Protein AF-A0AAW5AKS4-F1 (afdb_monomer)

Foldseek 3Di:
DDPDPDPPQPQQDQFLDFQLEDVDQNLDQQAPDQAWDQPLLQQATKHKAFDDWFAFDVNPDDIAGAIKIFTLHYICQQSLFGRIDQLFFKDAQVNCWTQHSRSDIDRHHAPDWDDDPQWTWDDDPQWIWIAGPQQKTFIWHDAPPQRMTGTQWIDRPVPWIKGWDWHWDWDADPNDIHIRIYTAFIHTPPATAKGKDKAFFDSPDPKTWIKMWIWGRPVDPVPIFIWIFTAISRHTAWTASDPLQIKGWDFDADNGRGTRTAWIQGRQRKIKGFDWDQQQPAQVVDNSSHGRTHTQKIWIADPPGDDIKIWGWHKADPDNFKIKIWIFIDVVTQKIWIWIATNSSDTQKIWIDGDPDIKIKGWDFDQDPNDTDIDIDMD

Solvent-accessible surface area (backbone atoms only — not comparable to full-atom values): 20427 Å² total; per-residue (Å²): 133,89,79,72,80,76,79,78,72,75,83,81,48,81,47,35,82,33,83,57,18,84,90,44,77,71,91,63,69,65,77,74,53,94,48,68,42,66,41,70,88,68,27,40,60,30,42,43,47,88,48,74,64,46,58,21,63,92,68,75,15,37,76,46,69,55,32,40,36,36,34,52,59,38,40,7,34,45,62,58,14,42,18,24,42,67,64,54,45,36,36,35,62,89,74,27,30,36,34,38,49,76,42,51,73,43,80,49,60,87,87,48,66,47,85,48,91,63,41,36,36,42,50,56,98,82,28,42,38,40,39,36,74,88,41,44,35,34,36,24,37,59,48,79,89,70,54,39,25,39,54,40,33,38,23,49,78,83,78,42,42,34,40,39,43,70,48,74,50,81,45,78,56,98,90,43,81,47,63,26,53,33,68,37,37,36,24,36,96,87,49,53,41,33,39,39,49,76,42,82,44,53,87,88,45,98,69,25,55,30,34,34,36,42,28,33,30,70,80,38,87,88,71,48,44,53,36,41,32,42,21,49,68,43,35,45,39,33,45,25,64,48,103,84,41,38,27,40,45,43,67,46,85,39,92,42,41,34,62,38,68,32,31,40,33,39,66,80,52,37,32,41,38,48,41,72,40,88,56,76,55,61,31,88,94,40,77,74,55,36,66,57,62,20,44,38,35,40,38,39,34,48,53,92,76,50,82,62,48,38,33,40,44,49,56,44,72,76,52,99,50,31,35,36,26,38,40,35,31,43,87,74,72,55,36,38,39,37,41,34,27,42,73,84,68,47,65,41,33,39,39,41,40,44,84,94,46,71,40,42,37,40,43,43,83,42,78,56,97,90,38,84,45,77,49,77,52,76,87

Organism: NCBI:txid219574

pLDDT: mean 87.58, std 14.75, range [30.19, 98.81]

Mean predicted aligned error: 6.81 Å

Nearest PDB structures (foldseek):
  7q97-assembly1_B  TM=4.450E-01  e=2.463E-08  Pseudomonas protegens Pf-5
  5xdn-assembly1_A  TM=3.752E-01  e=4.340E+00  Homo sapiens
  7nie-assembly1_C  TM=2.590E-01  e=2.537E+00  Sus scrofa

Radius of gyration: 21.74 Å; Cα contacts (8 Å, |Δi|>4): 920; chains: 1; bounding box: 55×58×67 Å

Sequence (379 aa):
MDTSPKEMMMARNPMGTDPTDDENDPIFNATTQKRNVVDPRTGLFEVYVPLPSVIGNDGNGPVIEMGLHNTPVVNNEAALGDGWFYCMTTYSEHHKKLTLHSGEVVAMEKDDSLFQPAVIVLWGAGTFRVFRKDGRKEILAQVGNTGIYMPVSLTTDGYNSLTLSWTSTPHVIDGKTYYQIQLTEIRDATRSLLKVQYTPGDPDAATVISAANLTFWPDDPTETLNYALSIENYALKSVSLDATIQSSFEYQDDPACGWLLTKITSFDGLQEQVQYEDNGLTFPDNPKLSALPCVSTHTLTPNGGGTPVITRYVYERQNKDNYRTIAREGDPVIRTTTYNYNKNHDVTSQVLVQGGATTETKYTTLLTDGLLSRDISKT

Structure (mmCIF, N/CA/C/O backbone):
data_AF-A0AAW5AKS4-F1
#
_entry.id   AF-A0AAW5AKS4-F1
#
loop_
_atom_site.group_PDB
_atom_site.id
_atom_site.type_symbol
_atom_site.label_atom_id
_atom_site.label_alt_id
_atom_site.label_comp_id
_atom_site.label_asym_id
_atom_site.label_entity_id
_atom_site.label_seq_id
_atom_site.pdbx_PDB_ins_code
_atom_site.Cartn_x
_atom_site.Cartn_y
_atom_site.Cartn_z
_atom_site.occupancy
_atom_site.B_iso_or_equiv
_atom_site.auth_seq_id
_atom_site.auth_comp_id
_atom_site.auth_asym_id
_atom_site.auth_atom_id
_atom_site.pdbx_PDB_model_num
ATOM 1 N N . MET A 1 1 ? -8.917 26.051 -39.622 1.00 34.72 1 MET A N 1
ATOM 2 C CA . MET A 1 1 ? -9.181 26.197 -38.180 1.00 34.72 1 MET A CA 1
ATOM 3 C C . MET A 1 1 ? -8.655 24.942 -37.545 1.00 34.72 1 MET A C 1
ATOM 5 O O . MET A 1 1 ? -9.091 23.861 -37.910 1.00 34.72 1 MET A O 1
ATOM 9 N N . ASP A 1 2 ? -7.612 25.128 -36.760 1.00 33.06 2 ASP A N 1
ATOM 10 C CA . ASP A 1 2 ? -6.848 24.095 -36.086 1.00 33.06 2 ASP A CA 1
ATOM 11 C C . ASP A 1 2 ? -7.717 23.487 -34.977 1.00 33.06 2 ASP A C 1
ATOM 13 O O . ASP A 1 2 ? -8.116 24.190 -34.048 1.00 33.06 2 ASP A O 1
ATOM 17 N N . THR A 1 3 ? -8.110 22.224 -35.120 1.00 34.31 3 THR A N 1
ATOM 18 C CA . THR A 1 3 ? -8.770 21.464 -34.053 1.00 34.31 3 THR A CA 1
ATOM 19 C C . THR A 1 3 ? -7.720 20.577 -33.410 1.00 34.31 3 THR A C 1
ATOM 21 O O . THR A 1 3 ? -7.647 19.382 -33.691 1.00 34.31 3 THR A O 1
ATOM 24 N N . SER A 1 4 ? -6.893 21.192 -32.567 1.00 30.19 4 SER A N 1
ATOM 25 C CA . SER A 1 4 ? -6.140 20.466 -31.549 1.00 30.19 4 SER A CA 1
ATOM 26 C C . SER A 1 4 ? -7.135 19.670 -30.687 1.00 30.19 4 SER A C 1
ATOM 28 O O . SER A 1 4 ? -8.150 20.245 -30.265 1.00 30.19 4 SER A O 1
ATOM 30 N N . PRO A 1 5 ? -6.912 18.369 -30.434 1.00 35.25 5 PRO A N 1
ATOM 31 C CA . PRO A 1 5 ? -7.667 17.650 -29.423 1.00 35.25 5 PRO A CA 1
ATOM 32 C C . PRO A 1 5 ? -7.372 18.326 -28.085 1.00 35.25 5 PRO A C 1
ATOM 34 O O . PRO A 1 5 ? -6.231 18.337 -27.631 1.00 35.25 5 PRO A O 1
ATOM 37 N N . LYS A 1 6 ? -8.390 18.914 -27.451 1.00 35.62 6 LYS A N 1
ATOM 38 C CA . LYS A 1 6 ? -8.305 19.194 -26.018 1.00 35.62 6 LYS A CA 1
ATOM 39 C C . LYS A 1 6 ? -7.989 17.862 -25.348 1.00 35.62 6 LYS A C 1
ATOM 41 O O . LYS A 1 6 ? -8.806 16.949 -25.447 1.00 35.62 6 LYS A O 1
ATOM 46 N N . GLU A 1 7 ? -6.824 17.761 -24.717 1.00 34.38 7 GLU A N 1
ATOM 47 C CA . GLU A 1 7 ? -6.545 16.735 -23.717 1.00 34.38 7 GLU A CA 1
ATOM 48 C C . GLU A 1 7 ? -7.750 16.703 -22.771 1.00 34.38 7 GLU A C 1
ATOM 50 O O . GLU A 1 7 ? -8.010 17.656 -22.033 1.00 34.38 7 GLU A O 1
ATOM 55 N N . MET A 1 8 ? -8.568 15.656 -22.870 1.00 36.91 8 MET A N 1
ATOM 56 C CA . MET A 1 8 ? -9.556 15.363 -21.845 1.00 36.91 8 MET A CA 1
ATOM 57 C C . MET A 1 8 ? -8.754 14.913 -20.627 1.00 36.91 8 MET A C 1
ATOM 59 O O . MET A 1 8 ? -8.455 13.732 -20.496 1.00 36.91 8 MET A O 1
ATOM 63 N N . MET A 1 9 ? -8.369 15.855 -19.762 1.00 44.66 9 MET A N 1
ATOM 64 C CA . MET A 1 9 ? -8.004 15.518 -18.387 1.00 44.66 9 MET A CA 1
ATOM 65 C C . MET A 1 9 ? -9.161 14.702 -17.811 1.00 44.66 9 MET A C 1
ATOM 67 O O . MET A 1 9 ? -10.303 15.176 -17.814 1.00 44.66 9 MET A O 1
ATOM 71 N N . MET A 1 10 ? -8.887 13.479 -17.352 1.00 56.38 10 MET A N 1
ATOM 72 C CA . MET A 1 10 ? -9.878 12.729 -16.589 1.00 56.38 10 MET A CA 1
ATOM 73 C C . MET A 1 10 ? -10.252 13.551 -15.356 1.00 56.38 10 MET A C 1
ATOM 75 O O . MET A 1 10 ? -9.387 14.113 -14.678 1.00 56.38 10 MET A O 1
ATOM 79 N N . ALA A 1 11 ? -11.552 13.665 -15.087 1.00 64.06 11 ALA A N 1
ATOM 80 C CA . ALA A 1 11 ? -12.020 14.330 -13.884 1.00 64.06 11 ALA A CA 1
ATOM 81 C C . ALA A 1 11 ? -11.535 13.521 -12.675 1.00 64.06 11 ALA A C 1
ATOM 83 O O . ALA A 1 11 ? -11.965 12.389 -12.456 1.00 64.06 11 ALA A O 1
ATOM 84 N N . ARG A 1 12 ? -10.597 14.094 -11.917 1.00 80.75 12 ARG A N 1
ATOM 85 C CA . ARG A 1 12 ? -10.077 13.479 -10.696 1.00 80.75 12 ARG A CA 1
ATOM 86 C C . ARG A 1 12 ? -11.208 13.336 -9.690 1.00 80.75 12 ARG A C 1
ATOM 88 O O . ARG A 1 12 ? -11.997 14.262 -9.509 1.00 80.75 12 ARG A O 1
ATOM 95 N N . ASN A 1 13 ? -11.270 12.188 -9.032 1.00 85.69 13 ASN A N 1
ATOM 96 C CA . ASN A 1 13 ? -12.310 11.885 -8.062 1.00 85.69 13 ASN A CA 1
ATOM 97 C C . ASN A 1 13 ? -11.697 11.461 -6.717 1.00 85.69 13 ASN A C 1
ATOM 99 O O . ASN A 1 13 ? -10.569 10.965 -6.692 1.00 85.69 13 ASN A O 1
ATOM 103 N N . PRO A 1 14 ? -12.433 11.614 -5.600 1.00 89.56 14 PRO A N 1
ATOM 104 C CA . PRO A 1 14 ? -11.929 11.292 -4.266 1.00 89.56 14 PRO A CA 1
ATOM 105 C C . PRO A 1 14 ? -11.432 9.861 -4.083 1.00 89.56 14 PRO A C 1
ATOM 107 O O . PRO A 1 14 ? -10.569 9.628 -3.238 1.00 89.56 14 PRO A O 1
ATOM 110 N N . MET A 1 15 ? -11.972 8.918 -4.856 1.00 89.38 15 MET A N 1
ATOM 111 C CA . MET A 1 15 ? -11.609 7.507 -4.781 1.00 89.38 15 MET A CA 1
ATOM 112 C C . MET A 1 15 ? -10.406 7.146 -5.644 1.00 89.38 15 MET A C 1
ATOM 114 O O . MET A 1 15 ? -9.932 6.029 -5.518 1.00 89.38 15 MET A O 1
ATOM 118 N N . GLY A 1 16 ? -9.923 8.040 -6.507 1.00 81.75 16 GLY A N 1
ATOM 119 C CA . GLY A 1 16 ? -8.878 7.695 -7.471 1.00 81.75 16 GLY A CA 1
ATOM 120 C C . GLY A 1 16 ? -9.342 6.780 -8.606 1.00 81.75 16 GLY A C 1
ATOM 121 O O . GLY A 1 16 ? 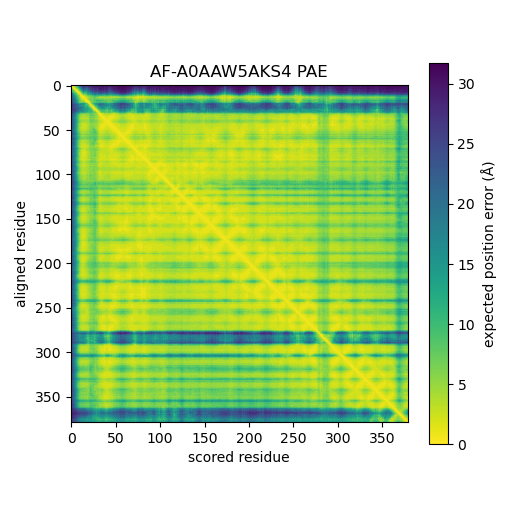-8.499 6.386 -9.382 1.00 81.75 16 GLY A O 1
ATOM 122 N N . THR A 1 17 ? -10.655 6.510 -8.743 1.00 79.69 17 THR A N 1
ATOM 123 C CA . THR A 1 17 ? -11.181 5.531 -9.721 1.00 79.69 17 THR A CA 1
ATOM 124 C C . THR A 1 17 ? -10.620 5.752 -11.128 1.00 79.69 17 THR A C 1
ATOM 126 O O . THR A 1 17 ? -10.812 6.824 -11.715 1.00 79.69 17 THR A O 1
ATOM 129 N N . ASP A 1 18 ? -9.957 4.726 -11.648 1.00 73.69 18 ASP A N 1
ATOM 130 C CA . ASP A 1 18 ? -9.302 4.656 -12.946 1.00 73.69 18 ASP A CA 1
ATOM 131 C C . ASP A 1 18 ? -9.590 3.308 -13.649 1.00 73.69 18 ASP A C 1
ATOM 133 O O . ASP A 1 18 ? -10.060 2.346 -13.040 1.00 73.69 18 ASP A O 1
ATOM 137 N N . PRO A 1 19 ? -9.384 3.197 -14.975 1.00 66.62 19 PRO A N 1
ATOM 138 C CA . PRO A 1 19 ? -9.681 1.960 -15.705 1.00 66.62 19 PRO A CA 1
ATOM 139 C C . PRO A 1 19 ? -8.969 0.695 -15.196 1.00 66.62 19 PRO A C 1
ATOM 141 O O . PRO A 1 19 ? -9.419 -0.423 -15.489 1.00 66.62 19 PRO A O 1
ATOM 144 N N . THR A 1 20 ? -7.840 0.854 -14.508 1.00 62.75 20 THR A N 1
ATOM 145 C CA . THR A 1 20 ? -6.978 -0.232 -14.034 1.00 62.75 20 THR A CA 1
ATOM 146 C C . THR A 1 20 ? -7.248 -0.644 -12.588 1.00 62.75 20 THR A C 1
ATOM 148 O O . THR A 1 20 ? -6.711 -1.670 -12.164 1.00 62.75 20 THR A O 1
ATOM 151 N N . ASP A 1 21 ? -8.126 0.070 -11.883 1.00 64.94 21 ASP A N 1
ATOM 152 C CA . ASP A 1 21 ? -8.367 -0.070 -10.448 1.00 64.94 21 ASP A CA 1
ATOM 153 C C . ASP A 1 21 ? -9.726 -0.741 -10.086 1.00 64.94 21 ASP A C 1
ATOM 155 O O . ASP A 1 21 ? -10.349 -1.366 -10.955 1.00 64.94 21 ASP A O 1
ATOM 159 N N . ASP A 1 22 ? -10.105 -0.722 -8.792 1.00 50.25 22 ASP A N 1
ATOM 160 C CA . ASP A 1 22 ? -11.112 -1.480 -7.991 1.00 50.25 22 ASP A CA 1
ATOM 161 C C . ASP A 1 22 ? -12.414 -1.975 -8.664 1.00 50.25 22 ASP A C 1
ATOM 163 O O . ASP A 1 22 ? -13.096 -2.852 -8.140 1.00 50.25 22 ASP A O 1
ATOM 167 N N . GLU A 1 23 ? -12.775 -1.537 -9.865 1.00 51.59 23 GLU A N 1
ATOM 168 C CA . GLU A 1 23 ? -13.822 -2.216 -10.642 1.00 51.59 23 GLU A CA 1
ATOM 169 C C . GLU A 1 23 ? -13.392 -3.605 -11.138 1.00 51.59 23 GLU A C 1
ATOM 171 O O . GLU A 1 23 ? -14.226 -4.424 -11.543 1.00 51.59 23 GLU A O 1
ATOM 176 N N . ASN A 1 24 ? -12.085 -3.870 -11.120 1.00 48.31 24 ASN A N 1
ATOM 177 C CA . ASN A 1 24 ? -11.468 -5.020 -11.748 1.00 48.31 24 ASN A CA 1
ATOM 178 C C . ASN A 1 24 ? -10.578 -5.733 -10.750 1.00 48.31 24 ASN A C 1
ATOM 180 O O . ASN A 1 24 ? -9.452 -5.321 -10.508 1.00 48.31 24 ASN A O 1
ATOM 184 N N . ASP A 1 25 ? -11.122 -6.818 -10.207 1.00 49.22 25 ASP A N 1
ATOM 185 C CA . ASP A 1 25 ? -10.446 -7.864 -9.450 1.00 49.22 25 ASP A CA 1
ATOM 186 C C . ASP A 1 25 ? -8.908 -7.789 -9.607 1.00 49.22 25 ASP A C 1
ATOM 188 O O . ASP A 1 25 ? -8.424 -8.089 -10.706 1.00 49.22 25 ASP A O 1
ATOM 192 N N . PRO A 1 26 ? -8.135 -7.339 -8.592 1.00 50.09 26 PRO A N 1
ATOM 193 C CA . PRO A 1 26 ? -6.742 -6.957 -8.799 1.00 50.09 26 PRO A CA 1
ATOM 194 C C . PRO A 1 26 ? -5.982 -8.143 -9.385 1.00 50.09 26 PRO A C 1
ATOM 196 O O . PRO A 1 26 ? -5.868 -9.203 -8.764 1.00 50.09 26 PRO A O 1
ATOM 199 N N . ILE A 1 27 ? -5.525 -7.982 -10.630 1.00 45.16 27 ILE A N 1
ATOM 200 C CA . ILE A 1 27 ? -4.849 -9.048 -11.386 1.00 45.16 27 ILE A CA 1
ATOM 201 C C . ILE A 1 27 ? -3.480 -9.337 -10.754 1.00 45.16 27 ILE A C 1
ATOM 203 O O . ILE A 1 27 ? -2.971 -10.455 -10.824 1.00 45.16 27 ILE A O 1
ATOM 207 N N . PHE A 1 28 ? -2.914 -8.330 -10.083 1.00 52.28 28 PHE A N 1
ATOM 208 C CA . PHE A 1 28 ? -1.703 -8.422 -9.291 1.00 52.28 28 PHE A CA 1
ATOM 209 C C . PHE A 1 28 ? -1.979 -7.942 -7.877 1.00 52.28 28 PHE A C 1
ATOM 211 O O . PHE A 1 28 ? -2.499 -6.849 -7.673 1.00 52.28 28 PHE A O 1
ATOM 218 N N . ASN A 1 29 ? -1.573 -8.737 -6.892 1.00 57.44 29 ASN A N 1
ATOM 219 C CA . ASN A 1 29 ? -1.530 -8.245 -5.524 1.00 57.44 29 ASN A CA 1
ATOM 220 C C . ASN A 1 29 ? -0.488 -7.128 -5.459 1.00 57.44 29 ASN A C 1
ATOM 222 O O . ASN A 1 29 ? 0.672 -7.364 -5.838 1.00 57.44 29 ASN A O 1
ATOM 226 N N . ALA A 1 30 ? -0.907 -5.969 -4.944 1.00 59.88 30 ALA A N 1
ATOM 227 C CA . ALA A 1 30 ? -0.010 -4.913 -4.503 1.00 59.88 30 ALA A CA 1
ATOM 228 C C . ALA A 1 30 ? 1.088 -5.540 -3.645 1.00 59.88 30 ALA A C 1
ATOM 230 O O . ALA A 1 30 ? 0.793 -6.319 -2.724 1.00 59.88 30 ALA A O 1
ATOM 231 N N . THR A 1 31 ? 2.356 -5.280 -3.962 1.00 65.19 31 THR A N 1
ATOM 232 C CA . THR A 1 31 ? 3.400 -5.894 -3.151 1.00 65.19 31 THR A CA 1
ATOM 233 C C . THR A 1 31 ? 3.513 -5.169 -1.818 1.00 65.19 31 THR A C 1
ATOM 235 O O . THR A 1 31 ? 3.632 -3.951 -1.735 1.00 65.19 31 THR A O 1
ATOM 238 N N . THR A 1 32 ? 3.529 -5.929 -0.728 1.00 76.56 32 THR A N 1
ATOM 239 C CA . THR A 1 32 ? 3.792 -5.393 0.615 1.00 76.56 32 THR A CA 1
ATOM 240 C C . THR A 1 32 ? 5.299 -5.350 0.889 1.00 76.56 32 THR A C 1
ATOM 242 O O . THR A 1 32 ? 5.768 -5.588 2.007 1.00 76.56 32 THR A O 1
ATOM 245 N N . GLN A 1 33 ? 6.100 -5.126 -0.159 1.00 84.81 33 GLN A N 1
ATOM 246 C CA . GLN A 1 33 ? 7.551 -5.077 -0.053 1.00 84.81 33 GLN A CA 1
ATOM 247 C C . GLN A 1 33 ? 7.962 -3.800 0.672 1.00 84.81 33 GLN A C 1
ATOM 249 O O . GLN A 1 33 ? 7.544 -2.704 0.328 1.00 84.81 33 GLN A O 1
ATOM 254 N N . LYS A 1 34 ? 8.836 -3.939 1.670 1.00 91.62 34 LYS A N 1
ATOM 255 C CA . LYS A 1 34 ? 9.352 -2.815 2.466 1.00 91.62 34 LYS A CA 1
ATOM 256 C C . LYS A 1 34 ? 10.537 -2.131 1.786 1.00 91.62 34 LYS A C 1
ATOM 258 O O . LYS A 1 34 ? 11.593 -1.950 2.391 1.00 91.62 34 LYS A O 1
ATOM 263 N N . ARG A 1 35 ? 10.400 -1.871 0.488 1.00 92.81 35 ARG A N 1
ATOM 264 C CA . ARG A 1 35 ? 11.364 -1.145 -0.341 1.00 92.81 35 ARG A CA 1
ATOM 265 C C . ARG A 1 35 ? 10.675 -0.637 -1.596 1.00 92.81 35 ARG A C 1
ATOM 267 O O . ARG A 1 35 ? 9.752 -1.286 -2.080 1.00 92.81 35 ARG A O 1
ATOM 274 N N . ASN A 1 36 ? 11.217 0.432 -2.155 1.00 94.69 36 ASN A N 1
ATOM 275 C CA . ASN A 1 36 ? 10.830 0.899 -3.474 1.00 94.69 36 ASN A CA 1
ATOM 276 C C . ASN A 1 36 ? 11.314 -0.098 -4.530 1.00 94.69 36 ASN A C 1
ATOM 278 O O . ASN A 1 36 ? 12.412 -0.665 -4.430 1.00 94.69 36 ASN A O 1
ATOM 282 N N . VAL A 1 37 ? 10.465 -0.387 -5.509 1.00 92.69 37 VAL A N 1
ATOM 283 C CA . VAL A 1 37 ? 10.759 -1.384 -6.535 1.00 92.69 37 VAL A CA 1
ATOM 284 C C . VAL A 1 37 ? 9.924 -1.121 -7.779 1.00 92.69 37 VAL A C 1
ATOM 286 O O . VAL A 1 37 ? 8.761 -0.756 -7.697 1.00 92.69 37 VAL A O 1
ATOM 289 N N . VAL A 1 38 ? 10.509 -1.352 -8.950 1.00 92.75 38 VAL A N 1
ATOM 290 C CA . VAL A 1 38 ? 9.712 -1.568 -10.159 1.00 92.75 38 VAL A CA 1
ATOM 291 C C . VAL A 1 38 ? 9.301 -3.031 -10.143 1.00 92.75 38 VAL A C 1
ATOM 293 O O . VAL A 1 38 ? 10.176 -3.898 -10.241 1.00 92.75 38 VAL A O 1
ATOM 296 N N . ASP A 1 39 ? 8.012 -3.325 -9.971 1.00 87.69 39 ASP A N 1
ATOM 297 C CA . ASP A 1 39 ? 7.541 -4.707 -9.986 1.00 87.69 39 ASP A CA 1
ATOM 298 C C . ASP A 1 39 ? 7.795 -5.291 -11.384 1.00 87.69 39 ASP A C 1
ATOM 300 O O . ASP A 1 39 ? 7.173 -4.864 -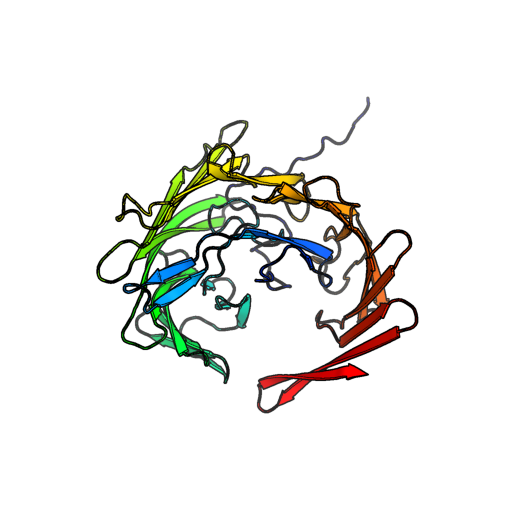12.355 1.00 87.69 39 ASP A O 1
ATOM 304 N N . PRO A 1 40 ? 8.691 -6.281 -11.537 1.00 84.25 40 PRO A N 1
ATOM 305 C CA . PRO A 1 40 ? 9.024 -6.803 -12.855 1.00 84.25 40 PRO A CA 1
ATOM 306 C C . PRO A 1 40 ? 7.850 -7.533 -13.529 1.00 84.25 40 PRO A C 1
ATOM 308 O O . PRO A 1 40 ? 7.928 -7.800 -14.728 1.00 84.25 40 PRO A O 1
ATOM 311 N N . ARG A 1 41 ? 6.777 -7.868 -12.793 1.00 79.19 41 ARG A N 1
ATOM 312 C CA . ARG A 1 41 ? 5.557 -8.489 -13.334 1.00 79.19 41 ARG A CA 1
ATOM 313 C C . ARG A 1 41 ? 4.707 -7.499 -14.122 1.00 79.19 41 ARG A C 1
ATOM 315 O O . ARG A 1 41 ? 4.178 -7.883 -15.163 1.00 79.19 41 ARG A O 1
ATOM 322 N N . THR A 1 42 ? 4.572 -6.279 -13.603 1.00 80.31 42 THR A N 1
ATOM 323 C CA . THR A 1 42 ? 3.661 -5.234 -14.105 1.00 80.31 42 THR A CA 1
ATOM 324 C C . THR A 1 42 ? 4.401 -4.081 -14.775 1.00 80.31 42 THR A C 1
ATOM 326 O O . THR A 1 42 ? 3.840 -3.387 -15.613 1.00 80.31 42 THR A O 1
ATOM 329 N N . GLY A 1 43 ? 5.668 -3.877 -14.419 1.00 87.06 43 GLY A N 1
ATOM 330 C CA . GLY A 1 43 ? 6.454 -2.712 -14.797 1.00 87.06 43 GLY A CA 1
ATOM 331 C C . GLY A 1 43 ? 6.065 -1.438 -14.050 1.00 87.06 43 GLY A C 1
ATOM 332 O O . GLY A 1 43 ? 6.565 -0.378 -14.414 1.00 87.06 43 GLY A O 1
ATOM 333 N N . LEU A 1 44 ? 5.204 -1.512 -13.033 1.00 89.12 44 LEU A N 1
ATOM 334 C CA . LEU A 1 44 ? 4.783 -0.354 -12.243 1.00 89.12 44 LEU A CA 1
ATOM 335 C C . LEU A 1 44 ? 5.782 -0.060 -11.124 1.00 89.12 44 LEU A C 1
ATOM 337 O O . LEU A 1 44 ? 6.403 -0.974 -10.572 1.00 89.12 44 LEU A O 1
ATOM 341 N N . PHE A 1 45 ? 5.939 1.221 -10.794 1.00 93.75 45 PHE A N 1
ATOM 342 C CA . PHE A 1 45 ? 6.747 1.635 -9.655 1.00 93.75 45 PHE A CA 1
ATOM 343 C C . PHE A 1 45 ? 5.917 1.568 -8.378 1.00 93.75 45 PHE A C 1
ATOM 345 O O . PHE A 1 45 ? 4.900 2.245 -8.250 1.00 93.75 45 PHE A O 1
ATOM 352 N N . GLU A 1 46 ? 6.371 0.751 -7.438 1.00 93.69 46 GLU A N 1
ATOM 353 C CA . GLU A 1 46 ? 5.780 0.608 -6.118 1.00 93.69 46 GLU A CA 1
ATOM 354 C C . GLU A 1 46 ? 6.711 1.222 -5.078 1.00 93.69 46 GLU A C 1
ATOM 356 O O . GLU A 1 46 ? 7.935 1.046 -5.124 1.00 93.69 46 GLU A O 1
ATOM 361 N N . VAL A 1 47 ? 6.122 1.941 -4.127 1.00 95.69 47 VAL A N 1
ATOM 362 C CA . VAL A 1 47 ? 6.862 2.715 -3.129 1.00 95.69 47 VAL A CA 1
ATOM 363 C C . VAL A 1 47 ? 6.471 2.295 -1.721 1.00 95.69 47 VAL A C 1
ATOM 365 O O . VAL A 1 47 ? 5.312 2.007 -1.434 1.00 95.69 47 VAL A O 1
ATOM 368 N N . TYR A 1 48 ? 7.457 2.293 -0.829 1.00 95.94 48 TYR A N 1
ATOM 369 C CA . TYR A 1 48 ? 7.295 2.068 0.596 1.00 95.94 48 TYR A CA 1
ATOM 370 C C . TYR A 1 48 ? 7.884 3.234 1.388 1.00 95.94 48 TYR A C 1
ATOM 372 O O . TYR A 1 48 ? 9.063 3.565 1.255 1.00 95.94 48 TYR A O 1
ATOM 380 N N . VAL A 1 49 ? 7.075 3.817 2.269 1.00 97.12 49 VAL A N 1
ATOM 381 C CA . VAL A 1 49 ? 7.496 4.873 3.192 1.00 97.12 49 VAL A CA 1
ATOM 382 C C . VAL A 1 49 ? 7.482 4.311 4.611 1.00 97.12 49 VAL A C 1
ATOM 384 O O . VAL A 1 49 ? 6.406 4.011 5.139 1.00 97.12 49 VAL A O 1
ATOM 387 N N . PRO A 1 50 ? 8.650 4.163 5.261 1.00 95.81 50 PRO A N 1
ATOM 388 C CA . PRO A 1 50 ? 8.700 3.660 6.622 1.00 95.81 50 PRO A CA 1
ATOM 389 C C . PRO A 1 50 ? 8.102 4.679 7.596 1.00 95.81 50 PRO A C 1
ATOM 391 O O . PRO A 1 50 ? 8.519 5.835 7.636 1.00 95.81 50 PRO A O 1
ATOM 394 N N . LEU A 1 51 ? 7.164 4.213 8.419 1.00 97.00 51 LEU A N 1
ATOM 395 C CA . LEU A 1 51 ? 6.615 4.922 9.575 1.00 97.00 51 LEU A CA 1
ATOM 396 C C . LEU A 1 51 ? 6.791 4.062 10.837 1.00 97.00 51 LEU A C 1
ATOM 398 O O . LEU A 1 51 ? 7.026 2.854 10.711 1.00 97.00 51 LEU A O 1
ATOM 402 N N . PRO A 1 52 ? 6.691 4.643 12.049 1.00 96.50 52 PRO A N 1
ATOM 403 C CA . PRO A 1 52 ? 6.810 3.880 13.285 1.00 96.50 52 PRO A CA 1
ATOM 404 C C . PRO A 1 52 ? 5.815 2.718 13.357 1.00 96.50 52 PRO A C 1
ATOM 406 O O . PRO A 1 52 ? 4.663 2.833 12.944 1.00 96.50 52 PRO A O 1
ATOM 409 N N . SER A 1 53 ? 6.244 1.594 13.925 1.00 96.56 53 SER A N 1
ATOM 410 C CA . SER A 1 53 ? 5.329 0.504 14.266 1.00 96.56 53 SER A CA 1
ATOM 411 C C . SER A 1 53 ? 4.636 0.785 15.596 1.00 96.56 53 SER A C 1
ATOM 413 O O . SER A 1 53 ? 5.244 1.288 16.540 1.00 96.56 53 SER A O 1
ATOM 415 N N . VAL A 1 54 ? 3.373 0.388 15.696 1.00 96.00 54 VAL A N 1
ATOM 416 C CA . VAL A 1 54 ? 2.610 0.385 16.941 1.00 96.00 54 VAL A CA 1
ATOM 417 C C . VAL A 1 54 ? 2.845 -0.938 17.662 1.00 96.00 54 VAL A C 1
ATOM 419 O O . VAL A 1 54 ? 2.593 -2.007 17.107 1.00 96.00 54 VAL A O 1
ATOM 422 N N . ILE A 1 55 ? 3.307 -0.871 18.910 1.00 95.81 55 ILE A N 1
ATOM 423 C CA . ILE A 1 55 ? 3.503 -2.040 19.774 1.00 95.81 55 ILE A CA 1
ATOM 424 C C . ILE A 1 55 ? 2.592 -1.891 20.989 1.00 95.81 55 ILE A C 1
ATOM 426 O O . ILE A 1 55 ? 2.736 -0.944 21.761 1.00 95.81 55 ILE A O 1
ATOM 430 N N . GLY A 1 56 ? 1.640 -2.812 21.138 1.00 94.12 56 GLY A N 1
ATOM 431 C CA . GLY A 1 56 ? 0.692 -2.792 22.250 1.00 94.12 56 GLY A CA 1
ATOM 432 C C . GLY A 1 56 ? 1.252 -3.300 23.572 1.00 94.12 56 GLY A C 1
ATOM 433 O O . GLY A 1 56 ? 2.319 -3.919 23.620 1.00 94.12 56 GLY A O 1
ATOM 434 N N . ASN A 1 57 ? 0.465 -3.088 24.628 1.00 96.44 57 ASN A N 1
ATOM 435 C CA . ASN A 1 57 ? 0.582 -3.767 25.918 1.00 96.44 57 ASN A CA 1
ATOM 436 C C . ASN A 1 57 ? 1.986 -3.626 26.525 1.00 96.44 57 ASN A C 1
ATOM 438 O O . ASN A 1 57 ? 2.636 -4.611 26.877 1.00 96.44 57 ASN A O 1
ATOM 442 N N . ASP A 1 58 ? 2.473 -2.384 26.585 1.00 93.50 58 ASP A N 1
ATOM 443 C CA . ASP A 1 58 ? 3.783 -2.014 27.141 1.00 93.50 58 ASP A CA 1
ATOM 444 C C . ASP A 1 58 ? 4.965 -2.756 26.508 1.00 93.50 58 ASP A C 1
ATOM 446 O O . ASP A 1 58 ? 5.918 -3.156 27.175 1.00 93.50 58 ASP A O 1
ATOM 450 N N . GLY A 1 59 ? 4.899 -2.942 25.189 1.00 93.44 59 GLY A N 1
ATOM 451 C CA . GLY A 1 59 ? 5.957 -3.593 24.423 1.00 93.44 59 GLY A CA 1
ATOM 452 C C . GLY A 1 59 ? 5.786 -5.107 24.281 1.00 93.44 59 GLY A C 1
ATOM 453 O O . GLY A 1 59 ? 6.544 -5.724 23.537 1.00 93.44 59 GLY A O 1
ATOM 454 N N . ASN A 1 60 ? 4.785 -5.713 24.931 1.00 95.31 60 ASN A N 1
ATOM 455 C CA . ASN A 1 60 ? 4.517 -7.154 24.825 1.00 95.31 60 ASN A CA 1
ATOM 456 C C . ASN A 1 60 ? 3.795 -7.545 23.524 1.00 95.31 60 ASN A C 1
ATOM 458 O O . ASN A 1 60 ? 3.603 -8.727 23.243 1.00 95.31 60 ASN A O 1
ATOM 462 N N . GLY A 1 61 ? 3.421 -6.558 22.709 1.00 94.88 61 GLY A N 1
ATOM 463 C CA . GLY A 1 61 ? 2.743 -6.758 21.439 1.00 94.88 61 GLY A CA 1
ATOM 464 C C . GLY A 1 61 ? 1.222 -6.842 21.593 1.00 94.88 61 GLY A C 1
ATOM 465 O O . GLY A 1 61 ? 0.687 -6.540 22.657 1.00 94.88 61 GLY A O 1
ATOM 466 N N . PRO A 1 62 ? 0.489 -7.212 20.533 1.00 96.19 62 PRO A N 1
ATOM 467 C CA . PRO A 1 62 ? 0.988 -7.471 19.183 1.00 96.19 62 PRO A CA 1
ATOM 468 C C . PRO A 1 62 ? 1.566 -6.209 18.520 1.00 96.19 62 PRO A C 1
ATOM 470 O O . PRO A 1 62 ? 1.360 -5.090 18.992 1.00 96.19 62 PRO A O 1
ATOM 473 N N . VAL A 1 63 ? 2.314 -6.409 17.433 1.00 95.69 63 VAL A N 1
ATOM 474 C CA . VAL A 1 63 ? 2.912 -5.334 16.627 1.00 95.69 63 VAL A CA 1
ATOM 475 C C . VAL A 1 63 ? 2.063 -5.096 15.377 1.00 95.69 63 VAL A C 1
ATOM 477 O O . VAL A 1 63 ? 1.657 -6.052 14.710 1.00 95.69 63 VAL A O 1
ATOM 480 N N . ILE A 1 64 ? 1.821 -3.828 15.047 1.00 96.12 64 ILE A N 1
ATOM 481 C CA . ILE A 1 64 ? 1.247 -3.385 13.773 1.00 96.12 64 ILE A CA 1
ATOM 482 C C . ILE A 1 64 ? 2.232 -2.419 13.124 1.00 96.12 64 ILE A C 1
ATOM 484 O O . ILE A 1 64 ? 2.613 -1.412 13.715 1.00 96.12 64 ILE A O 1
ATOM 488 N N . GLU A 1 65 ? 2.654 -2.727 11.906 1.00 94.31 65 GLU A N 1
ATOM 489 C CA . GLU A 1 65 ? 3.511 -1.841 11.125 1.00 94.31 65 GLU A CA 1
ATOM 490 C C . GLU A 1 65 ? 2.647 -0.810 10.404 1.00 94.31 65 GLU A C 1
ATOM 492 O O . GLU A 1 65 ? 1.672 -1.172 9.750 1.00 94.31 65 GLU A O 1
ATOM 497 N N . MET A 1 66 ? 3.005 0.469 10.525 1.00 96.19 66 MET A N 1
ATOM 498 C CA . MET A 1 66 ? 2.228 1.570 9.942 1.00 96.19 66 MET A CA 1
ATOM 499 C C . MET A 1 66 ? 2.887 2.185 8.709 1.00 96.19 66 MET A C 1
ATOM 501 O O . MET A 1 66 ? 2.485 3.265 8.285 1.00 96.19 66 MET A O 1
ATOM 505 N N . GLY A 1 67 ? 3.908 1.529 8.149 1.00 96.00 67 GLY A N 1
ATOM 506 C CA . GLY A 1 67 ? 4.525 1.973 6.903 1.00 96.00 67 GLY A CA 1
ATOM 507 C C . GLY A 1 67 ? 3.487 2.097 5.787 1.00 96.00 67 GLY A C 1
ATOM 508 O O . GLY A 1 67 ? 2.548 1.301 5.709 1.00 96.00 67 GLY A O 1
ATOM 509 N N . LEU A 1 68 ? 3.647 3.120 4.953 1.00 96.62 68 LEU A N 1
ATOM 510 C CA . LEU A 1 68 ? 2.742 3.381 3.841 1.00 96.62 68 LEU A CA 1
ATOM 511 C C . LEU A 1 68 ? 3.260 2.691 2.590 1.00 96.62 68 LEU A C 1
ATOM 513 O O . LEU A 1 68 ? 4.456 2.740 2.301 1.00 96.62 68 LEU A O 1
ATOM 517 N N . HIS A 1 69 ? 2.348 2.091 1.843 1.00 95.31 69 HIS A N 1
ATOM 518 C CA . HIS A 1 69 ? 2.637 1.486 0.554 1.00 95.31 69 HIS A CA 1
ATOM 519 C C . HIS A 1 69 ? 1.900 2.254 -0.534 1.00 95.31 69 HIS A C 1
ATOM 521 O O . HIS A 1 69 ? 0.791 2.729 -0.299 1.00 95.31 69 HIS A O 1
ATOM 527 N N . ASN A 1 70 ? 2.518 2.365 -1.705 1.00 94.00 70 ASN A N 1
ATOM 528 C CA . ASN A 1 70 ? 1.901 2.920 -2.896 1.00 94.00 70 ASN A CA 1
ATOM 529 C C . ASN A 1 70 ? 2.026 1.949 -4.067 1.00 94.00 70 ASN A C 1
ATOM 531 O O . ASN A 1 70 ? 3.107 1.406 -4.311 1.00 94.00 70 ASN A O 1
ATOM 535 N N . THR A 1 71 ? 0.929 1.769 -4.797 1.00 88.31 71 THR A N 1
ATOM 536 C CA . THR A 1 71 ? 0.929 1.155 -6.125 1.00 88.31 71 THR A CA 1
ATOM 537 C C . THR A 1 71 ? -0.133 1.835 -6.995 1.00 88.31 71 THR A C 1
ATOM 539 O O . THR A 1 71 ? -1.196 2.159 -6.466 1.00 88.31 71 THR A O 1
ATOM 542 N N . PRO A 1 72 ? 0.091 2.035 -8.306 1.00 83.94 72 PRO A N 1
ATOM 543 C CA . PRO A 1 72 ? -0.884 2.696 -9.180 1.00 83.94 72 PRO A CA 1
ATOM 544 C C . PRO A 1 72 ? -2.176 1.919 -9.465 1.00 83.94 72 PRO A C 1
ATOM 546 O O . PRO A 1 72 ? -2.979 2.372 -10.260 1.00 83.94 72 PRO A O 1
ATOM 549 N N . VAL A 1 73 ? -2.347 0.721 -8.901 1.00 80.56 73 VAL A N 1
ATOM 550 C CA . VAL A 1 73 ? -3.511 -0.161 -9.142 1.00 80.56 73 VAL A CA 1
ATOM 551 C C . VAL A 1 73 ? -4.390 -0.315 -7.900 1.00 80.56 73 VAL A C 1
ATOM 553 O O . VAL A 1 73 ? -5.090 -1.314 -7.739 1.00 80.56 73 VAL A O 1
ATOM 556 N N . VAL A 1 74 ? -4.282 0.627 -6.965 1.00 84.19 74 VAL A N 1
ATOM 557 C CA . VAL A 1 74 ? -5.059 0.657 -5.725 1.00 84.19 74 VAL A CA 1
ATOM 558 C C . VAL A 1 74 ? -5.731 2.015 -5.613 1.00 84.19 74 VAL A C 1
ATOM 560 O O . VAL A 1 74 ? -5.070 3.046 -5.625 1.00 84.19 74 VAL A O 1
ATOM 563 N N . ASN A 1 75 ? -7.044 2.011 -5.440 1.00 87.31 75 ASN A N 1
ATOM 564 C CA . ASN A 1 75 ? -7.827 3.224 -5.251 1.00 87.31 75 ASN A CA 1
ATOM 565 C C . ASN A 1 75 ? -7.439 3.926 -3.946 1.00 87.31 75 ASN A C 1
ATOM 567 O O . ASN A 1 75 ? -6.900 3.333 -3.008 1.00 87.31 75 ASN A O 1
ATOM 571 N N . ASN A 1 76 ? -7.837 5.188 -3.823 1.00 92.06 76 ASN A N 1
ATOM 572 C CA . ASN A 1 76 ? -7.734 5.967 -2.592 1.00 92.06 76 ASN A CA 1
ATOM 573 C C . ASN A 1 76 ? -8.736 5.507 -1.504 1.00 92.06 76 ASN A C 1
ATOM 575 O O . ASN A 1 76 ? -9.424 6.328 -0.890 1.00 92.06 76 ASN A O 1
ATOM 579 N N . GLU A 1 77 ? -8.841 4.199 -1.253 1.00 90.44 77 GLU A N 1
ATOM 580 C CA . GLU A 1 77 ? -9.729 3.606 -0.247 1.00 90.44 77 GLU A CA 1
ATOM 581 C C . GLU A 1 77 ? -9.353 4.051 1.164 1.00 90.44 77 GLU A C 1
ATOM 583 O O . GLU A 1 77 ? -10.225 4.347 1.973 1.00 90.44 77 GLU A O 1
ATOM 588 N N . ALA A 1 78 ? -8.061 4.159 1.474 1.00 93.75 78 ALA A N 1
ATOM 589 C CA . ALA A 1 78 ? -7.605 4.551 2.806 1.00 93.75 78 ALA A CA 1
ATOM 590 C C . ALA A 1 78 ? -7.692 6.070 3.065 1.00 93.75 78 ALA A C 1
ATOM 592 O O . ALA A 1 78 ? -7.367 6.519 4.165 1.00 93.75 78 ALA A O 1
ATOM 593 N N . ALA A 1 79 ? -8.116 6.870 2.075 1.00 95.56 79 ALA A N 1
ATOM 594 C CA . ALA A 1 79 ? -8.111 8.337 2.113 1.00 95.56 79 ALA A CA 1
ATOM 595 C C . ALA A 1 79 ? -6.729 8.957 2.415 1.00 95.56 79 ALA A C 1
ATOM 597 O O . ALA A 1 79 ? -6.640 10.017 3.039 1.00 95.56 79 ALA A O 1
ATOM 598 N N . LEU A 1 80 ? -5.649 8.297 1.988 1.00 96.44 80 LEU A N 1
ATOM 599 C CA . LEU A 1 80 ? -4.265 8.758 2.169 1.00 96.44 80 LEU A CA 1
ATOM 600 C C . LEU A 1 80 ? -3.698 9.441 0.924 1.00 96.44 80 LEU A C 1
ATOM 602 O O . LEU A 1 80 ? -2.615 10.017 0.980 1.00 96.44 80 LEU A O 1
ATOM 606 N N . GLY A 1 81 ? -4.429 9.373 -0.182 1.00 95.25 81 GLY A N 1
ATOM 607 C CA . GLY A 1 81 ? -3.972 9.695 -1.518 1.00 95.25 81 GLY A CA 1
ATOM 608 C C . GLY A 1 81 ? -4.099 8.474 -2.428 1.00 95.25 81 GLY A C 1
ATOM 609 O O . GLY A 1 81 ? -4.034 7.333 -1.981 1.00 95.25 81 GLY A O 1
ATOM 610 N N . ASP A 1 82 ? -4.282 8.732 -3.711 1.00 91.81 82 ASP A N 1
ATOM 611 C CA . ASP A 1 82 ? -4.426 7.734 -4.761 1.00 91.81 82 ASP A CA 1
ATOM 612 C C . ASP A 1 82 ? -3.238 6.761 -4.794 1.00 91.81 82 ASP A C 1
ATOM 614 O O . ASP A 1 82 ? -2.078 7.181 -4.703 1.00 91.81 82 ASP A O 1
ATOM 618 N N . GLY A 1 83 ? -3.520 5.459 -4.831 1.00 90.56 83 GLY A N 1
ATOM 619 C CA . GLY A 1 83 ? -2.514 4.405 -4.714 1.00 90.56 83 GLY A CA 1
ATOM 620 C C . GLY A 1 83 ? -2.018 4.096 -3.302 1.00 90.56 83 GLY A C 1
ATOM 621 O O . GLY A 1 83 ? -1.325 3.094 -3.138 1.00 90.56 83 GLY A O 1
ATOM 622 N N . TRP A 1 84 ? -2.304 4.920 -2.282 1.00 95.31 84 TRP A N 1
ATOM 623 C CA . TRP A 1 84 ? -1.706 4.786 -0.945 1.00 95.31 84 TRP A CA 1
ATOM 624 C C . TRP A 1 84 ? -2.560 3.988 0.041 1.00 95.31 84 TRP A C 1
ATOM 626 O O . TRP A 1 84 ? -3.735 4.280 0.261 1.00 95.31 84 TRP A O 1
ATOM 636 N N . PHE A 1 85 ? -1.934 3.029 0.725 1.00 93.50 85 PHE A N 1
ATOM 637 C CA . PHE A 1 85 ? -2.614 2.140 1.667 1.00 93.50 85 PHE A CA 1
ATOM 638 C C . PHE A 1 85 ? -1.719 1.684 2.832 1.00 93.50 85 PHE A C 1
ATOM 640 O O . PHE A 1 85 ? -0.490 1.800 2.806 1.00 93.50 85 PHE A O 1
ATOM 647 N N . TYR A 1 86 ? -2.368 1.128 3.861 1.00 91.38 86 TYR A N 1
ATOM 648 C CA . TYR A 1 86 ? -1.730 0.364 4.936 1.00 91.38 86 TYR A CA 1
ATOM 649 C C . TYR A 1 86 ? -1.864 -1.135 4.667 1.00 91.38 86 TYR A C 1
ATOM 651 O O . TYR A 1 86 ? -2.899 -1.595 4.184 1.00 91.38 86 TYR A O 1
ATOM 659 N N . CYS A 1 87 ? -0.877 -1.922 5.085 1.00 89.94 87 CYS A N 1
ATOM 660 C CA . CYS A 1 87 ? -0.947 -3.381 5.011 1.00 89.94 87 CYS A CA 1
ATOM 661 C C . CYS A 1 87 ? -1.821 -3.962 6.136 1.00 89.94 87 CYS A C 1
ATOM 663 O O . CYS A 1 87 ? -1.321 -4.426 7.162 1.00 89.94 87 CYS A O 1
ATOM 665 N N . MET A 1 88 ? -3.140 -3.933 5.946 1.00 92.81 88 MET A N 1
ATOM 666 C CA . MET A 1 88 ? -4.126 -4.499 6.872 1.00 92.81 88 MET A CA 1
ATOM 667 C C . MET A 1 88 ? -4.806 -5.724 6.266 1.00 92.81 88 MET A C 1
ATOM 669 O O . MET A 1 88 ? -4.919 -5.846 5.049 1.00 92.81 88 MET A O 1
ATOM 673 N N . THR A 1 89 ? -5.261 -6.642 7.121 1.00 94.31 89 THR A N 1
ATOM 674 C CA . THR A 1 89 ? -6.123 -7.732 6.663 1.00 94.31 89 THR A CA 1
ATOM 675 C C . THR A 1 89 ? -7.515 -7.172 6.360 1.00 94.31 89 THR A C 1
ATOM 677 O O . THR A 1 89 ? -8.185 -6.696 7.273 1.00 94.31 89 THR A O 1
ATOM 680 N N . THR A 1 90 ? -7.968 -7.279 5.115 1.00 94.69 90 THR A N 1
ATOM 681 C CA . THR A 1 90 ? -9.236 -6.718 4.634 1.00 94.69 90 THR A CA 1
ATOM 682 C C . THR A 1 90 ? -10.028 -7.778 3.887 1.00 94.69 90 THR A C 1
ATOM 684 O O . THR A 1 90 ? -9.473 -8.502 3.062 1.00 94.69 90 THR A O 1
ATOM 687 N N . TYR A 1 91 ? -11.333 -7.859 4.136 1.00 94.94 91 TYR A N 1
ATOM 688 C CA . TYR A 1 91 ? -12.241 -8.636 3.293 1.00 94.94 91 TYR A CA 1
ATOM 689 C C . TYR A 1 91 ? -13.217 -7.716 2.558 1.00 94.94 91 TYR A C 1
ATOM 691 O O . TYR A 1 91 ? -13.839 -6.854 3.181 1.00 94.94 91 TYR A O 1
ATOM 699 N N . SER A 1 92 ? -13.364 -7.932 1.250 1.00 92.44 92 SER A N 1
ATOM 700 C CA . SER A 1 92 ? -14.324 -7.233 0.393 1.00 92.44 92 SER A CA 1
ATOM 701 C C . SER A 1 92 ? -15.437 -8.184 -0.043 1.00 92.44 92 SER A C 1
ATOM 703 O O . SER A 1 92 ? -15.180 -9.188 -0.712 1.00 92.44 92 SER A O 1
ATOM 705 N N . GLU A 1 93 ? -16.687 -7.857 0.308 1.00 92.94 93 GLU A N 1
ATOM 706 C CA . GLU A 1 93 ? -17.873 -8.590 -0.162 1.00 92.94 93 GLU A CA 1
ATOM 707 C C . GLU A 1 93 ? -18.035 -8.509 -1.681 1.00 92.94 93 GLU A C 1
ATOM 709 O O . GLU A 1 93 ? -18.431 -9.493 -2.305 1.00 92.94 93 GLU A O 1
ATOM 714 N N . HIS A 1 94 ? -17.723 -7.351 -2.267 1.00 87.38 94 HIS A N 1
ATOM 715 C CA . HIS A 1 94 ? -17.845 -7.117 -3.704 1.00 87.38 94 HIS A CA 1
ATOM 716 C C . HIS A 1 94 ? -16.904 -8.032 -4.496 1.00 87.38 94 HIS A C 1
ATOM 718 O O . HIS A 1 94 ? -17.336 -8.712 -5.426 1.00 87.38 94 HIS A O 1
ATOM 724 N N . HIS A 1 95 ? -15.644 -8.114 -4.058 1.00 84.88 95 HIS A N 1
ATOM 725 C CA . HIS A 1 95 ? -14.607 -8.909 -4.721 1.00 84.88 95 HIS A CA 1
ATOM 726 C C . HIS A 1 95 ? -14.569 -10.369 -4.296 1.00 84.88 95 HIS A C 1
ATOM 728 O O . HIS A 1 95 ? -13.881 -11.167 -4.927 1.00 84.88 95 HIS A O 1
ATOM 734 N N . LYS A 1 96 ? -15.286 -10.736 -3.226 1.00 90.81 96 LYS A N 1
ATOM 735 C CA . LYS A 1 96 ? -15.249 -12.087 -2.641 1.00 90.81 96 LYS A CA 1
ATOM 736 C C . LYS A 1 96 ? -13.812 -12.525 -2.337 1.00 90.81 96 LYS A C 1
ATOM 738 O O . LYS A 1 96 ? -13.373 -13.633 -2.665 1.00 90.81 96 LYS A O 1
ATOM 743 N N . LYS A 1 97 ? -13.047 -11.603 -1.751 1.00 89.50 97 LYS A N 1
ATOM 744 C CA . LYS A 1 97 ? -11.614 -11.758 -1.494 1.00 89.50 97 LYS A CA 1
ATOM 745 C C . LYS A 1 97 ? -11.253 -11.272 -0.103 1.00 89.50 97 LYS A C 1
ATOM 747 O O . LYS A 1 97 ? -11.670 -10.199 0.328 1.00 89.50 97 LYS A O 1
ATOM 752 N N . LEU A 1 98 ? -10.430 -12.073 0.565 1.00 91.50 98 LEU A N 1
ATOM 753 C CA . LEU A 1 98 ? -9.698 -11.719 1.771 1.00 91.50 98 LEU A CA 1
ATOM 754 C C . LEU A 1 98 ? -8.246 -11.426 1.386 1.00 91.50 98 LEU A C 1
ATOM 756 O O . LEU A 1 98 ? -7.519 -12.334 0.984 1.00 91.50 98 LEU A O 1
ATOM 760 N N . THR A 1 99 ? -7.816 -10.184 1.557 1.00 90.44 99 THR A N 1
ATOM 761 C CA . THR A 1 99 ? -6.411 -9.780 1.473 1.00 90.44 99 THR A CA 1
ATOM 762 C C . THR A 1 99 ? -5.840 -9.782 2.881 1.00 90.44 99 THR A C 1
ATOM 764 O O . THR A 1 99 ? -6.338 -9.087 3.757 1.00 90.44 99 THR A O 1
ATOM 767 N N . LEU A 1 100 ? -4.822 -10.592 3.141 1.00 91.50 100 LEU A N 1
ATOM 768 C CA . LEU A 1 100 ? -4.151 -10.663 4.437 1.00 91.50 100 LEU A CA 1
ATOM 769 C C . LEU A 1 100 ? -3.165 -9.496 4.577 1.00 91.50 100 LEU A C 1
ATOM 771 O O . LEU A 1 100 ? -2.654 -8.996 3.581 1.00 91.50 100 LEU A O 1
ATOM 775 N N . HIS A 1 101 ? -2.812 -9.124 5.810 1.00 89.00 101 HIS A N 1
ATOM 776 C CA . HIS A 1 101 ? -1.795 -8.091 6.085 1.00 89.00 101 HIS A CA 1
ATOM 777 C C . HIS A 1 101 ? -0.427 -8.335 5.401 1.00 89.00 101 HIS A C 1
ATOM 779 O O . HIS A 1 101 ? 0.392 -7.430 5.302 1.00 89.00 101 HIS A O 1
ATOM 785 N N . SER A 1 102 ? -0.158 -9.564 4.951 1.00 85.94 102 SER A N 1
ATOM 786 C CA . SER A 1 102 ? 1.030 -9.954 4.184 1.00 85.94 102 SER A CA 1
ATOM 787 C C . SER A 1 102 ? 0.916 -9.703 2.672 1.00 85.94 102 SER A C 1
ATOM 789 O O . SER A 1 102 ? 1.849 -10.030 1.942 1.00 85.94 102 SER A O 1
ATOM 791 N N . GLY A 1 103 ? -0.229 -9.223 2.180 1.00 83.44 103 GLY A N 1
ATOM 792 C CA . GLY A 1 103 ? -0.550 -9.111 0.752 1.00 83.44 103 GLY A CA 1
ATOM 793 C C . GLY A 1 103 ? -1.008 -10.421 0.100 1.00 83.44 103 GLY A C 1
ATOM 794 O O . GLY A 1 103 ? -1.321 -10.446 -1.090 1.00 83.44 103 GLY A O 1
ATOM 795 N N . GLU A 1 104 ? -1.050 -11.530 0.843 1.00 82.81 104 GLU A N 1
ATOM 796 C CA . GLU A 1 104 ? -1.621 -12.789 0.355 1.00 82.81 104 GLU A CA 1
ATOM 797 C C . GLU A 1 104 ? -3.134 -12.636 0.174 1.00 82.81 104 GLU A C 1
ATOM 799 O O . GLU A 1 104 ? -3.823 -12.189 1.087 1.00 82.81 104 GLU A O 1
ATOM 804 N N . VAL A 1 105 ? -3.654 -13.037 -0.985 1.00 85.31 105 VAL A N 1
ATOM 805 C CA . VAL A 1 105 ? -5.082 -12.936 -1.307 1.00 85.31 105 VAL A CA 1
ATOM 806 C C . VAL A 1 105 ? -5.692 -14.324 -1.355 1.00 85.31 105 VAL A C 1
ATOM 808 O O . VAL A 1 105 ? -5.136 -15.238 -1.967 1.00 85.31 105 VAL A O 1
ATOM 811 N N . VAL A 1 106 ? -6.861 -14.468 -0.738 1.00 85.69 106 VAL A N 1
ATOM 812 C CA . VAL A 1 106 ? -7.652 -15.690 -0.774 1.00 85.69 106 VAL A CA 1
ATOM 813 C C . VAL A 1 106 ? -9.068 -15.385 -1.237 1.00 85.69 106 VAL A C 1
ATOM 815 O O . VAL A 1 106 ? -9.751 -14.546 -0.654 1.00 85.69 106 VAL A O 1
ATOM 818 N N . ALA A 1 107 ? -9.519 -16.085 -2.276 1.00 88.56 107 ALA A N 1
ATOM 819 C CA . ALA A 1 107 ? -10.909 -16.033 -2.711 1.00 88.56 107 ALA A CA 1
ATOM 820 C C . ALA A 1 107 ? -11.794 -16.797 -1.717 1.00 88.56 107 ALA A C 1
ATOM 822 O O . ALA A 1 107 ? -11.521 -17.959 -1.404 1.00 88.56 107 ALA A O 1
ATOM 823 N N . MET A 1 108 ? -12.839 -16.144 -1.218 1.00 89.00 108 MET A N 1
ATOM 824 C CA . MET A 1 108 ? -13.835 -16.740 -0.330 1.00 89.00 108 MET A CA 1
ATOM 825 C C . MET A 1 108 ? -15.118 -15.909 -0.337 1.00 89.00 108 MET A C 1
ATOM 827 O O . MET A 1 108 ? -15.070 -14.703 -0.562 1.00 89.00 108 MET A O 1
ATOM 831 N N . GLU A 1 109 ? -16.260 -16.537 -0.070 1.00 90.81 109 GLU A N 1
ATOM 832 C CA . GLU A 1 109 ? -17.525 -15.817 0.059 1.00 90.81 109 GLU A CA 1
ATOM 833 C C . GLU A 1 109 ? -17.826 -15.449 1.515 1.00 90.81 109 GLU A C 1
ATOM 835 O O . GLU A 1 109 ? -17.247 -15.974 2.472 1.00 90.81 109 GLU A O 1
ATOM 840 N N . LYS A 1 110 ? -18.762 -14.515 1.681 1.00 88.75 110 LYS A N 1
ATOM 841 C CA . LYS A 1 110 ? -19.334 -14.201 2.985 1.00 88.75 110 LYS A CA 1
ATOM 842 C C . LYS A 1 110 ? -20.133 -15.405 3.464 1.00 88.75 110 LYS A C 1
ATOM 844 O O . LYS A 1 110 ? -20.662 -16.161 2.661 1.00 88.75 110 LYS A O 1
ATOM 849 N N . ASP A 1 111 ? -20.202 -15.569 4.776 1.00 89.88 111 ASP A N 1
ATOM 850 C CA . ASP A 1 111 ? -20.835 -16.711 5.434 1.00 89.88 111 ASP A CA 1
ATOM 851 C C . ASP A 1 111 ? -20.073 -18.049 5.341 1.00 89.88 111 ASP A C 1
ATOM 853 O O . ASP A 1 111 ? -20.397 -18.980 6.084 1.00 89.88 111 ASP A O 1
ATOM 857 N N . ASP A 1 112 ? -18.993 -18.121 4.553 1.00 89.12 112 ASP A N 1
ATOM 858 C CA . ASP A 1 112 ? -18.138 -19.303 4.449 1.00 89.12 112 ASP A CA 1
ATOM 859 C C . ASP A 1 112 ? -16.995 -19.329 5.473 1.00 89.12 112 ASP A C 1
ATOM 861 O O . ASP A 1 112 ? -16.524 -18.316 5.997 1.00 89.12 112 ASP A O 1
ATOM 865 N N . SER A 1 113 ? -16.511 -20.542 5.746 1.00 92.06 113 SER A N 1
ATOM 866 C CA . SER A 1 113 ? -15.269 -20.776 6.484 1.00 92.06 113 SER A CA 1
ATOM 867 C C . SER A 1 113 ? -14.230 -21.426 5.579 1.00 92.06 113 SER A C 1
ATOM 869 O O . SER A 1 113 ? -14.539 -22.320 4.794 1.00 92.06 113 SER A O 1
ATOM 871 N N . LEU A 1 114 ? -12.979 -21.005 5.730 1.00 92.31 114 LEU A N 1
ATOM 872 C CA . LEU A 1 114 ? -11.843 -21.471 4.952 1.00 92.31 114 LEU A CA 1
ATOM 873 C C . LEU A 1 114 ? -10.834 -22.175 5.860 1.00 92.31 114 LEU A C 1
ATOM 875 O O . LEU A 1 114 ? -10.457 -21.658 6.911 1.00 92.31 114 LEU A O 1
ATOM 879 N N . PHE A 1 115 ? -10.325 -23.318 5.407 1.00 91.56 115 PHE A N 1
ATOM 880 C CA . PHE A 1 115 ? -9.277 -24.064 6.097 1.00 91.56 115 PHE A CA 1
ATOM 881 C C . PHE A 1 115 ? -8.113 -24.326 5.146 1.00 91.56 115 PHE A C 1
ATOM 883 O O . PHE A 1 115 ? -8.166 -25.235 4.320 1.00 91.56 115 PHE A O 1
ATOM 890 N N . GLN A 1 116 ? -7.049 -23.536 5.273 1.00 88.00 116 GLN A N 1
ATOM 891 C CA . GLN A 1 116 ? -5.783 -23.746 4.581 1.00 88.00 116 GLN A CA 1
ATOM 892 C C . GLN A 1 116 ? -4.641 -23.873 5.609 1.00 88.00 116 GLN A C 1
ATOM 894 O O . GLN A 1 116 ? -4.724 -23.325 6.708 1.00 88.00 116 GLN A O 1
ATOM 899 N N . PRO A 1 117 ? -3.532 -24.564 5.295 1.00 83.38 117 PRO A N 1
ATOM 900 C CA . PRO A 1 117 ? -2.425 -24.761 6.233 1.00 83.38 117 PRO A CA 1
ATOM 901 C C . PRO A 1 117 ? -1.778 -23.469 6.736 1.00 83.38 117 PRO A C 1
ATOM 903 O O . PRO A 1 117 ? -1.230 -23.456 7.837 1.00 83.38 117 PRO A O 1
ATOM 906 N N . ALA A 1 118 ? -1.790 -22.408 5.924 1.00 85.50 118 ALA A N 1
ATOM 907 C CA . ALA A 1 118 ? -1.233 -21.108 6.289 1.00 85.50 118 ALA A CA 1
ATOM 908 C C . ALA A 1 118 ? -2.248 -20.209 7.016 1.00 85.50 118 ALA A C 1
ATOM 910 O O . ALA A 1 118 ? -1.846 -19.393 7.852 1.00 85.50 118 ALA A O 1
ATOM 911 N N . VAL A 1 119 ? -3.544 -20.374 6.722 1.00 92.31 119 VAL A N 1
ATOM 912 C CA . VAL A 1 119 ? -4.621 -19.511 7.213 1.00 92.31 119 VAL A CA 1
ATOM 913 C C . VAL A 1 119 ? -5.930 -20.280 7.404 1.00 92.31 119 VAL A C 1
ATOM 915 O O . VAL A 1 119 ? -6.383 -21.016 6.529 1.00 92.31 119 VAL A O 1
ATOM 918 N N . ILE A 1 120 ? -6.564 -20.078 8.554 1.00 95.94 120 ILE A N 1
ATOM 919 C CA . ILE A 1 120 ? -7.930 -20.521 8.835 1.00 95.94 120 ILE A CA 1
ATOM 920 C C . ILE A 1 120 ? -8.793 -19.273 8.975 1.00 95.94 120 ILE A C 1
ATOM 922 O O . ILE A 1 120 ? -8.435 -18.356 9.712 1.00 95.94 120 ILE A O 1
ATOM 926 N N . VAL A 1 121 ? -9.937 -19.247 8.303 1.00 96.88 121 VAL A N 1
ATOM 927 C CA . VAL A 1 121 ? -10.916 -18.166 8.401 1.00 96.88 121 VAL A CA 1
ATOM 928 C C . VAL A 1 121 ? -12.236 -18.769 8.839 1.00 96.88 121 VAL A C 1
ATOM 930 O O . VAL A 1 121 ? -12.739 -19.688 8.202 1.00 96.88 121 VAL A O 1
ATOM 933 N N . LEU A 1 122 ? -12.792 -18.268 9.935 1.00 96.94 122 LEU A N 1
ATOM 934 C CA . LEU A 1 122 ? -14.099 -18.685 10.427 1.00 96.94 122 LEU A CA 1
ATOM 935 C C . LEU A 1 122 ? -15.063 -17.514 10.328 1.00 96.94 122 LEU A C 1
ATOM 937 O O . LEU A 1 122 ? -14.775 -16.441 10.861 1.00 96.94 122 LEU A O 1
ATOM 941 N N . TRP A 1 123 ? -16.218 -17.735 9.718 1.00 95.62 123 TRP A N 1
ATOM 942 C CA . TRP A 1 123 ? -17.321 -16.791 9.800 1.00 95.62 123 TRP A CA 1
ATOM 943 C C . TRP A 1 123 ? -18.229 -17.113 10.987 1.00 95.62 123 TRP A C 1
ATOM 945 O O . TRP A 1 123 ? -18.564 -18.270 11.250 1.00 95.62 123 TRP A O 1
ATOM 955 N N . GLY A 1 124 ? -18.645 -16.082 11.720 1.00 94.00 124 GLY A N 1
ATOM 956 C CA . GLY A 1 124 ? -19.628 -16.232 12.784 1.00 94.00 124 GLY A CA 1
ATOM 957 C C . GLY A 1 124 ? -19.991 -14.908 13.438 1.00 94.00 124 GLY A C 1
ATOM 958 O O . GLY A 1 124 ? -19.155 -14.015 13.573 1.00 94.00 124 GLY A O 1
ATOM 959 N N . ALA A 1 125 ? -21.254 -14.787 13.854 1.00 92.12 125 ALA A N 1
ATOM 960 C CA . ALA A 1 125 ? -21.786 -13.591 14.513 1.00 92.12 125 ALA A CA 1
ATOM 961 C C . ALA A 1 125 ? -21.527 -12.281 13.732 1.00 92.12 125 ALA A C 1
ATOM 963 O O . ALA A 1 125 ? -21.282 -11.240 14.333 1.00 92.12 125 ALA A O 1
ATOM 964 N N . GLY A 1 126 ? -21.559 -12.337 12.393 1.00 93.38 126 GLY A N 1
ATOM 965 C CA . GLY A 1 126 ? -21.333 -11.171 11.530 1.00 93.38 126 GLY A CA 1
ATOM 966 C C . GLY A 1 126 ? -19.872 -10.720 11.423 1.00 93.38 126 GLY A C 1
ATOM 967 O O . GLY A 1 126 ? -19.620 -9.602 10.981 1.00 93.38 126 GLY A O 1
ATOM 968 N N . THR A 1 127 ? -18.916 -11.555 11.839 1.00 97.00 127 THR A N 1
ATOM 969 C CA . THR A 1 127 ? -17.478 -11.251 11.816 1.00 97.00 127 THR A CA 1
ATOM 970 C C . THR A 1 127 ? -16.679 -12.371 11.162 1.00 97.00 127 THR A C 1
ATOM 972 O O . THR A 1 127 ? -17.068 -13.542 11.226 1.00 97.00 127 THR A O 1
ATOM 975 N N . PHE A 1 128 ? -15.525 -12.019 10.593 1.00 97.69 128 PHE A N 1
ATOM 976 C CA . PHE A 1 128 ? -14.499 -12.989 10.211 1.00 97.69 128 PHE A CA 1
ATOM 977 C C . PHE A 1 128 ? -13.480 -13.127 11.335 1.00 97.69 128 PHE A C 1
ATOM 979 O O . PHE A 1 128 ? -12.978 -12.136 11.858 1.00 97.69 128 PHE A O 1
ATOM 986 N N . ARG A 1 129 ? -13.126 -14.359 11.687 1.00 97.81 129 ARG A N 1
ATOM 987 C CA . ARG A 1 129 ? -12.021 -14.670 12.597 1.00 97.81 129 ARG A CA 1
ATOM 988 C C . ARG A 1 129 ? -10.909 -15.304 11.781 1.00 97.81 129 ARG A C 1
ATOM 990 O O . ARG A 1 129 ? -11.067 -16.427 11.307 1.00 97.81 129 ARG A O 1
ATOM 997 N N . VAL A 1 130 ? -9.810 -14.582 11.610 1.00 97.56 130 VAL A N 1
ATOM 998 C CA . VAL A 1 130 ? -8.671 -14.996 10.787 1.00 97.56 130 VAL A CA 1
ATOM 999 C C . VAL A 1 130 ? -7.557 -15.479 11.707 1.00 97.56 130 VAL A C 1
ATOM 1001 O O . VAL A 1 130 ? -7.121 -14.752 12.596 1.00 97.56 130 VAL A O 1
ATOM 1004 N N . PHE A 1 131 ? -7.095 -16.707 11.505 1.00 97.00 131 PHE A N 1
ATOM 1005 C CA . PHE A 1 131 ? -6.019 -17.333 12.265 1.00 97.00 131 PHE A CA 1
ATOM 1006 C C . PHE A 1 131 ? -4.889 -17.685 11.313 1.00 97.00 131 PHE A C 1
ATOM 1008 O O . PHE A 1 131 ? -5.078 -18.463 10.378 1.00 97.00 131 PHE A O 1
ATOM 1015 N N . ARG A 1 132 ? -3.702 -17.151 11.571 1.00 93.62 132 ARG A N 1
ATOM 1016 C CA . ARG A 1 132 ? -2.504 -17.475 10.805 1.00 93.62 132 ARG A CA 1
ATOM 1017 C C . ARG A 1 132 ? -1.609 -18.438 11.562 1.00 93.62 132 ARG A C 1
ATOM 1019 O O . ARG A 1 132 ? -1.582 -18.482 12.793 1.00 93.62 132 ARG A O 1
ATOM 1026 N N . LYS A 1 133 ? -0.833 -19.202 10.796 1.00 89.00 133 LYS A N 1
ATOM 1027 C CA . LYS A 1 133 ? 0.133 -20.169 11.330 1.00 89.00 133 LYS A CA 1
ATOM 1028 C C . LYS A 1 133 ? 1.241 -19.523 12.177 1.00 89.00 133 LYS A C 1
ATOM 1030 O O . LYS A 1 133 ? 1.805 -20.190 13.036 1.00 89.00 133 LYS A O 1
ATOM 1035 N N . ASP A 1 134 ? 1.531 -18.243 11.950 1.00 85.88 134 ASP A N 1
ATOM 1036 C CA . ASP A 1 134 ? 2.493 -17.437 12.720 1.00 85.88 134 ASP A CA 1
ATOM 1037 C C . ASP A 1 134 ? 1.985 -17.021 14.118 1.00 85.88 134 ASP A C 1
ATOM 1039 O O . ASP A 1 134 ? 2.724 -16.406 14.882 1.00 85.88 134 ASP A O 1
ATOM 1043 N N . GLY A 1 135 ? 0.746 -17.378 14.477 1.00 92.19 135 GLY A N 1
ATOM 1044 C CA . GLY A 1 135 ? 0.131 -17.048 15.762 1.00 92.19 135 GLY A CA 1
ATOM 1045 C C . GLY A 1 135 ? -0.750 -15.801 15.728 1.00 92.19 135 GLY A C 1
ATOM 1046 O O . GLY A 1 135 ? -1.502 -15.585 16.680 1.00 92.19 135 GLY A O 1
ATOM 1047 N N . ARG A 1 136 ? -0.735 -15.019 14.638 1.00 96.12 136 ARG A N 1
ATOM 1048 C CA . ARG A 1 136 ? -1.611 -13.856 14.458 1.00 96.12 136 ARG A CA 1
ATOM 1049 C C . ARG A 1 136 ? -3.076 -14.287 14.393 1.00 96.12 136 ARG A C 1
ATOM 1051 O O . ARG A 1 136 ? -3.450 -15.173 13.622 1.00 96.12 136 ARG A O 1
ATOM 1058 N N . LYS A 1 137 ? -3.912 -13.634 15.197 1.00 98.06 137 LYS A N 1
ATOM 1059 C CA . LYS A 1 137 ? -5.361 -13.831 15.246 1.00 98.06 137 LYS A CA 1
ATOM 1060 C C . LYS A 1 137 ? -6.050 -12.484 15.144 1.00 98.06 137 LYS A C 1
ATOM 1062 O O . LYS A 1 137 ? -5.780 -11.593 15.948 1.00 98.06 137 LYS A O 1
ATOM 1067 N N . GLU A 1 138 ? -6.950 -12.364 14.184 1.00 98.25 138 GLU A N 1
ATOM 1068 C CA . GLU A 1 138 ? -7.693 -11.139 13.909 1.00 98.25 138 GLU A CA 1
ATOM 1069 C C . GLU A 1 138 ? -9.192 -11.406 13.949 1.00 98.25 138 GLU A C 1
ATOM 1071 O O . GLU A 1 138 ? -9.658 -12.477 13.552 1.00 98.25 138 GLU A O 1
ATOM 1076 N N . ILE A 1 139 ? -9.948 -10.415 14.413 1.00 98.56 139 ILE A N 1
ATOM 1077 C CA . ILE A 1 139 ? -11.398 -10.351 14.232 1.00 98.56 139 ILE A CA 1
ATOM 1078 C C . ILE A 1 139 ? -11.667 -9.184 13.294 1.00 98.56 139 ILE A C 1
ATOM 1080 O O . ILE A 1 139 ? -11.279 -8.060 13.614 1.00 98.56 139 ILE A O 1
ATOM 1084 N N . LEU A 1 140 ? -12.320 -9.446 12.164 1.00 98.56 140 LEU A N 1
ATOM 1085 C CA . LEU A 1 140 ? -12.738 -8.430 11.207 1.00 98.56 140 LEU A CA 1
ATOM 1086 C C . LEU A 1 140 ? -14.239 -8.185 11.332 1.00 98.56 140 LEU A C 1
ATOM 1088 O O . LEU A 1 140 ? -15.026 -9.137 11.356 1.00 98.56 140 LEU A O 1
ATOM 1092 N N . ALA A 1 141 ? -14.634 -6.918 11.356 1.00 98.25 141 ALA A N 1
ATOM 1093 C CA . ALA A 1 141 ? -16.031 -6.503 11.354 1.00 98.25 141 ALA A CA 1
ATOM 1094 C C . ALA A 1 141 ? -16.292 -5.532 10.204 1.00 98.25 141 ALA A C 1
ATOM 1096 O O . ALA A 1 141 ? -15.384 -4.824 9.762 1.00 98.25 141 ALA A O 1
ATOM 1097 N N . GLN A 1 142 ? -17.535 -5.513 9.726 1.00 97.69 142 GLN A N 1
ATOM 1098 C CA . GLN A 1 142 ? -17.944 -4.619 8.652 1.00 97.69 142 GLN A CA 1
ATOM 1099 C C . GLN A 1 142 ? -17.831 -3.165 9.118 1.00 97.69 142 GLN A C 1
ATOM 1101 O O . GLN A 1 142 ? -18.326 -2.809 10.191 1.00 97.69 142 GLN A O 1
ATOM 1106 N N . VAL A 1 143 ? -17.196 -2.317 8.313 1.00 98.00 143 VAL A N 1
ATOM 1107 C CA . VAL A 1 143 ? -17.139 -0.879 8.584 1.00 98.00 143 VAL A CA 1
ATOM 1108 C C . VAL A 1 143 ? -18.419 -0.254 8.045 1.00 98.00 143 VAL A C 1
ATOM 1110 O O . VAL A 1 143 ? -18.610 -0.159 6.834 1.00 98.00 143 VAL A O 1
ATOM 1113 N N . GLY A 1 144 ? -19.333 0.123 8.939 1.00 95.06 144 GLY A N 1
ATOM 1114 C CA . GLY A 1 144 ? -20.664 0.589 8.545 1.00 95.06 144 GLY A CA 1
ATOM 1115 C C . GLY A 1 144 ? -21.386 -0.448 7.673 1.00 95.06 144 GLY A C 1
ATOM 1116 O O . GLY A 1 144 ? -21.341 -1.639 7.959 1.00 95.06 144 GLY A O 1
ATOM 1117 N N . ASN A 1 145 ? -22.012 0.005 6.585 1.00 93.19 145 ASN A N 1
ATOM 1118 C CA . ASN A 1 145 ? -22.687 -0.856 5.601 1.00 93.19 145 ASN A CA 1
ATOM 1119 C C . ASN A 1 145 ? -21.937 -0.880 4.255 1.00 93.19 145 ASN A C 1
ATOM 1121 O O . ASN A 1 145 ? -22.558 -0.898 3.197 1.00 93.19 145 ASN A O 1
ATOM 1125 N N . THR A 1 146 ? -20.606 -0.813 4.294 1.00 95.31 146 THR A N 1
ATOM 1126 C CA . THR A 1 146 ? -19.758 -0.651 3.096 1.00 95.31 146 THR A CA 1
ATOM 1127 C C . THR A 1 146 ? -19.533 -1.956 2.328 1.00 95.31 146 THR A C 1
ATOM 1129 O O . THR A 1 146 ? -19.136 -1.928 1.171 1.00 95.31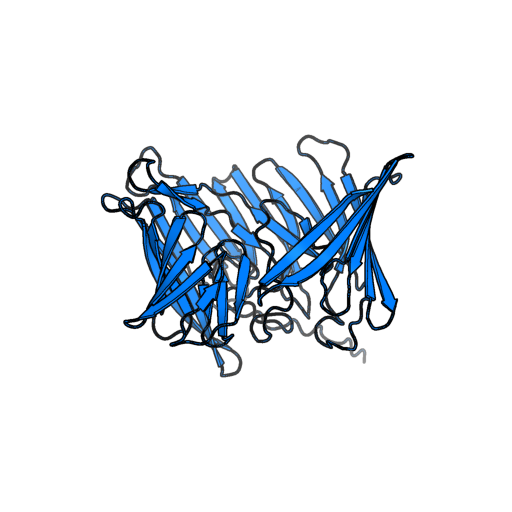 146 THR A O 1
ATOM 1132 N N . GLY A 1 147 ? -19.750 -3.109 2.972 1.00 94.69 147 GLY A N 1
ATOM 1133 C CA . GLY A 1 147 ? -19.312 -4.410 2.442 1.00 94.69 147 GLY A CA 1
ATOM 1134 C C . GLY A 1 147 ? -17.820 -4.697 2.655 1.00 94.69 147 GLY A C 1
ATOM 1135 O O . GLY A 1 147 ? -17.353 -5.764 2.262 1.00 94.69 147 GLY A O 1
ATOM 1136 N N . ILE A 1 148 ? -17.085 -3.786 3.302 1.00 95.62 148 ILE A N 1
ATOM 1137 C CA . ILE A 1 148 ? -15.667 -3.942 3.634 1.00 95.62 148 ILE A CA 1
ATOM 1138 C C . ILE A 1 148 ? -15.514 -4.282 5.115 1.00 95.62 148 ILE A C 1
ATOM 1140 O O . ILE A 1 148 ? -16.103 -3.631 5.984 1.00 95.62 148 ILE A O 1
ATOM 1144 N N . TYR A 1 149 ? -14.715 -5.306 5.405 1.00 97.75 149 TYR A N 1
ATOM 1145 C CA . TYR A 1 149 ? -14.426 -5.777 6.755 1.00 97.75 149 TYR A CA 1
ATOM 1146 C C . TYR A 1 149 ? -12.970 -5.509 7.099 1.00 97.75 149 TYR A C 1
ATOM 1148 O O . TYR A 1 149 ? -12.073 -6.011 6.422 1.00 97.75 149 TYR A O 1
ATOM 1156 N N . MET A 1 150 ? -12.761 -4.779 8.192 1.00 98.25 150 MET A N 1
ATOM 1157 C CA . MET A 1 150 ? -11.441 -4.387 8.686 1.00 98.25 150 MET A CA 1
ATOM 1158 C C . MET A 1 150 ? -11.177 -4.993 10.067 1.00 98.25 150 MET A C 1
ATOM 1160 O O . MET A 1 150 ? -12.137 -5.305 10.784 1.00 98.25 150 MET A O 1
ATOM 1164 N N . PRO A 1 151 ? -9.908 -5.147 10.490 1.00 98.38 151 PRO A N 1
ATOM 1165 C CA . PRO A 1 151 ? -9.586 -5.700 11.796 1.00 98.38 151 PRO A CA 1
ATOM 1166 C C . PRO A 1 151 ? -10.100 -4.773 12.890 1.00 98.38 151 PRO A C 1
ATOM 1168 O O . PRO A 1 151 ? -9.766 -3.598 12.892 1.00 98.38 151 PRO A O 1
ATOM 1171 N N . VAL A 1 152 ? -10.880 -5.295 13.833 1.00 98.62 152 VAL A N 1
ATOM 1172 C CA . VAL A 1 152 ? -11.308 -4.582 15.052 1.00 98.62 152 VAL A CA 1
ATOM 1173 C C . VAL A 1 152 ? -10.583 -5.088 16.294 1.00 98.62 152 VAL A C 1
ATOM 1175 O O . VAL A 1 152 ? -10.514 -4.395 17.305 1.00 98.62 152 VAL A O 1
ATOM 1178 N N . SER A 1 153 ? -10.005 -6.289 16.218 1.00 98.31 153 SER A N 1
ATOM 1179 C CA . SER A 1 153 ? -9.165 -6.863 17.263 1.00 98.31 153 SER A CA 1
ATOM 1180 C C . SER A 1 153 ? -8.023 -7.665 16.655 1.00 98.31 153 SER A C 1
ATOM 1182 O O . SER A 1 153 ? -8.219 -8.385 15.674 1.00 98.31 153 SER A O 1
ATOM 1184 N N . LEU A 1 154 ? -6.847 -7.564 17.269 1.00 98.44 154 LEU A N 1
ATOM 1185 C CA . LEU A 1 154 ? -5.644 -8.304 16.908 1.00 98.44 154 LEU A CA 1
ATOM 1186 C C . LEU A 1 154 ? -4.970 -8.843 18.172 1.00 98.44 154 LEU A C 1
ATOM 1188 O O . LEU A 1 154 ? -4.786 -8.104 19.134 1.00 98.44 154 LEU A O 1
ATOM 1192 N N . THR A 1 155 ? -4.531 -10.100 18.150 1.00 98.00 155 THR A N 1
ATOM 1193 C CA . THR A 1 155 ? -3.638 -10.696 19.159 1.00 98.00 155 THR A CA 1
ATOM 1194 C C . THR A 1 155 ? -2.682 -11.693 18.504 1.00 98.00 155 THR A C 1
ATOM 1196 O O . THR A 1 155 ? -3.000 -12.276 17.468 1.00 98.00 155 THR A O 1
ATOM 1199 N N . THR A 1 156 ? -1.509 -11.902 19.097 1.00 96.62 156 THR A N 1
ATOM 1200 C CA . THR A 1 156 ? -0.530 -12.921 18.665 1.00 96.62 156 THR A CA 1
ATOM 1201 C C . THR A 1 156 ? -0.318 -14.026 19.699 1.00 96.62 156 THR A C 1
ATOM 1203 O O . THR A 1 156 ? 0.241 -15.070 19.378 1.00 96.62 156 THR A O 1
ATOM 1206 N N . ASP A 1 157 ? -0.781 -13.831 20.935 1.00 94.62 157 ASP A N 1
ATOM 1207 C CA . ASP A 1 157 ? -0.599 -14.763 22.056 1.00 94.62 157 ASP A CA 1
ATOM 1208 C C . ASP A 1 157 ? -1.926 -15.184 22.720 1.00 94.62 157 ASP A C 1
ATOM 1210 O O . ASP A 1 157 ? -1.970 -16.178 23.442 1.00 94.62 157 ASP A O 1
ATOM 1214 N N . GLY A 1 158 ? -3.029 -14.487 22.426 1.00 93.75 158 GLY A N 1
ATOM 1215 C CA . GLY A 1 158 ? -4.340 -14.693 23.039 1.00 93.75 158 GLY A CA 1
ATOM 1216 C C . GLY A 1 158 ? -4.567 -13.943 24.356 1.00 93.75 158 GLY A C 1
ATOM 1217 O O . GLY A 1 158 ? -5.656 -14.074 24.910 1.00 93.75 158 GLY A O 1
ATOM 1218 N N . TYR A 1 159 ? -3.591 -13.170 24.841 1.00 93.44 159 TYR A N 1
ATOM 1219 C CA . TYR A 1 159 ? -3.657 -12.427 26.106 1.00 93.44 159 TYR A CA 1
ATOM 1220 C C . TYR A 1 159 ? -3.486 -10.924 25.895 1.00 93.44 159 TYR A C 1
ATOM 1222 O O . TYR A 1 159 ? -4.273 -10.135 26.411 1.00 93.44 159 TYR A O 1
ATOM 1230 N N . ASN A 1 160 ? -2.481 -10.540 25.111 1.00 96.81 160 ASN A N 1
ATOM 1231 C CA . ASN A 1 160 ? -2.219 -9.166 24.729 1.00 96.81 160 ASN A CA 1
ATOM 1232 C C . ASN A 1 160 ? -2.944 -8.879 23.418 1.00 96.81 160 ASN A C 1
ATOM 1234 O O . ASN A 1 160 ? -2.785 -9.598 22.425 1.00 96.81 160 ASN A O 1
ATOM 1238 N N . SER A 1 161 ? -3.766 -7.835 23.408 1.00 97.69 161 SER A N 1
ATOM 1239 C CA . SER A 1 161 ? -4.562 -7.482 22.236 1.00 97.69 161 SER A CA 1
ATOM 1240 C C . SER A 1 161 ? -4.499 -6.000 21.920 1.00 97.69 161 SER A C 1
ATOM 1242 O O . SER A 1 161 ? -4.366 -5.171 22.819 1.00 97.69 161 SER A O 1
ATOM 1244 N N . LEU A 1 162 ? -4.656 -5.689 20.641 1.00 98.62 162 LEU A N 1
ATOM 1245 C CA . LEU A 1 162 ? -4.948 -4.353 20.146 1.00 98.62 162 LEU A CA 1
ATOM 1246 C C . LEU A 1 162 ? -6.400 -4.288 19.684 1.00 98.62 162 LEU A C 1
ATOM 1248 O O . LEU A 1 162 ? -6.930 -5.257 19.136 1.00 98.62 162 LEU A O 1
ATOM 1252 N N . THR A 1 163 ? -7.018 -3.133 19.899 1.00 98.75 163 THR A N 1
ATOM 1253 C CA . THR A 1 163 ? -8.319 -2.752 19.346 1.00 98.75 163 THR A CA 1
ATOM 1254 C C . THR A 1 163 ? -8.093 -1.675 18.296 1.00 98.75 163 THR A C 1
ATOM 1256 O O . THR A 1 163 ? -7.313 -0.748 18.524 1.00 98.75 163 THR A O 1
ATOM 1259 N N . LEU A 1 164 ? -8.765 -1.805 17.155 1.00 98.75 164 LEU A N 1
ATOM 1260 C CA . LEU A 1 164 ? -8.692 -0.843 16.063 1.00 98.75 164 LEU A CA 1
ATOM 1261 C C . LEU A 1 164 ? -10.085 -0.280 15.782 1.00 98.75 164 LEU A C 1
ATOM 1263 O O . LEU A 1 164 ? -11.069 -1.024 15.758 1.00 98.75 164 LEU A O 1
ATOM 1267 N N . SER A 1 165 ? -10.147 1.024 15.539 1.00 98.75 165 SER A N 1
ATOM 1268 C CA . SER A 1 165 ? -11.375 1.755 15.231 1.00 98.75 165 SER A CA 1
ATOM 1269 C C . SER A 1 165 ? -11.325 2.287 13.805 1.00 98.75 165 SER A C 1
ATOM 1271 O O . SER A 1 165 ? -10.293 2.788 13.361 1.00 98.75 165 SER A O 1
ATOM 1273 N N . TRP A 1 166 ? -12.455 2.206 13.106 1.00 98.62 166 TRP A N 1
ATOM 1274 C CA . TRP A 1 166 ? -12.582 2.601 11.705 1.00 98.62 166 TRP A CA 1
ATOM 1275 C C . TRP A 1 166 ? -13.829 3.455 11.498 1.00 98.62 166 TRP A C 1
ATOM 1277 O O . TRP A 1 166 ? -14.829 3.294 12.200 1.00 98.62 166 TRP A O 1
ATOM 1287 N N . THR A 1 167 ? -13.783 4.335 10.505 1.00 98.12 167 THR A N 1
ATOM 1288 C CA . THR A 1 167 ? -14.950 5.042 9.971 1.00 98.12 167 THR A CA 1
ATOM 1289 C C . THR A 1 167 ? -14.983 4.908 8.453 1.00 98.12 167 THR A C 1
ATOM 1291 O O . THR A 1 167 ? -14.014 4.456 7.843 1.00 98.12 167 THR A O 1
ATOM 1294 N N . SER A 1 168 ? -16.097 5.286 7.834 1.00 97.12 168 SER A N 1
ATOM 1295 C CA . SER A 1 168 ? -16.228 5.293 6.379 1.00 97.12 168 SER A CA 1
ATOM 1296 C C . SER A 1 168 ? -16.793 6.609 5.869 1.00 97.12 168 SER A C 1
ATOM 1298 O O . SER A 1 168 ? -17.752 7.121 6.451 1.00 97.12 168 SER A O 1
ATOM 1300 N N . THR A 1 169 ? -16.277 7.089 4.739 1.00 95.94 169 THR A N 1
ATOM 1301 C CA . THR A 1 169 ? -16.812 8.255 4.020 1.00 95.94 169 THR A CA 1
ATOM 1302 C C . THR A 1 169 ? -17.334 7.818 2.644 1.00 95.94 169 THR A C 1
ATOM 1304 O O . THR A 1 169 ? -16.546 7.292 1.858 1.00 95.94 169 THR A O 1
ATOM 1307 N N . PRO A 1 170 ? -18.638 7.987 2.342 1.00 94.88 170 PRO A N 1
ATOM 1308 C CA . PRO A 1 170 ? -19.204 7.620 1.047 1.00 94.88 170 PRO A CA 1
ATOM 1309 C C . PRO A 1 170 ? -18.921 8.676 -0.027 1.00 94.88 170 PRO A C 1
ATOM 1311 O O . PRO A 1 170 ? -19.025 9.873 0.236 1.00 94.88 170 PRO A O 1
ATOM 1314 N N . HIS A 1 171 ? -18.685 8.223 -1.256 1.00 91.44 171 HIS A N 1
ATOM 1315 C CA . HIS A 1 171 ? -18.524 9.055 -2.448 1.00 91.44 171 HIS A CA 1
ATOM 1316 C C . HIS A 1 171 ? -19.375 8.498 -3.583 1.00 91.4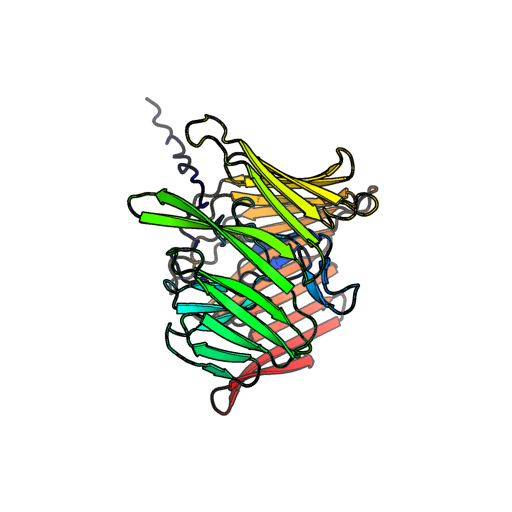4 171 HIS A C 1
ATOM 1318 O O . HIS A 1 171 ? -19.350 7.298 -3.839 1.00 91.44 171 HIS A O 1
ATOM 1324 N N . VAL A 1 172 ? -20.136 9.355 -4.263 1.00 90.06 172 VAL A N 1
ATOM 1325 C CA . VAL A 1 172 ? -20.958 8.942 -5.410 1.00 90.06 172 VAL A CA 1
ATOM 1326 C C . VAL A 1 172 ? -20.262 9.369 -6.694 1.00 90.06 172 VAL A C 1
ATOM 1328 O O . VAL A 1 172 ? -20.122 10.564 -6.944 1.00 90.06 172 VAL A O 1
ATOM 1331 N N . ILE A 1 173 ? -19.840 8.396 -7.499 1.00 86.31 173 ILE A N 1
ATOM 1332 C CA . ILE A 1 173 ? -19.130 8.597 -8.768 1.00 86.31 173 ILE A CA 1
ATOM 1333 C C . ILE A 1 173 ? -19.886 7.804 -9.831 1.00 86.31 173 ILE A C 1
ATOM 1335 O O . ILE A 1 173 ? -20.181 6.627 -9.635 1.00 86.31 173 ILE A O 1
ATOM 1339 N N . ASP A 1 174 ? -20.295 8.470 -10.912 1.00 86.06 174 ASP A N 1
ATOM 1340 C CA . ASP A 1 174 ? -21.063 7.872 -12.016 1.00 86.06 174 ASP A CA 1
ATOM 1341 C C . ASP A 1 174 ? -22.274 7.024 -11.571 1.00 86.06 174 ASP A C 1
ATOM 1343 O O . ASP A 1 174 ? -22.626 6.003 -12.163 1.00 86.06 174 ASP A O 1
ATOM 1347 N N . GLY A 1 175 ? -22.946 7.464 -10.500 1.00 86.81 175 GLY A N 1
ATOM 1348 C CA . GLY A 1 175 ? -24.133 6.809 -9.942 1.00 86.81 175 GLY A CA 1
ATOM 1349 C C . GLY A 1 175 ? -23.853 5.570 -9.083 1.00 86.81 175 GLY A C 1
ATOM 1350 O O . GLY A 1 175 ? -24.803 4.969 -8.578 1.00 86.81 175 GLY A O 1
ATOM 1351 N N . LYS A 1 176 ? -22.583 5.203 -8.881 1.00 87.31 176 LYS A N 1
ATOM 1352 C CA . LYS A 1 176 ? -22.147 4.162 -7.944 1.00 87.31 176 LYS A CA 1
ATOM 1353 C C . LYS A 1 176 ? -21.635 4.798 -6.652 1.00 87.31 176 LYS A C 1
ATOM 1355 O O . LYS A 1 176 ? -21.031 5.868 -6.675 1.00 87.31 176 LYS A O 1
ATOM 1360 N N . THR A 1 177 ? -21.882 4.135 -5.526 1.00 90.38 177 THR A N 1
ATOM 1361 C CA . THR A 1 177 ? -21.359 4.560 -4.222 1.00 90.38 177 THR A CA 1
ATOM 1362 C C . THR A 1 177 ? -20.094 3.782 -3.906 1.00 90.38 177 THR A C 1
ATOM 1364 O O . THR A 1 177 ? -20.130 2.559 -3.803 1.00 90.38 177 THR A O 1
ATOM 1367 N N . TYR A 1 178 ? -19.016 4.515 -3.686 1.00 90.81 178 TYR A N 1
ATOM 1368 C CA . TYR A 1 178 ? -17.738 4.025 -3.202 1.00 90.81 178 TYR A CA 1
ATOM 1369 C C . TYR A 1 178 ? -17.522 4.502 -1.770 1.00 90.81 178 TYR A C 1
ATOM 1371 O O . TYR A 1 178 ? -18.165 5.454 -1.316 1.00 90.81 178 TYR A O 1
ATOM 1379 N N . TYR A 1 179 ? -16.610 3.857 -1.054 1.00 93.25 179 TYR A N 1
ATOM 1380 C CA . TYR A 1 179 ? -16.336 4.188 0.335 1.00 93.25 179 TYR A CA 1
ATOM 1381 C C . TYR A 1 179 ? -14.843 4.289 0.580 1.00 93.25 179 TYR A C 1
ATOM 1383 O O . TYR A 1 179 ? -14.101 3.350 0.318 1.00 93.25 179 TYR A O 1
ATOM 1391 N N . GLN A 1 180 ? -14.429 5.400 1.179 1.00 95.19 180 GLN A N 1
ATOM 1392 C CA . GLN A 1 180 ? -13.138 5.454 1.845 1.00 95.19 180 GLN A CA 1
ATOM 1393 C C . GLN A 1 180 ? -13.271 4.832 3.230 1.00 95.19 180 GLN A C 1
ATOM 1395 O O . GLN A 1 180 ? -14.181 5.201 3.975 1.00 95.19 180 GLN A O 1
ATOM 1400 N N . ILE A 1 181 ? -12.376 3.913 3.578 1.00 96.69 181 ILE A N 1
ATOM 1401 C CA . ILE A 1 181 ? -12.323 3.182 4.840 1.00 96.69 181 ILE A CA 1
ATOM 1402 C C . ILE A 1 181 ? -11.131 3.691 5.650 1.00 96.69 181 ILE A C 1
ATOM 1404 O O . ILE A 1 181 ? -9.969 3.413 5.369 1.00 96.69 181 ILE A O 1
ATOM 1408 N N . GLN A 1 182 ? -11.437 4.472 6.677 1.00 97.69 182 GLN A N 1
ATOM 1409 C CA . GLN A 1 182 ? -10.485 5.320 7.381 1.00 97.69 182 GLN A CA 1
ATOM 1410 C C . GLN A 1 182 ? -10.181 4.741 8.763 1.00 97.69 182 GLN A C 1
ATOM 1412 O O . GLN A 1 182 ? -11.069 4.665 9.615 1.00 97.69 182 GLN A O 1
ATOM 1417 N N . LEU A 1 183 ? -8.924 4.357 9.004 1.00 98.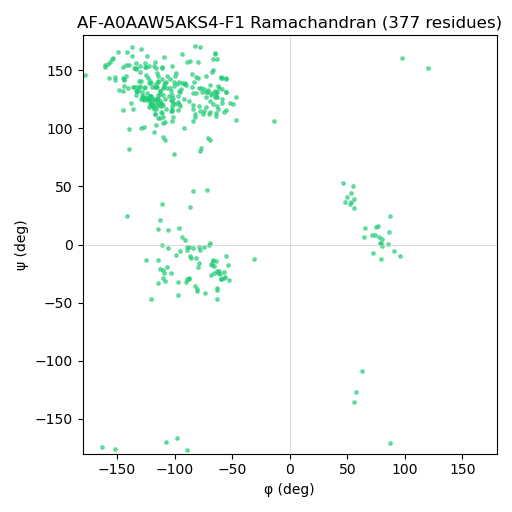62 183 LEU A N 1
ATOM 1418 C CA . LEU A 1 183 ? -8.439 4.016 10.348 1.00 98.62 183 LEU A CA 1
ATOM 1419 C C . LEU A 1 183 ? -8.531 5.261 11.221 1.00 98.62 183 LEU A C 1
ATOM 1421 O O . LEU A 1 183 ? -8.029 6.288 10.791 1.00 98.62 183 LEU A O 1
ATOM 1425 N N . THR A 1 184 ? -9.102 5.192 12.421 1.00 98.69 184 THR A N 1
ATOM 1426 C CA . THR A 1 184 ? -9.200 6.351 13.330 1.00 98.69 184 THR A CA 1
ATOM 1427 C C . THR A 1 184 ? -8.383 6.185 14.606 1.00 98.69 184 THR A C 1
ATOM 1429 O O . THR A 1 184 ? -7.834 7.166 15.107 1.00 98.69 184 THR A O 1
ATOM 1432 N N . GLU A 1 185 ? -8.253 4.961 15.124 1.00 98.81 185 GLU A N 1
ATOM 1433 C CA . GLU A 1 185 ? -7.500 4.691 16.351 1.00 98.81 185 GLU A CA 1
ATOM 1434 C C . GLU A 1 185 ? -6.930 3.267 16.362 1.00 98.81 185 GLU A C 1
ATOM 1436 O O . GLU A 1 185 ? -7.586 2.322 15.922 1.00 98.81 185 GLU A O 1
ATOM 1441 N N . ILE A 1 186 ? -5.735 3.111 16.933 1.00 98.75 186 ILE A N 1
ATOM 1442 C CA . ILE A 1 186 ? -5.225 1.834 17.445 1.00 98.75 186 ILE A CA 1
ATOM 1443 C C . ILE A 1 186 ? -4.928 2.029 18.927 1.00 98.75 186 ILE A C 1
ATOM 1445 O O . ILE A 1 186 ? -4.198 2.952 19.302 1.00 98.75 186 ILE A O 1
ATOM 1449 N N . ARG A 1 187 ? -5.460 1.150 19.774 1.00 98.44 187 ARG A N 1
ATOM 1450 C CA . ARG A 1 187 ? -5.284 1.220 21.228 1.00 98.44 187 ARG A CA 1
ATOM 1451 C C . ARG A 1 187 ? -5.120 -0.155 21.852 1.00 98.44 187 ARG A C 1
ATOM 1453 O O . ARG A 1 187 ? -5.610 -1.149 21.314 1.00 98.44 187 ARG A O 1
ATOM 1460 N N . ASP A 1 188 ? -4.456 -0.210 22.994 1.00 97.75 188 ASP A N 1
ATOM 1461 C CA . ASP A 1 188 ? -4.500 -1.376 23.873 1.00 97.75 188 ASP A CA 1
ATOM 1462 C C . ASP A 1 188 ? -5.521 -1.149 25.006 1.00 97.75 188 ASP A C 1
ATOM 1464 O O . ASP A 1 188 ? -6.380 -0.262 24.938 1.00 97.75 188 ASP A O 1
ATOM 1468 N N . ALA A 1 189 ? -5.478 -1.994 26.038 1.00 95.69 189 ALA A N 1
ATOM 1469 C CA . ALA A 1 189 ? -6.393 -1.895 27.169 1.00 95.69 189 ALA A CA 1
ATOM 1470 C C . ALA A 1 189 ? -6.196 -0.618 28.007 1.00 95.69 189 ALA A C 1
ATOM 1472 O O . ALA A 1 189 ? -7.133 -0.196 28.688 1.00 95.69 189 ALA A O 1
ATOM 1473 N N . THR A 1 190 ? -5.006 -0.012 27.984 1.00 94.38 190 THR A N 1
ATOM 1474 C CA . THR A 1 190 ? -4.631 1.079 28.893 1.00 94.38 190 THR A CA 1
ATOM 1475 C C . THR A 1 190 ? -4.550 2.429 28.191 1.00 94.38 190 THR A C 1
ATOM 1477 O O . THR A 1 190 ? -4.869 3.439 28.820 1.00 94.38 190 THR A O 1
ATOM 1480 N N . ARG A 1 191 ? -4.186 2.474 26.903 1.00 95.81 191 ARG A N 1
ATOM 1481 C CA . ARG A 1 191 ? -3.900 3.729 26.190 1.00 95.81 191 ARG A CA 1
ATOM 1482 C C . ARG A 1 191 ? -4.114 3.661 24.683 1.00 95.81 191 ARG A C 1
ATOM 1484 O O . ARG A 1 191 ? -4.090 2.598 24.064 1.00 95.81 191 ARG A O 1
ATOM 1491 N N . SER A 1 192 ? -4.278 4.838 24.088 1.00 97.88 192 SER A N 1
ATOM 1492 C CA . SER A 1 192 ? -4.212 5.033 22.644 1.00 97.88 192 SER A CA 1
ATOM 1493 C C . SER A 1 192 ? -2.755 5.024 22.179 1.00 97.88 192 SER A C 1
ATOM 1495 O O . SER A 1 192 ? -1.896 5.689 22.756 1.00 97.88 192 SER A O 1
ATOM 1497 N N . LEU A 1 193 ? -2.482 4.297 21.098 1.00 98.19 193 LEU A N 1
ATOM 1498 C CA . LEU A 1 193 ? -1.141 4.140 20.526 1.00 98.19 193 LEU A CA 1
ATOM 1499 C C . LEU A 1 193 ? -1.001 4.854 19.181 1.00 98.19 193 LEU A C 1
ATOM 1501 O O . LEU A 1 193 ? 0.084 5.309 18.838 1.00 98.19 193 LEU A O 1
ATOM 1505 N N . LEU A 1 194 ? -2.099 4.977 18.438 1.00 98.62 194 LEU A N 1
ATOM 1506 C CA . LEU A 1 194 ? -2.188 5.768 17.217 1.00 98.62 194 LEU A CA 1
ATOM 1507 C C . LEU A 1 194 ? -3.568 6.413 17.147 1.00 98.62 194 LEU A C 1
ATOM 1509 O O . LEU A 1 194 ? -4.567 5.734 17.381 1.00 98.62 194 LEU A O 1
ATOM 1513 N N . LYS A 1 195 ? -3.623 7.689 16.772 1.00 98.69 195 LYS A N 1
ATOM 1514 C CA . LYS A 1 195 ? -4.839 8.355 16.291 1.00 98.69 195 LYS A CA 1
ATOM 1515 C C . LYS A 1 195 ? -4.597 8.890 14.895 1.00 98.69 195 LYS A C 1
ATOM 1517 O O . LYS A 1 195 ? -3.515 9.402 14.618 1.00 98.69 195 LYS A O 1
ATOM 1522 N N . VAL A 1 196 ? -5.602 8.785 14.036 1.00 98.69 196 VAL A N 1
ATOM 1523 C CA . VAL A 1 196 ? -5.535 9.320 12.677 1.00 98.69 196 VAL A CA 1
ATOM 1524 C C . VAL A 1 196 ? -6.698 10.271 12.453 1.00 98.69 196 VAL A C 1
ATOM 1526 O O . VAL A 1 196 ? -7.858 9.912 12.658 1.00 98.69 196 VAL A O 1
ATOM 1529 N N . GLN A 1 197 ? -6.380 11.492 12.034 1.00 98.56 197 GLN A N 1
ATOM 1530 C CA . GLN A 1 197 ? -7.361 12.524 11.725 1.00 98.56 197 GLN A CA 1
ATOM 1531 C C . GLN A 1 197 ? -7.285 12.887 10.248 1.00 98.56 197 GLN A C 1
ATOM 1533 O O . GLN A 1 197 ? -6.256 13.371 9.785 1.00 98.56 197 GLN A O 1
ATOM 1538 N N . TYR A 1 198 ? -8.395 12.719 9.534 1.00 98.31 198 TYR A N 1
ATOM 1539 C CA . TYR A 1 198 ? -8.521 13.126 8.136 1.00 98.31 198 TYR A CA 1
ATOM 1540 C C . TYR A 1 198 ? -9.172 14.504 8.055 1.00 98.31 198 TYR A C 1
ATOM 1542 O O . TYR A 1 198 ? -10.123 14.803 8.787 1.00 98.31 198 TYR A O 1
ATOM 1550 N N . THR A 1 199 ? -8.666 15.319 7.142 1.00 97.44 199 THR A N 1
ATOM 1551 C CA . THR A 1 199 ? -9.224 16.608 6.748 1.00 97.44 199 THR A CA 1
ATOM 1552 C C . THR A 1 199 ? -9.635 16.481 5.283 1.00 97.44 199 THR A C 1
ATOM 1554 O O . THR A 1 199 ? -8.756 16.477 4.417 1.00 97.44 199 THR A O 1
ATOM 1557 N N . PRO A 1 200 ? -10.937 16.323 4.984 1.00 93.25 200 PRO A N 1
ATOM 1558 C CA . PRO A 1 200 ? -11.400 16.188 3.609 1.00 93.25 200 PRO A CA 1
ATOM 1559 C C . PRO A 1 200 ? -11.186 17.494 2.841 1.00 93.25 200 PRO A C 1
ATOM 1561 O O . PRO A 1 200 ? -11.264 18.582 3.413 1.00 93.25 200 PRO A O 1
ATOM 1564 N N . GLY A 1 201 ? -10.926 17.371 1.543 1.00 90.56 201 GLY A N 1
ATOM 1565 C CA . GLY A 1 201 ? -10.844 18.517 0.646 1.00 90.56 201 GLY A CA 1
ATOM 1566 C C . GLY A 1 201 ? -12.210 18.906 0.099 1.00 90.56 201 GLY A C 1
ATOM 1567 O O . GLY A 1 201 ? -13.128 18.088 0.067 1.00 90.56 201 GLY A O 1
ATOM 1568 N N . ASP A 1 202 ? -12.327 20.156 -0.340 1.00 91.25 202 ASP A N 1
ATOM 1569 C CA . ASP A 1 202 ? -13.497 20.645 -1.065 1.00 91.25 202 ASP A CA 1
ATOM 1570 C C . ASP A 1 202 ? -13.460 20.114 -2.512 1.00 91.25 202 ASP A C 1
ATOM 1572 O O . ASP A 1 202 ? -12.561 20.508 -3.259 1.00 91.25 202 ASP A O 1
ATOM 1576 N N . PRO A 1 203 ? -14.378 19.214 -2.918 1.00 87.12 203 PRO A N 1
ATOM 1577 C CA . PRO A 1 203 ? -14.387 18.644 -4.264 1.00 87.12 203 PRO A CA 1
ATOM 1578 C C . PRO A 1 203 ? -14.724 19.670 -5.356 1.00 87.12 203 PRO A C 1
ATOM 1580 O O . PRO A 1 203 ? -14.416 19.422 -6.518 1.00 87.12 203 PRO A O 1
ATOM 1583 N N . ASP A 1 204 ? -15.316 20.817 -5.001 1.00 88.31 204 ASP A N 1
ATOM 1584 C CA . ASP A 1 204 ? -15.658 21.885 -5.949 1.00 88.31 204 ASP A CA 1
ATOM 1585 C C . ASP A 1 204 ? -14.507 22.896 -6.138 1.00 88.31 204 ASP A C 1
ATOM 1587 O O . ASP A 1 204 ? -14.589 23.813 -6.966 1.00 88.31 204 ASP A O 1
ATOM 1591 N N . ALA A 1 205 ? -13.411 22.753 -5.384 1.00 91.00 205 ALA A N 1
ATOM 1592 C CA . ALA A 1 205 ? -12.249 23.622 -5.499 1.00 91.00 205 ALA A CA 1
ATOM 1593 C C . ALA A 1 205 ? -11.446 23.341 -6.781 1.00 91.00 205 ALA A C 1
ATOM 1595 O O . ALA A 1 205 ? -11.246 22.200 -7.185 1.00 91.00 205 ALA A O 1
ATOM 1596 N N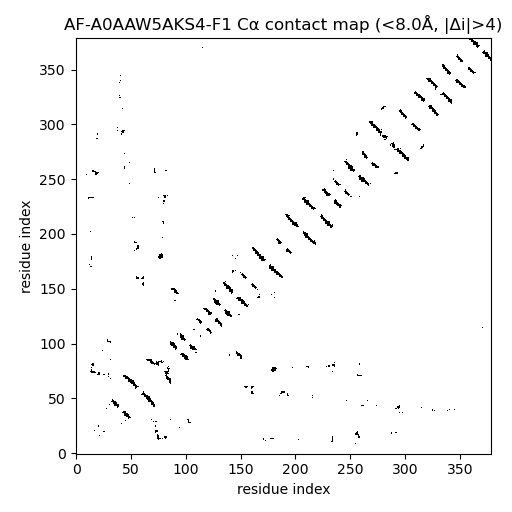 . ALA A 1 206 ? -10.877 24.395 -7.381 1.00 90.00 206 ALA A N 1
ATOM 1597 C CA . ALA A 1 206 ? -9.979 24.264 -8.539 1.00 90.00 206 ALA A CA 1
ATOM 1598 C C . ALA A 1 206 ? -8.720 23.429 -8.234 1.00 90.00 206 ALA A C 1
ATOM 1600 O O . ALA A 1 206 ? -8.103 22.860 -9.131 1.00 90.00 206 ALA A O 1
ATOM 1601 N N . THR A 1 207 ? -8.318 23.389 -6.965 1.00 92.75 207 THR A N 1
ATOM 1602 C CA . THR A 1 207 ? -7.292 22.490 -6.445 1.00 92.75 207 THR A CA 1
ATOM 1603 C C . THR A 1 207 ? -7.803 21.935 -5.128 1.00 92.75 207 THR A C 1
ATOM 1605 O O . THR A 1 207 ? -8.027 22.690 -4.180 1.00 92.75 207 THR A O 1
ATOM 1608 N N . VAL A 1 208 ? -8.008 20.623 -5.075 1.00 95.38 208 VAL A N 1
ATOM 1609 C CA . VAL A 1 208 ? -8.563 19.956 -3.898 1.00 95.38 208 VAL A CA 1
ATOM 1610 C C . VAL A 1 208 ? -7.438 19.709 -2.901 1.00 95.38 208 VAL A C 1
ATOM 1612 O O . VAL A 1 208 ? -6.569 18.874 -3.143 1.00 95.38 208 VAL A O 1
ATOM 1615 N N . ILE A 1 209 ? -7.445 20.426 -1.779 1.00 97.19 209 ILE A N 1
ATOM 1616 C CA . ILE A 1 209 ? -6.457 20.257 -0.706 1.00 97.19 209 ILE A CA 1
ATOM 1617 C C . ILE A 1 209 ? -7.080 19.457 0.429 1.00 97.19 209 ILE A C 1
ATOM 1619 O O . ILE A 1 209 ? -8.101 19.853 0.983 1.00 97.19 209 ILE A O 1
ATOM 1623 N N . SER A 1 210 ? -6.447 18.345 0.785 1.00 97.00 210 SER A N 1
ATOM 1624 C CA . SER A 1 210 ? -6.849 17.479 1.894 1.00 97.00 210 SER A CA 1
ATOM 1625 C C . SER A 1 210 ? -5.622 17.037 2.688 1.00 97.00 210 SER A C 1
ATOM 1627 O O . SER A 1 210 ? -4.483 17.301 2.297 1.00 97.00 210 SER A O 1
ATOM 1629 N N . ALA A 1 211 ? -5.838 16.409 3.839 1.00 97.88 211 ALA A N 1
ATOM 1630 C CA . ALA A 1 211 ? -4.742 15.935 4.671 1.00 97.88 211 ALA A CA 1
ATOM 1631 C C . ALA A 1 211 ? -5.146 14.741 5.534 1.00 97.88 211 ALA A C 1
ATOM 1633 O O . ALA A 1 211 ? -6.324 14.552 5.843 1.00 97.88 211 ALA A O 1
ATOM 1634 N N . ALA A 1 212 ? -4.147 14.000 6.002 1.00 98.38 212 ALA A N 1
ATOM 1635 C CA . ALA A 1 212 ? -4.282 13.075 7.120 1.00 98.38 212 ALA A CA 1
ATOM 1636 C C . ALA A 1 212 ? -3.171 13.345 8.143 1.00 98.38 212 ALA A C 1
ATOM 1638 O O . ALA A 1 212 ? -2.039 13.642 7.778 1.00 98.38 212 ALA A O 1
ATOM 1639 N N . ASN A 1 213 ? -3.481 13.268 9.433 1.00 98.38 213 ASN A N 1
ATOM 1640 C CA . ASN A 1 213 ? -2.505 13.424 10.510 1.00 98.38 213 ASN A CA 1
ATOM 1641 C C . ASN A 1 213 ? -2.468 12.148 11.338 1.00 98.38 213 ASN A C 1
ATOM 1643 O O . ASN A 1 213 ? -3.490 11.763 11.903 1.00 98.38 213 ASN A O 1
ATOM 1647 N N . LEU A 1 214 ? -1.303 11.508 11.401 1.00 98.56 214 LEU A N 1
ATOM 1648 C CA . LEU A 1 214 ? -1.049 10.310 12.192 1.00 98.56 214 LEU A CA 1
ATOM 1649 C C . LEU A 1 214 ? -0.307 10.722 13.466 1.00 98.56 214 LEU A C 1
ATOM 1651 O O . LEU A 1 214 ? 0.865 11.098 13.414 1.00 98.56 214 LEU A O 1
ATOM 1655 N N . THR A 1 215 ? -0.982 10.631 14.607 1.00 98.56 215 THR A N 1
ATOM 1656 C CA . THR A 1 215 ? -0.414 10.910 15.929 1.00 98.56 215 THR A CA 1
ATOM 1657 C C . THR A 1 215 ? -0.094 9.599 16.636 1.00 98.56 215 THR A C 1
ATOM 1659 O O . THR A 1 215 ? -1.000 8.902 17.100 1.00 98.56 215 THR A O 1
ATOM 1662 N N . PHE A 1 216 ? 1.190 9.266 16.730 1.00 98.19 216 PHE A N 1
ATOM 1663 C CA . PHE A 1 216 ? 1.691 8.119 17.485 1.00 98.19 216 PHE A CA 1
ATOM 1664 C C . PHE A 1 216 ? 1.848 8.481 18.963 1.00 98.19 216 PHE A C 1
ATOM 1666 O O . PHE A 1 216 ? 2.281 9.585 19.284 1.00 98.19 216 PHE A O 1
ATOM 1673 N N . TRP A 1 217 ? 1.488 7.543 19.842 1.00 97.19 217 TRP A N 1
ATOM 1674 C CA . TRP A 1 217 ? 1.490 7.672 21.307 1.00 97.19 217 TRP A CA 1
ATOM 1675 C C . TRP A 1 217 ? 0.852 8.977 21.823 1.00 97.19 217 TRP A C 1
ATOM 1677 O O . TRP A 1 217 ? 1.461 9.682 22.622 1.00 97.19 217 TRP A O 1
ATOM 1687 N N . PRO A 1 218 ? -0.392 9.301 21.412 1.00 97.06 218 PRO A N 1
ATOM 1688 C CA . PRO A 1 218 ? -1.049 10.575 21.737 1.00 97.06 218 PRO A CA 1
ATOM 1689 C C . PRO A 1 218 ? -1.251 10.817 23.239 1.00 97.06 218 PRO A C 1
ATOM 1691 O O . PRO A 1 218 ? -1.430 11.959 23.657 1.00 97.06 218 PRO A O 1
ATOM 1694 N N . ASP A 1 219 ? -1.265 9.751 24.041 1.00 94.38 219 ASP A N 1
ATOM 1695 C CA . ASP A 1 219 ? -1.460 9.827 25.490 1.00 94.38 219 ASP A CA 1
ATOM 1696 C C . ASP A 1 219 ? -0.123 9.998 26.251 1.00 94.38 219 ASP A C 1
ATOM 1698 O O . ASP A 1 219 ? -0.127 10.140 27.474 1.00 94.38 219 ASP A O 1
ATOM 1702 N N . ASP A 1 220 ? 1.016 10.003 25.543 1.00 91.00 220 ASP A N 1
ATOM 1703 C CA . ASP A 1 220 ? 2.357 10.232 26.088 1.00 91.00 220 ASP A CA 1
ATOM 1704 C C . ASP A 1 220 ? 2.976 11.498 25.463 1.00 91.00 220 ASP A C 1
ATOM 1706 O O . ASP A 1 220 ? 3.549 11.438 24.372 1.00 91.00 220 ASP A O 1
ATOM 1710 N N . PRO A 1 221 ? 2.896 12.665 26.127 1.00 87.44 221 PRO A N 1
ATOM 1711 C CA . PRO A 1 221 ? 3.358 13.927 25.551 1.00 87.44 221 PRO A CA 1
ATOM 1712 C C . PRO A 1 221 ? 4.878 13.993 25.348 1.00 87.44 221 PRO A C 1
ATOM 1714 O O . PRO A 1 221 ? 5.346 14.906 24.671 1.00 87.44 221 PRO A O 1
ATOM 1717 N N . THR A 1 222 ? 5.651 13.079 25.944 1.00 89.81 222 THR A N 1
ATOM 1718 C CA . THR A 1 222 ? 7.110 13.029 25.768 1.00 89.81 222 THR A CA 1
ATOM 1719 C C . THR A 1 222 ? 7.536 12.197 24.567 1.00 89.81 222 THR A C 1
ATOM 1721 O O . THR A 1 222 ? 8.543 12.521 23.946 1.00 89.81 222 THR A O 1
ATOM 1724 N N . GLU A 1 223 ? 6.742 11.191 24.203 1.00 89.25 223 GLU A N 1
ATOM 1725 C CA . GLU A 1 223 ? 7.022 10.279 23.087 1.00 89.25 223 GLU A CA 1
ATOM 1726 C C . GLU A 1 223 ? 6.133 10.549 21.856 1.00 89.25 223 GLU A C 1
ATOM 1728 O O . GLU A 1 223 ? 6.290 9.902 20.823 1.00 89.25 223 GLU A O 1
ATOM 1733 N N . THR A 1 224 ? 5.191 11.500 21.936 1.00 96.12 224 THR A N 1
ATOM 1734 C CA . THR A 1 224 ? 4.247 11.793 20.845 1.00 96.12 224 THR A CA 1
ATOM 1735 C C . THR A 1 224 ? 4.974 12.189 19.555 1.00 96.12 224 THR A C 1
ATOM 1737 O O . THR A 1 224 ? 5.705 13.181 19.523 1.00 96.12 224 THR A O 1
ATOM 1740 N N . LEU A 1 225 ? 4.675 11.493 18.453 1.00 96.94 225 LEU A N 1
ATOM 1741 C CA . LEU A 1 225 ? 5.113 11.864 17.101 1.00 96.94 225 LEU A CA 1
ATOM 1742 C C . LEU A 1 225 ? 3.906 12.184 16.220 1.00 96.94 225 LEU A C 1
ATOM 1744 O O . LEU A 1 225 ? 2.937 11.428 16.196 1.00 96.94 225 LEU A O 1
ATOM 1748 N N . ASN A 1 226 ? 3.980 13.275 15.457 1.00 97.31 226 ASN A N 1
ATOM 1749 C CA . ASN A 1 226 ? 2.922 13.694 14.540 1.00 97.31 226 ASN A CA 1
ATOM 1750 C C . ASN A 1 226 ? 3.435 13.681 13.103 1.00 97.31 226 ASN A C 1
ATOM 1752 O O . ASN A 1 226 ? 4.267 14.506 12.741 1.00 97.31 226 ASN A O 1
ATOM 1756 N N . TYR A 1 227 ? 2.909 12.775 12.285 1.00 98.50 227 TYR A N 1
ATOM 1757 C CA . TYR A 1 227 ? 3.167 12.759 10.850 1.00 98.50 227 TYR A CA 1
ATOM 1758 C C . TYR A 1 227 ? 1.997 13.402 10.110 1.00 98.50 227 TYR A C 1
ATOM 1760 O O . TYR A 1 227 ? 0.864 12.930 10.203 1.00 98.50 227 TYR A O 1
ATOM 1768 N N . ALA A 1 228 ? 2.280 14.462 9.360 1.00 98.44 228 ALA A N 1
ATOM 1769 C CA . ALA A 1 228 ? 1.322 15.127 8.489 1.00 98.44 228 ALA A CA 1
ATOM 1770 C C . ALA A 1 228 ? 1.469 14.618 7.049 1.00 98.44 228 ALA A C 1
ATOM 1772 O O . ALA A 1 228 ? 2.565 14.617 6.485 1.00 98.44 228 ALA A O 1
ATOM 1773 N N . LEU A 1 229 ? 0.354 14.191 6.465 1.00 98.62 229 LEU A N 1
ATOM 1774 C CA . LEU A 1 229 ? 0.222 13.798 5.067 1.00 98.62 229 LEU A CA 1
ATOM 1775 C C . LEU A 1 229 ? -0.451 14.949 4.325 1.00 98.62 229 LEU A C 1
ATOM 1777 O O . LEU A 1 229 ? -1.600 15.281 4.623 1.00 98.62 229 LEU A O 1
ATOM 1781 N N . SER A 1 230 ? 0.259 15.555 3.375 1.00 98.38 230 SER A N 1
ATOM 1782 C CA . SER A 1 230 ? -0.276 16.629 2.532 1.00 98.38 230 SER A CA 1
ATOM 1783 C C . SER A 1 230 ? -0.777 16.049 1.218 1.00 98.38 230 SER A C 1
ATOM 1785 O O . SER A 1 230 ? 0.002 15.432 0.488 1.00 98.38 230 SER A O 1
ATOM 1787 N N . ILE A 1 231 ? -2.059 16.236 0.912 1.00 98.44 231 ILE A N 1
ATOM 1788 C CA . ILE A 1 231 ? -2.710 15.644 -0.258 1.00 98.44 231 ILE A CA 1
ATOM 1789 C C . ILE A 1 231 ? -3.273 16.764 -1.134 1.00 98.44 231 ILE A C 1
ATOM 1791 O O . ILE A 1 231 ? -4.036 17.617 -0.675 1.00 98.44 231 ILE A O 1
ATOM 1795 N N . GLU A 1 232 ? -2.934 16.733 -2.418 1.00 97.12 232 GLU A N 1
ATOM 1796 C CA . GLU A 1 232 ? -3.386 17.703 -3.416 1.00 97.12 232 GLU A CA 1
ATOM 1797 C C . GLU A 1 232 ? -3.970 16.964 -4.618 1.00 97.12 232 GLU A C 1
ATOM 1799 O O . GLU A 1 232 ? -3.320 16.082 -5.181 1.00 97.12 232 GLU A O 1
ATOM 1804 N N . ASN A 1 233 ? -5.193 17.326 -5.015 1.00 95.38 233 ASN A N 1
ATOM 1805 C CA . ASN A 1 233 ? -5.950 16.672 -6.087 1.00 95.38 233 ASN A CA 1
ATOM 1806 C C . ASN A 1 233 ? -5.988 15.147 -5.915 1.00 95.38 233 ASN A C 1
ATOM 1808 O O . ASN A 1 233 ? -5.824 14.389 -6.870 1.00 95.38 233 ASN A O 1
ATOM 1812 N N . TYR A 1 234 ? -6.171 14.726 -4.660 1.00 94.62 234 TYR A N 1
ATOM 1813 C CA . TYR A 1 234 ? -6.181 13.333 -4.219 1.00 94.62 234 TYR A CA 1
ATOM 1814 C C . TYR A 1 234 ? -4.850 12.583 -4.382 1.00 94.62 234 TYR A C 1
ATOM 1816 O O . TYR A 1 234 ? -4.812 11.405 -4.073 1.00 94.62 23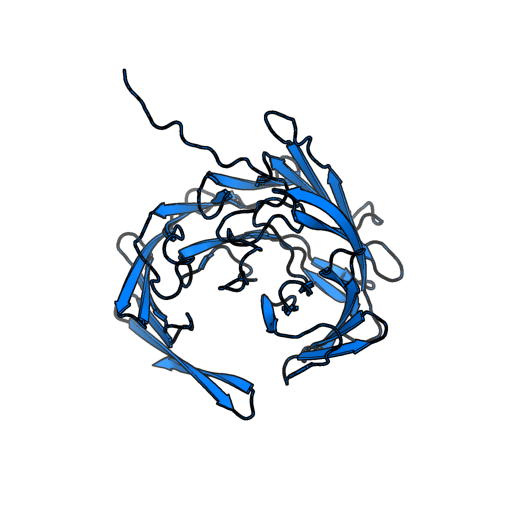4 TYR A O 1
ATOM 1824 N N . ALA A 1 235 ? -3.743 13.226 -4.770 1.00 96.06 235 ALA A N 1
ATOM 1825 C CA . ALA A 1 235 ? -2.404 12.629 -4.745 1.00 96.06 235 ALA A CA 1
ATOM 1826 C C . ALA A 1 235 ? -1.659 13.008 -3.457 1.00 96.06 235 ALA A C 1
ATOM 1828 O O . ALA A 1 235 ? -1.582 14.190 -3.105 1.00 96.06 235 ALA A O 1
ATOM 1829 N N . LEU A 1 236 ? -1.054 12.033 -2.770 1.00 98.19 236 LEU A N 1
ATOM 1830 C CA . LEU A 1 236 ? -0.210 12.308 -1.603 1.00 98.19 236 LEU A CA 1
ATOM 1831 C C . LEU A 1 236 ? 1.075 13.004 -2.051 1.00 98.19 236 LEU A C 1
ATOM 1833 O O . LEU A 1 236 ? 1.896 12.398 -2.729 1.00 98.19 236 LEU A O 1
ATOM 1837 N N . LYS A 1 237 ? 1.282 14.261 -1.666 1.00 98.31 237 LYS A N 1
ATOM 1838 C CA . LYS A 1 237 ? 2.461 15.053 -2.050 1.00 98.31 237 LYS A CA 1
ATOM 1839 C C . LYS A 1 237 ? 3.615 14.918 -1.069 1.00 98.31 237 LYS A C 1
ATOM 1841 O O . LYS A 1 237 ? 4.775 14.983 -1.479 1.00 98.31 237 LYS A O 1
ATOM 1846 N N . SER A 1 238 ? 3.320 14.727 0.213 1.00 98.44 238 SER A N 1
ATOM 1847 C CA . SER A 1 238 ? 4.357 14.548 1.224 1.00 98.44 238 SER A CA 1
ATOM 1848 C C . SER A 1 238 ? 3.875 13.827 2.473 1.00 98.44 238 SER A C 1
ATOM 1850 O O . SER A 1 238 ? 2.701 13.890 2.831 1.00 98.44 238 SER A O 1
ATOM 1852 N N . VAL A 1 239 ? 4.830 13.195 3.155 1.00 98.62 239 VAL A N 1
ATOM 1853 C CA . VAL A 1 239 ? 4.719 12.744 4.545 1.00 98.62 239 VAL A CA 1
ATOM 1854 C C . VAL A 1 239 ? 5.793 13.474 5.342 1.00 98.62 239 VAL A C 1
ATOM 1856 O O . VAL A 1 239 ? 6.977 13.313 5.052 1.00 98.62 239 VAL A O 1
ATOM 1859 N N . SER A 1 240 ? 5.414 14.263 6.342 1.00 98.12 240 SER A N 1
ATOM 1860 C CA . SER A 1 240 ? 6.352 15.072 7.130 1.00 98.12 240 SER A CA 1
ATOM 1861 C C . SER A 1 240 ? 6.178 14.844 8.625 1.00 98.12 240 SER A C 1
ATOM 1863 O O . SER A 1 240 ? 5.059 14.936 9.122 1.00 98.12 240 SER A O 1
ATOM 1865 N N . LEU A 1 241 ? 7.280 14.601 9.335 1.00 96.75 241 LEU A N 1
ATOM 1866 C CA . LEU A 1 241 ? 7.320 14.657 10.801 1.00 96.75 241 LEU A CA 1
ATOM 1867 C C . LEU A 1 241 ? 7.459 16.112 11.283 1.00 96.75 241 LEU A C 1
ATOM 1869 O O . LEU A 1 241 ? 6.835 16.520 12.257 1.00 96.75 241 LEU A O 1
ATOM 1873 N N . ASP A 1 242 ? 8.255 16.904 10.566 1.00 91.31 242 ASP A N 1
ATOM 1874 C CA . ASP A 1 242 ? 8.375 18.352 10.722 1.00 91.31 242 ASP A CA 1
ATOM 1875 C C . ASP A 1 242 ? 8.769 18.997 9.376 1.00 91.31 242 ASP A C 1
ATOM 1877 O O . ASP A 1 242 ? 8.859 18.319 8.353 1.00 91.31 242 ASP A O 1
ATOM 1881 N N . ALA A 1 243 ? 9.005 20.313 9.357 1.00 86.19 243 ALA A N 1
ATOM 1882 C CA . ALA A 1 243 ? 9.347 21.053 8.136 1.00 86.19 243 ALA A CA 1
ATOM 1883 C C . ALA A 1 243 ? 10.690 20.647 7.486 1.00 86.19 243 ALA A C 1
ATOM 1885 O O . ALA A 1 243 ? 10.962 21.038 6.353 1.00 86.19 243 ALA A O 1
ATOM 1886 N N . THR A 1 244 ? 11.544 19.914 8.201 1.00 89.31 244 THR A N 1
ATOM 1887 C CA . THR A 1 244 ? 12.878 19.477 7.759 1.00 89.31 244 THR A CA 1
ATOM 1888 C C . THR A 1 244 ? 12.989 17.965 7.563 1.00 89.31 244 THR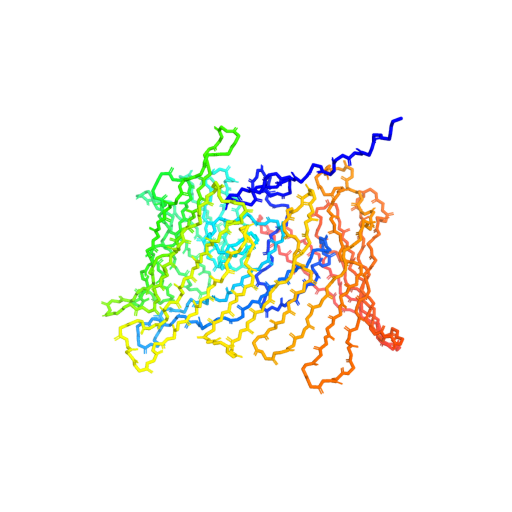 A C 1
ATOM 1890 O O . THR A 1 244 ? 13.863 17.516 6.826 1.00 89.31 244 THR A O 1
ATOM 1893 N N . ILE A 1 245 ? 12.100 17.184 8.182 1.00 95.38 245 ILE A N 1
ATOM 1894 C CA . ILE A 1 245 ? 12.051 15.723 8.111 1.00 95.38 245 ILE A CA 1
ATOM 1895 C C . ILE A 1 245 ? 10.808 15.323 7.315 1.00 95.38 245 ILE A C 1
ATOM 1897 O O . ILE A 1 245 ? 9.710 15.168 7.859 1.00 95.38 245 ILE A O 1
ATOM 1901 N N . GLN A 1 246 ? 10.993 15.146 6.007 1.00 97.00 246 GLN A N 1
ATOM 1902 C CA . GLN A 1 246 ? 9.915 14.891 5.058 1.00 97.00 246 GLN A CA 1
ATOM 1903 C C . GLN A 1 246 ? 10.324 13.883 3.980 1.00 97.00 246 GLN A C 1
ATOM 1905 O O . GLN A 1 246 ? 11.448 13.920 3.487 1.00 97.00 246 GLN A O 1
ATOM 1910 N N . SER A 1 247 ? 9.367 13.054 3.558 1.00 98.19 247 SER A N 1
ATOM 1911 C CA . SER A 1 247 ? 9.375 12.416 2.240 1.00 98.19 247 SER A CA 1
ATOM 1912 C C . SER A 1 247 ? 8.431 13.156 1.284 1.00 98.19 247 SER A C 1
ATOM 1914 O O . SER A 1 247 ? 7.351 13.581 1.700 1.00 98.19 247 SER A O 1
ATOM 1916 N N . SER A 1 248 ? 8.816 13.331 0.020 1.00 98.31 248 SER A N 1
ATOM 1917 C CA . SER A 1 248 ? 8.000 13.983 -1.016 1.00 98.31 248 SER A CA 1
ATOM 1918 C C . SER A 1 248 ? 7.809 13.097 -2.238 1.00 98.31 248 SER A C 1
ATOM 1920 O O . SER A 1 248 ? 8.665 12.266 -2.550 1.00 98.31 248 SER A O 1
ATOM 1922 N N . PHE A 1 249 ? 6.698 13.316 -2.939 1.00 98.56 249 PHE A N 1
ATOM 1923 C CA . PHE A 1 249 ? 6.301 12.511 -4.088 1.00 98.56 249 PHE A CA 1
ATOM 1924 C C . PHE A 1 249 ? 5.884 13.402 -5.255 1.00 98.56 249 PHE A C 1
ATOM 1926 O O . PHE A 1 249 ? 5.134 14.370 -5.093 1.00 98.56 249 PHE A O 1
ATOM 1933 N N . GLU A 1 250 ? 6.364 13.054 -6.442 1.00 98.38 250 GLU A N 1
ATOM 1934 C CA . GLU A 1 250 ? 5.966 13.671 -7.703 1.00 98.38 250 GLU A CA 1
ATOM 1935 C C . GLU A 1 250 ? 5.268 12.623 -8.570 1.00 98.38 250 GLU A C 1
ATOM 1937 O O . GLU A 1 250 ? 5.584 11.431 -8.505 1.00 98.38 250 GLU A O 1
ATOM 1942 N N . TYR A 1 251 ? 4.309 13.084 -9.370 1.00 96.12 251 TYR A N 1
ATOM 1943 C CA . TYR A 1 251 ? 3.442 12.229 -10.169 1.00 96.12 251 TYR A CA 1
ATOM 1944 C C . TYR A 1 251 ? 3.331 12.763 -11.589 1.00 96.12 251 TYR A C 1
ATOM 1946 O O . TYR A 1 251 ? 3.471 13.967 -11.817 1.00 96.12 251 TYR A O 1
ATOM 1954 N N . GLN A 1 252 ? 3.013 11.870 -12.516 1.00 92.94 252 GLN A N 1
ATOM 1955 C CA . GLN A 1 252 ? 2.441 12.225 -13.808 1.00 92.94 252 GLN A CA 1
ATOM 1956 C C . GLN A 1 252 ? 0.984 11.756 -13.876 1.00 92.94 252 GLN A C 1
ATOM 1958 O O . GLN A 1 252 ? 0.597 10.807 -13.194 1.00 92.94 252 GLN A O 1
ATOM 1963 N N . ASP A 1 253 ? 0.188 12.451 -14.680 1.00 88.62 253 ASP A N 1
ATOM 1964 C CA . ASP A 1 253 ? -1.172 12.035 -15.010 1.00 88.62 253 ASP A CA 1
ATOM 1965 C C . ASP A 1 253 ? -1.124 10.944 -16.083 1.00 88.62 253 ASP A C 1
ATOM 1967 O O . ASP A 1 253 ? -0.383 11.085 -17.059 1.00 88.62 253 ASP A O 1
ATOM 1971 N N . ASP A 1 254 ? -1.897 9.878 -15.903 1.00 85.56 254 ASP A N 1
ATOM 1972 C CA . ASP A 1 254 ? -2.029 8.790 -16.858 1.00 85.56 254 ASP A CA 1
ATOM 1973 C C . ASP A 1 254 ? -3.506 8.410 -17.076 1.00 85.56 254 ASP A C 1
ATOM 1975 O O . ASP A 1 254 ? -4.249 8.216 -16.111 1.00 85.56 254 ASP A O 1
ATOM 1979 N N . PRO A 1 255 ? -3.960 8.263 -18.336 1.00 78.56 255 PRO A N 1
ATOM 1980 C CA . PRO A 1 255 ? -5.341 7.891 -18.636 1.00 78.56 255 PRO A CA 1
ATOM 1981 C C . PRO A 1 255 ? -5.775 6.509 -18.128 1.00 78.56 255 PRO A C 1
ATOM 1983 O O . PRO A 1 255 ? -6.976 6.264 -18.034 1.00 78.56 255 PRO A O 1
ATOM 1986 N N . ALA A 1 256 ? -4.838 5.588 -17.883 1.00 78.19 256 ALA A N 1
ATOM 1987 C CA . ALA A 1 256 ? -5.134 4.228 -17.446 1.00 78.19 256 ALA A CA 1
ATOM 1988 C C . ALA A 1 256 ? -5.019 4.071 -15.926 1.00 78.19 256 ALA A C 1
ATOM 1990 O O . ALA A 1 256 ? -5.907 3.457 -15.350 1.00 78.19 256 ALA A O 1
ATOM 1991 N N . CYS A 1 257 ? -3.975 4.636 -15.311 1.00 79.00 257 CYS A N 1
ATOM 1992 C CA . CYS A 1 257 ? -3.654 4.448 -13.883 1.00 79.00 257 CYS A CA 1
ATOM 1993 C C . CYS A 1 257 ? -3.781 5.719 -13.025 1.00 79.00 257 CYS A C 1
ATOM 1995 O O . CYS A 1 257 ? -3.185 5.813 -11.953 1.00 79.00 257 CYS A O 1
ATOM 1997 N N . GLY A 1 258 ? -4.411 6.776 -13.541 1.00 85.81 258 GLY A N 1
ATOM 1998 C CA . GLY A 1 258 ? -4.611 8.005 -12.784 1.00 85.81 258 GLY A CA 1
ATOM 1999 C C . GLY A 1 258 ? -3.298 8.691 -12.385 1.00 85.81 258 GLY A C 1
ATOM 2000 O O . GLY A 1 258 ? -2.675 9.389 -13.187 1.00 85.81 258 GLY A O 1
ATOM 2001 N N . TRP A 1 259 ? -2.944 8.659 -11.096 1.00 90.94 259 TRP A N 1
ATOM 2002 C CA . TRP A 1 259 ? -1.705 9.263 -10.588 1.00 90.94 259 TRP A CA 1
ATOM 2003 C C . TRP A 1 259 ? -0.548 8.258 -10.564 1.00 90.94 259 TRP A C 1
ATOM 2005 O O . TRP A 1 259 ? -0.359 7.513 -9.605 1.00 90.94 259 TRP A O 1
ATOM 2015 N N . LEU A 1 260 ? 0.326 8.323 -11.568 1.00 91.25 260 LEU A N 1
ATOM 2016 C CA . LEU A 1 260 ? 1.558 7.535 -11.582 1.00 91.25 260 LEU A CA 1
ATOM 2017 C C . LEU A 1 260 ? 2.661 8.233 -10.796 1.00 91.25 260 LEU A C 1
ATOM 2019 O O . LEU A 1 260 ? 3.136 9.294 -11.203 1.00 91.25 260 LEU A O 1
ATOM 2023 N N . LEU A 1 261 ? 3.123 7.615 -9.711 1.00 96.12 261 LEU A N 1
ATOM 2024 C CA . LEU A 1 261 ? 4.277 8.105 -8.962 1.00 96.12 261 LEU A CA 1
ATOM 2025 C C . LEU A 1 261 ? 5.538 7.985 -9.829 1.00 96.12 261 LEU A C 1
ATOM 2027 O O . LEU A 1 261 ? 5.909 6.894 -10.267 1.00 96.12 261 LEU A O 1
ATOM 2031 N N . THR A 1 262 ? 6.197 9.116 -10.083 1.00 97.50 262 THR A N 1
ATOM 2032 C CA . THR A 1 262 ? 7.400 9.205 -10.928 1.00 97.50 262 THR A CA 1
ATOM 2033 C C . THR A 1 262 ? 8.659 9.507 -10.141 1.00 97.50 262 THR A C 1
ATOM 2035 O O . THR A 1 262 ? 9.757 9.215 -10.612 1.00 97.50 262 THR A O 1
ATOM 2038 N N . LYS A 1 263 ? 8.538 10.082 -8.943 1.00 98.31 263 LYS A N 1
ATOM 2039 C CA . LYS A 1 263 ? 9.691 10.366 -8.095 1.00 98.31 263 LYS A CA 1
ATOM 2040 C C . LYS A 1 263 ? 9.323 10.354 -6.625 1.00 98.31 263 LYS A C 1
ATOM 2042 O O . LYS A 1 263 ? 8.285 10.882 -6.234 1.00 98.31 263 LYS A O 1
ATOM 2047 N N . ILE A 1 264 ? 10.231 9.822 -5.820 1.00 98.44 264 ILE A N 1
ATOM 2048 C CA . ILE A 1 264 ? 10.236 9.942 -4.367 1.00 98.44 264 ILE A CA 1
ATOM 2049 C C . ILE A 1 264 ? 11.552 10.576 -3.916 1.00 98.44 264 ILE A C 1
ATOM 2051 O O . ILE A 1 264 ? 12.625 10.245 -4.420 1.00 98.44 264 ILE A O 1
ATOM 2055 N N . THR A 1 265 ? 11.463 11.484 -2.948 1.00 97.88 265 THR A N 1
ATOM 2056 C CA . THR A 1 265 ? 12.585 11.838 -2.070 1.00 97.88 265 THR A CA 1
ATOM 2057 C C . THR A 1 265 ? 12.238 11.343 -0.676 1.00 97.88 265 THR A C 1
ATOM 2059 O O . THR A 1 265 ? 11.210 11.754 -0.146 1.00 97.88 265 THR A O 1
ATOM 2062 N N . SER A 1 266 ? 13.026 10.441 -0.098 1.00 97.06 266 SER A N 1
ATOM 2063 C CA . SER A 1 266 ? 12.774 9.886 1.239 1.00 97.06 266 SER A CA 1
ATOM 2064 C C . SER A 1 266 ? 13.271 10.807 2.355 1.00 97.06 266 SER A C 1
ATOM 2066 O O . SER A 1 266 ? 14.004 11.767 2.116 1.00 97.06 266 SER A O 1
ATOM 2068 N N . PHE A 1 267 ? 12.912 10.479 3.601 1.00 96.50 267 PHE A N 1
ATOM 2069 C CA . PHE A 1 267 ? 13.316 11.213 4.808 1.00 96.50 267 PHE A CA 1
ATOM 2070 C C . PHE A 1 267 ? 14.830 11.438 4.947 1.00 96.50 267 PHE A C 1
ATOM 2072 O O . PHE A 1 267 ? 15.250 12.423 5.547 1.00 96.50 267 PHE A O 1
ATOM 2079 N N . ASP A 1 268 ? 15.650 10.530 4.421 1.00 93.75 268 ASP A N 1
ATOM 2080 C CA . ASP A 1 268 ? 17.114 10.609 4.440 1.00 93.75 268 ASP A CA 1
ATOM 2081 C C . ASP A 1 268 ? 17.703 11.311 3.202 1.00 93.75 268 ASP A C 1
ATOM 2083 O O . ASP A 1 268 ? 18.924 11.391 3.065 1.00 93.75 268 ASP A O 1
ATOM 2087 N N . GLY A 1 269 ? 16.858 11.834 2.309 1.00 94.94 269 GLY A N 1
ATOM 2088 C CA . GLY A 1 269 ? 17.246 12.549 1.095 1.00 94.94 269 GLY A CA 1
ATOM 2089 C C . GLY A 1 269 ? 17.641 11.658 -0.085 1.00 94.94 269 GLY A C 1
ATOM 2090 O O . GLY A 1 269 ? 18.082 12.193 -1.103 1.00 94.94 269 GLY A O 1
ATOM 2091 N N . LEU A 1 270 ? 17.515 10.328 0.021 1.00 95.81 270 LEU A N 1
ATOM 2092 C CA . LEU A 1 270 ? 17.646 9.437 -1.135 1.00 95.81 270 LEU A CA 1
ATOM 2093 C C . LEU A 1 270 ? 16.548 9.777 -2.154 1.00 95.81 270 LEU A C 1
ATOM 2095 O O . LEU A 1 270 ? 15.385 9.967 -1.799 1.00 95.81 270 LEU A O 1
ATOM 2099 N N . GLN A 1 271 ? 16.927 9.872 -3.427 1.00 97.69 271 GLN A N 1
ATOM 2100 C CA . GLN A 1 271 ? 15.985 10.132 -4.511 1.00 97.69 271 GLN A CA 1
ATOM 2101 C C . GLN A 1 271 ? 15.882 8.918 -5.419 1.00 97.69 271 GLN A C 1
ATOM 2103 O O . GLN A 1 271 ? 16.892 8.428 -5.919 1.00 97.69 271 GLN A O 1
ATOM 2108 N N . GLU A 1 272 ? 14.661 8.479 -5.683 1.00 98.12 272 GLU A N 1
ATOM 2109 C CA . GLU A 1 272 ? 14.364 7.475 -6.699 1.00 98.12 272 GLU A CA 1
ATOM 2110 C C . GLU A 1 272 ? 13.410 8.091 -7.715 1.00 98.12 272 GLU A C 1
ATOM 2112 O O . GLU A 1 272 ? 12.391 8.675 -7.348 1.00 98.12 272 GLU A O 1
ATOM 2117 N N . GLN A 1 273 ? 13.767 8.004 -8.993 1.00 98.00 273 GLN A N 1
ATOM 2118 C CA . GLN A 1 273 ? 12.995 8.562 -10.097 1.00 98.00 273 GLN A CA 1
ATOM 2119 C C . GLN A 1 273 ? 12.807 7.513 -11.185 1.00 98.00 273 GLN A C 1
ATOM 2121 O O . GLN A 1 273 ? 13.765 6.851 -11.590 1.00 98.00 273 GLN A O 1
ATOM 2126 N N . VAL A 1 274 ? 11.589 7.402 -11.697 1.00 97.62 274 VAL A N 1
ATOM 2127 C CA . VAL A 1 274 ? 11.241 6.521 -12.806 1.00 97.62 274 VAL A CA 1
ATOM 2128 C C . VAL A 1 274 ? 10.769 7.308 -14.021 1.00 97.62 274 VAL A C 1
ATOM 2130 O O . VAL A 1 274 ? 10.238 8.412 -13.914 1.00 97.62 274 VAL A O 1
ATOM 2133 N N . GLN A 1 275 ? 10.977 6.720 -15.191 1.00 95.69 275 GLN A N 1
ATOM 2134 C CA . GLN A 1 275 ? 10.388 7.159 -16.450 1.00 95.69 275 GLN A CA 1
ATOM 2135 C C . GLN A 1 275 ? 9.495 6.038 -16.954 1.00 95.69 275 GLN A C 1
ATOM 2137 O O . GLN A 1 275 ? 9.957 4.903 -17.086 1.00 95.69 275 GLN A O 1
ATOM 2142 N N . TYR A 1 276 ? 8.230 6.353 -17.205 1.00 92.06 276 TYR A N 1
ATOM 2143 C CA . TYR A 1 276 ? 7.297 5.442 -17.852 1.00 92.06 276 TYR A CA 1
ATOM 2144 C C . TYR A 1 276 ? 7.341 5.654 -19.360 1.00 92.06 276 TYR A C 1
ATOM 2146 O O . TYR A 1 276 ? 7.378 6.788 -19.834 1.00 92.06 276 TYR A O 1
ATOM 2154 N N . GLU A 1 277 ? 7.294 4.557 -20.102 1.00 84.88 277 GLU A N 1
ATOM 2155 C CA . GLU A 1 277 ? 7.100 4.556 -21.547 1.00 84.88 277 GLU A CA 1
ATOM 2156 C C . GLU A 1 277 ? 6.068 3.477 -21.896 1.00 84.88 277 GLU A C 1
ATOM 2158 O O . GLU A 1 277 ? 5.927 2.473 -21.185 1.00 84.88 277 GLU A O 1
ATOM 2163 N N . ASP A 1 278 ? 5.336 3.677 -22.992 1.00 66.69 278 ASP A N 1
ATOM 2164 C CA . ASP A 1 278 ? 4.481 2.634 -23.558 1.00 66.69 278 ASP A CA 1
ATOM 2165 C C . ASP A 1 278 ? 5.377 1.551 -24.173 1.00 66.69 278 ASP A C 1
ATOM 2167 O O . ASP A 1 278 ? 5.833 1.637 -25.315 1.00 66.69 278 ASP A O 1
ATOM 2171 N N . ASN A 1 279 ? 5.699 0.549 -23.358 1.00 57.19 279 ASN A N 1
ATOM 2172 C CA . ASN A 1 279 ? 6.709 -0.455 -23.678 1.00 57.19 279 ASN A CA 1
ATOM 2173 C C . ASN A 1 279 ? 6.120 -1.739 -24.283 1.00 57.19 279 ASN A C 1
ATOM 2175 O O . ASN A 1 279 ? 6.818 -2.750 -24.386 1.00 57.19 279 ASN A O 1
ATOM 2179 N N . GLY A 1 280 ? 4.859 -1.720 -24.729 1.00 51.88 280 GLY A N 1
ATOM 2180 C CA . GLY A 1 280 ? 4.374 -2.679 -25.723 1.00 51.88 280 GLY A CA 1
ATOM 2181 C C . GLY A 1 280 ? 4.072 -4.106 -25.246 1.00 51.88 280 GLY A C 1
ATOM 2182 O O . GLY A 1 280 ? 3.899 -4.991 -26.094 1.00 51.88 280 GLY A O 1
ATOM 2183 N N . LEU A 1 281 ? 3.936 -4.375 -23.940 1.00 60.12 281 LEU A N 1
ATOM 2184 C CA . LEU A 1 281 ? 3.283 -5.614 -23.501 1.00 60.12 281 LEU A CA 1
ATOM 2185 C C . LEU A 1 281 ? 1.766 -5.481 -23.636 1.00 60.12 281 LEU A C 1
ATOM 2187 O O . LEU A 1 281 ? 1.033 -5.237 -22.686 1.00 60.12 281 LEU A O 1
ATOM 2191 N N . THR A 1 282 ? 1.280 -5.728 -24.848 1.00 61.88 282 THR A N 1
ATOM 2192 C CA . THR A 1 282 ? -0.136 -6.027 -25.033 1.00 61.88 282 THR A CA 1
ATOM 2193 C C . THR A 1 282 ? -0.413 -7.435 -24.503 1.00 61.88 282 THR A C 1
ATOM 2195 O O . THR A 1 282 ? 0.305 -8.391 -24.817 1.00 61.88 282 THR A O 1
ATOM 2198 N N . PHE A 1 283 ? -1.452 -7.590 -23.682 1.00 62.12 283 PHE A N 1
ATOM 2199 C CA . PHE A 1 283 ? -1.965 -8.886 -23.249 1.00 62.12 283 PHE A CA 1
ATOM 2200 C C . PHE A 1 283 ? -3.308 -9.161 -23.928 1.00 62.12 283 PHE A C 1
ATOM 2202 O O . PHE A 1 283 ? -4.344 -8.807 -23.385 1.00 62.12 283 PHE A O 1
ATOM 2209 N N . PRO A 1 284 ? -3.330 -9.800 -25.116 1.00 60.09 284 PRO A N 1
ATOM 2210 C CA . PRO A 1 284 ? -4.567 -9.983 -25.882 1.00 60.09 284 PRO A CA 1
ATOM 2211 C C . PRO A 1 284 ? -5.641 -10.774 -25.129 1.00 60.09 284 PRO A C 1
ATOM 2213 O O . PRO A 1 284 ? -6.831 -10.569 -25.338 1.00 60.09 284 PRO A O 1
ATOM 2216 N N . ASP A 1 285 ? -5.210 -11.677 -24.247 1.00 59.25 285 ASP A N 1
ATOM 2217 C CA . ASP A 1 285 ? -6.080 -12.517 -23.421 1.00 59.25 285 ASP A CA 1
ATOM 2218 C C . ASP A 1 285 ? -6.596 -11.776 -22.174 1.00 59.25 285 ASP A C 1
ATOM 2220 O O . ASP A 1 285 ? -7.506 -12.252 -21.501 1.00 59.25 285 ASP A O 1
ATOM 2224 N N . ASN A 1 286 ? -6.025 -10.603 -21.882 1.00 57.19 286 ASN A N 1
ATOM 2225 C CA . ASN A 1 286 ? -6.436 -9.709 -20.813 1.00 57.19 286 ASN A CA 1
ATOM 2226 C C . ASN A 1 286 ? -6.378 -8.245 -21.304 1.00 57.19 286 ASN A C 1
ATOM 2228 O O . ASN A 1 286 ? -5.391 -7.550 -21.043 1.00 57.19 286 ASN A O 1
ATOM 2232 N N . PRO A 1 287 ? -7.426 -7.769 -22.012 1.00 55.81 287 PRO A N 1
ATOM 2233 C CA . PRO A 1 287 ? -7.472 -6.445 -22.649 1.00 55.81 287 PRO A CA 1
ATOM 2234 C C . PRO A 1 287 ? -7.219 -5.246 -21.717 1.00 55.81 287 PRO A C 1
ATOM 2236 O O . PRO A 1 287 ? -7.076 -4.126 -22.195 1.00 55.81 287 PRO A O 1
ATOM 2239 N N . LYS A 1 288 ? -7.187 -5.458 -20.395 1.00 52.69 288 LYS A N 1
ATOM 2240 C CA . LYS A 1 288 ? -6.905 -4.429 -19.383 1.00 52.69 288 LYS A CA 1
ATOM 2241 C C . LYS A 1 288 ? -5.417 -4.303 -19.064 1.00 52.69 288 LYS A C 1
ATOM 2243 O O . LYS A 1 288 ? -4.947 -3.211 -18.788 1.00 52.69 288 LYS A O 1
ATOM 2248 N N . LEU A 1 289 ? -4.654 -5.391 -19.191 1.00 52.38 289 LEU A N 1
ATOM 2249 C CA . LEU A 1 289 ? -3.195 -5.349 -19.070 1.00 52.38 289 LEU A CA 1
ATOM 2250 C C . LEU A 1 289 ? -2.516 -4.839 -20.341 1.00 52.38 289 LEU A C 1
ATOM 2252 O O . LEU A 1 289 ? -1.340 -4.497 -20.307 1.00 52.38 289 LEU A O 1
ATOM 2256 N N . SER A 1 290 ? -3.225 -4.798 -21.475 1.00 54.66 290 SER A N 1
ATOM 2257 C CA . SER A 1 290 ? -2.623 -4.422 -22.755 1.00 54.66 290 SER A CA 1
ATOM 2258 C C . SER A 1 290 ? -2.226 -2.951 -22.902 1.00 54.66 290 SER A C 1
ATOM 2260 O O . SER A 1 290 ? -1.715 -2.601 -23.961 1.00 54.66 290 SER A O 1
ATOM 2262 N N . ALA A 1 291 ? -2.459 -2.116 -21.888 1.00 65.00 291 ALA A N 1
ATOM 2263 C CA . ALA A 1 291 ? -2.156 -0.687 -21.914 1.00 65.00 291 ALA A CA 1
ATOM 2264 C C . ALA A 1 291 ? -1.616 -0.158 -20.571 1.00 65.00 291 ALA A C 1
ATOM 2266 O O . ALA A 1 291 ? -1.765 1.029 -20.294 1.00 65.00 291 ALA A O 1
ATOM 2267 N N . LEU A 1 292 ? -1.020 -1.011 -19.722 1.00 75.19 292 LEU A N 1
ATOM 2268 C CA . LEU A 1 292 ? -0.367 -0.497 -18.517 1.00 75.19 292 LEU A CA 1
ATOM 2269 C C . LEU A 1 292 ? 0.916 0.259 -18.894 1.00 75.19 292 LEU A C 1
ATOM 2271 O O . LEU A 1 292 ? 1.730 -0.272 -19.659 1.00 75.19 292 LEU A O 1
ATOM 2275 N N . PRO A 1 293 ? 1.136 1.458 -18.337 1.00 84.50 293 PRO A N 1
ATOM 2276 C CA . PRO A 1 293 ? 2.408 2.145 -18.457 1.00 84.50 293 PRO A CA 1
ATOM 2277 C C . PRO A 1 293 ? 3.473 1.316 -17.736 1.00 84.50 293 PRO A C 1
ATOM 2279 O O . PRO A 1 293 ? 3.289 0.892 -16.596 1.00 84.50 293 PRO A O 1
ATOM 2282 N N . CYS A 1 294 ? 4.613 1.085 -18.381 1.00 88.06 294 CYS A N 1
ATOM 2283 C CA . CYS A 1 294 ? 5.712 0.351 -17.762 1.00 88.06 294 CYS A CA 1
ATOM 2284 C C . CYS A 1 294 ? 6.930 1.261 -17.621 1.00 88.06 294 CYS A C 1
ATOM 2286 O O . CYS A 1 294 ? 7.300 1.982 -18.547 1.00 88.06 294 CYS A O 1
ATOM 2288 N N . VAL A 1 295 ? 7.609 1.189 -16.482 1.00 93.38 295 VAL A N 1
ATOM 2289 C CA . VAL A 1 295 ? 8.850 1.923 -16.241 1.00 93.38 295 VAL A CA 1
ATOM 2290 C C . VAL A 1 295 ? 9.920 1.451 -17.222 1.00 93.38 295 VAL A C 1
ATOM 2292 O O . VAL A 1 295 ? 10.295 0.281 -17.183 1.00 93.38 295 VAL A O 1
ATOM 2295 N N . SER A 1 296 ? 10.443 2.343 -18.067 1.00 94.44 296 SER A N 1
ATOM 2296 C CA . SER A 1 296 ? 11.605 2.086 -18.930 1.00 94.44 296 SER A CA 1
ATOM 2297 C C . SER A 1 296 ? 12.919 2.262 -18.170 1.00 94.44 296 SER A C 1
ATOM 2299 O O . SER A 1 296 ? 13.871 1.505 -18.374 1.00 94.44 296 SER A O 1
ATOM 2301 N N . THR A 1 297 ? 12.973 3.227 -17.248 1.00 96.38 297 THR A N 1
ATOM 2302 C CA . THR A 1 297 ? 14.183 3.564 -16.491 1.00 96.38 297 THR A CA 1
ATOM 2303 C C . THR A 1 297 ? 13.854 3.872 -15.039 1.00 96.38 297 THR A C 1
ATOM 2305 O O . THR A 1 297 ? 12.944 4.644 -14.767 1.00 96.38 297 THR A O 1
ATOM 2308 N N . HIS A 1 298 ? 14.640 3.324 -14.116 1.00 97.56 298 HIS A N 1
ATOM 2309 C CA . HIS A 1 298 ? 14.649 3.664 -12.696 1.00 97.56 298 HIS A CA 1
ATOM 2310 C C . HIS A 1 298 ? 16.037 4.177 -12.305 1.00 97.56 298 HIS A C 1
ATOM 2312 O O . HIS A 1 298 ? 17.035 3.491 -12.525 1.00 97.56 298 HIS A O 1
ATOM 2318 N N . THR A 1 299 ? 16.107 5.374 -11.732 1.00 97.69 299 THR A N 1
ATOM 2319 C CA . THR A 1 299 ? 17.343 6.024 -11.294 1.00 97.69 299 THR A CA 1
ATOM 2320 C C . THR A 1 299 ? 17.297 6.254 -9.792 1.00 97.69 299 THR A C 1
ATOM 2322 O O . THR A 1 299 ? 16.467 7.021 -9.313 1.00 97.69 299 THR A O 1
ATOM 2325 N N . LEU A 1 300 ? 18.229 5.638 -9.071 1.00 96.88 300 LEU A N 1
ATOM 2326 C CA . LEU A 1 300 ? 18.440 5.833 -7.641 1.00 96.88 300 LEU A CA 1
ATOM 2327 C C . LEU A 1 300 ? 19.653 6.742 -7.435 1.00 96.88 300 LEU A C 1
ATOM 2329 O O . LEU A 1 300 ? 20.766 6.401 -7.835 1.00 96.88 300 LEU A O 1
ATOM 2333 N N . THR A 1 301 ? 19.450 7.893 -6.804 1.00 96.88 301 THR A N 1
ATOM 2334 C CA . THR A 1 301 ? 20.485 8.892 -6.517 1.00 96.88 301 THR A CA 1
ATOM 2335 C C . THR A 1 301 ? 20.717 8.973 -5.009 1.00 96.88 301 THR A C 1
ATOM 2337 O O . THR A 1 301 ? 19.853 9.487 -4.294 1.00 96.88 301 THR A O 1
ATOM 2340 N N . PRO A 1 302 ? 21.868 8.485 -4.504 1.00 94.75 302 PRO A N 1
ATOM 2341 C CA . PRO A 1 302 ? 22.210 8.574 -3.089 1.00 94.75 302 PRO A CA 1
ATOM 2342 C C . PRO A 1 302 ? 22.253 10.020 -2.595 1.00 94.75 302 PRO A C 1
ATOM 2344 O O . PRO A 1 302 ? 22.761 10.906 -3.290 1.00 94.75 302 PRO A O 1
ATOM 2347 N N . ASN A 1 303 ? 21.817 10.244 -1.354 1.00 90.75 303 ASN A N 1
ATOM 2348 C CA . ASN A 1 303 ? 22.053 11.525 -0.697 1.00 90.75 303 ASN A CA 1
ATOM 2349 C C . ASN A 1 303 ? 23.572 11.795 -0.590 1.00 90.75 303 ASN A C 1
ATOM 2351 O O . ASN A 1 303 ? 24.373 10.877 -0.403 1.00 90.75 303 ASN A O 1
ATOM 2355 N N . GLY A 1 304 ? 23.984 13.057 -0.725 1.00 84.25 304 GLY A N 1
ATOM 2356 C CA . GLY A 1 304 ? 25.389 13.466 -0.611 1.00 84.25 304 GLY A CA 1
ATOM 2357 C C . GLY A 1 304 ? 26.221 13.373 -1.899 1.00 84.25 304 GLY A C 1
ATOM 2358 O O . GLY A 1 304 ? 27.436 13.546 -1.837 1.00 84.25 304 GLY A O 1
ATOM 2359 N N . GLY A 1 305 ? 25.596 13.146 -3.061 1.00 81.44 305 GLY A N 1
ATOM 2360 C CA . GLY A 1 305 ? 26.255 13.281 -4.371 1.00 81.44 305 GLY A CA 1
ATOM 2361 C C . GLY A 1 305 ? 26.995 12.036 -4.870 1.00 81.44 305 GLY A C 1
ATOM 2362 O O . GLY A 1 305 ? 27.922 12.154 -5.672 1.00 81.44 305 GLY A O 1
ATOM 2363 N N . GLY A 1 306 ? 26.608 10.845 -4.402 1.00 87.44 306 GLY A N 1
ATOM 2364 C CA . GLY A 1 306 ? 27.091 9.580 -4.961 1.00 87.44 306 GLY A CA 1
ATOM 2365 C C . GLY A 1 306 ? 26.671 9.389 -6.424 1.00 87.44 306 GLY A C 1
ATOM 2366 O O . GLY A 1 306 ? 25.723 10.011 -6.900 1.00 87.44 306 GLY A O 1
ATOM 2367 N N . THR A 1 307 ? 27.371 8.515 -7.153 1.00 91.75 307 THR A N 1
ATOM 2368 C CA . THR A 1 307 ? 26.998 8.175 -8.533 1.00 91.75 307 THR A CA 1
ATOM 2369 C C . THR A 1 307 ? 25.620 7.505 -8.556 1.00 91.75 307 THR A C 1
ATOM 2371 O O . THR A 1 307 ? 25.437 6.511 -7.848 1.00 91.75 307 THR A O 1
ATOM 2374 N N . PRO A 1 308 ? 24.663 8.005 -9.360 1.00 94.88 308 PRO A N 1
ATOM 2375 C CA . PRO A 1 308 ? 23.361 7.372 -9.490 1.00 94.88 308 PRO A CA 1
ATOM 2376 C C . PRO A 1 308 ? 23.457 5.937 -10.011 1.00 94.88 308 PRO A C 1
ATOM 2378 O O . PRO A 1 308 ? 24.260 5.627 -10.894 1.00 94.88 308 PRO A O 1
ATOM 2381 N N . VAL A 1 309 ? 22.594 5.068 -9.494 1.00 95.50 309 VAL A N 1
ATOM 2382 C CA . VAL A 1 309 ? 22.402 3.708 -9.994 1.00 95.50 309 VAL A CA 1
ATOM 2383 C C . VAL A 1 309 ? 21.208 3.720 -10.936 1.00 95.50 309 VAL A C 1
ATOM 2385 O O . VAL A 1 309 ? 20.084 3.993 -10.525 1.00 95.50 309 VAL A O 1
ATOM 2388 N N . ILE A 1 310 ? 21.458 3.424 -12.208 1.00 97.31 310 ILE A N 1
ATOM 2389 C CA . ILE A 1 310 ? 20.430 3.409 -13.249 1.00 97.31 310 ILE A CA 1
ATOM 2390 C C . ILE A 1 310 ? 20.098 1.960 -13.587 1.00 97.31 310 ILE A C 1
ATOM 2392 O O . ILE A 1 310 ? 20.989 1.177 -13.915 1.00 97.31 310 ILE A O 1
ATOM 2396 N N . THR A 1 311 ? 18.815 1.617 -13.549 1.00 97.62 311 THR A N 1
ATOM 2397 C CA . THR A 1 311 ? 18.281 0.347 -14.039 1.00 97.62 311 THR A CA 1
ATOM 2398 C C . THR A 1 311 ? 17.360 0.605 -15.217 1.00 97.62 311 THR A C 1
ATOM 2400 O O . THR A 1 311 ? 16.418 1.383 -15.110 1.00 97.62 311 THR A O 1
ATOM 2403 N N . ARG A 1 312 ? 17.624 -0.053 -16.344 1.00 96.44 312 ARG A N 1
ATOM 2404 C CA . ARG A 1 312 ? 16.802 0.016 -17.557 1.00 96.44 312 ARG A CA 1
ATOM 2405 C C . ARG A 1 312 ? 16.025 -1.276 -17.726 1.00 96.44 312 ARG A C 1
ATOM 2407 O O . ARG A 1 312 ? 16.605 -2.357 -17.597 1.00 96.44 312 ARG A O 1
ATOM 2414 N N . TYR A 1 313 ? 14.747 -1.163 -18.038 1.00 94.19 313 TYR A N 1
ATOM 2415 C CA . TYR A 1 313 ? 13.839 -2.290 -18.174 1.00 94.19 313 TYR A CA 1
ATOM 2416 C C . TYR A 1 313 ? 13.423 -2.472 -19.626 1.00 94.19 313 TYR A C 1
ATOM 2418 O O . TYR A 1 313 ? 13.230 -1.511 -20.366 1.00 94.19 313 TYR A O 1
ATOM 2426 N N . VAL A 1 314 ? 13.293 -3.730 -20.030 1.00 92.19 314 VAL A N 1
ATOM 2427 C CA . VAL A 1 314 ? 12.699 -4.120 -21.306 1.00 92.19 314 VAL A CA 1
ATOM 2428 C C . VAL A 1 314 ? 11.684 -5.215 -21.030 1.00 92.19 314 VAL A C 1
ATOM 2430 O O . VAL A 1 314 ? 11.992 -6.186 -20.334 1.00 92.19 314 VAL A O 1
ATOM 2433 N N . TYR A 1 315 ? 10.494 -5.066 -21.593 1.00 88.25 315 TYR A N 1
ATOM 2434 C CA . TYR A 1 315 ? 9.383 -5.991 -21.434 1.00 88.25 315 TYR A CA 1
ATOM 2435 C C . TYR A 1 315 ? 9.089 -6.628 -22.790 1.00 88.25 315 TYR A C 1
ATOM 2437 O O . TYR A 1 315 ? 8.939 -5.931 -23.788 1.00 88.25 315 TYR A O 1
ATOM 2445 N N . GLU A 1 316 ? 9.064 -7.958 -22.862 1.00 87.44 316 GLU A N 1
ATOM 2446 C CA . GLU A 1 316 ? 9.005 -8.662 -24.145 1.00 87.44 316 GLU A CA 1
ATOM 2447 C C . GLU A 1 316 ? 8.030 -9.837 -24.107 1.00 87.44 316 GLU A C 1
ATOM 2449 O O . GLU A 1 316 ? 8.213 -10.804 -23.357 1.00 87.44 316 GLU A O 1
ATOM 2454 N N . ARG A 1 317 ? 7.030 -9.811 -24.993 1.00 84.44 317 ARG A N 1
ATOM 2455 C CA . ARG A 1 317 ? 6.153 -10.960 -25.229 1.00 84.44 317 ARG A CA 1
ATOM 2456 C C . ARG A 1 317 ? 6.929 -12.002 -26.032 1.00 84.44 317 ARG A C 1
ATOM 2458 O O . ARG A 1 317 ? 7.309 -11.755 -27.171 1.00 84.44 317 ARG A O 1
ATOM 2465 N N . GLN A 1 318 ? 7.174 -13.167 -25.438 1.00 85.19 318 GLN A N 1
ATOM 2466 C CA . GLN A 1 318 ? 7.897 -14.251 -26.110 1.00 85.19 318 GLN A CA 1
ATOM 2467 C C . GLN A 1 318 ? 6.963 -15.031 -27.043 1.00 85.19 318 GLN A C 1
ATOM 2469 O O . GLN A 1 318 ? 7.349 -15.423 -28.140 1.00 85.19 318 GLN A O 1
ATOM 2474 N N . ASN A 1 319 ? 5.726 -15.269 -26.599 1.00 86.12 319 ASN A N 1
ATOM 2475 C CA . ASN A 1 319 ? 4.649 -15.887 -27.373 1.00 86.12 319 ASN A CA 1
ATOM 2476 C C . ASN A 1 319 ? 3.295 -15.615 -26.690 1.00 86.12 319 ASN A C 1
ATOM 2478 O O . ASN A 1 319 ? 3.235 -14.894 -25.697 1.00 86.12 319 ASN A O 1
ATOM 2482 N N . LYS A 1 320 ? 2.201 -16.204 -27.189 1.00 80.94 320 LYS A N 1
ATOM 2483 C CA . LYS A 1 320 ? 0.860 -16.014 -26.616 1.00 80.94 320 LYS A CA 1
ATOM 2484 C C . LYS A 1 320 ? 0.764 -16.388 -25.129 1.00 80.94 320 LYS A C 1
ATOM 2486 O O . LYS A 1 320 ? 0.000 -15.762 -24.421 1.00 80.94 320 LYS A O 1
ATOM 2491 N N . ASP A 1 321 ? 1.560 -17.311 -24.616 1.00 83.38 321 ASP A N 1
ATOM 2492 C CA . ASP A 1 321 ? 1.436 -17.771 -23.227 1.00 83.38 321 ASP A CA 1
ATOM 2493 C C . ASP A 1 321 ? 2.602 -17.342 -22.331 1.00 83.38 321 ASP A C 1
ATOM 2495 O O . ASP A 1 321 ? 2.633 -17.713 -21.163 1.00 83.38 321 ASP A O 1
ATOM 2499 N N . ASN A 1 322 ? 3.599 -16.627 -22.858 1.00 86.50 322 ASN A N 1
ATOM 2500 C CA . ASN A 1 322 ? 4.818 -16.329 -22.110 1.00 86.50 322 ASN A CA 1
ATOM 2501 C C . ASN A 1 322 ? 5.351 -14.936 -22.426 1.00 86.50 322 ASN A C 1
ATOM 2503 O O . ASN A 1 322 ? 5.379 -14.499 -23.583 1.00 86.50 322 ASN A O 1
ATOM 2507 N N . TYR A 1 323 ? 5.862 -14.274 -21.398 1.00 87.19 323 TYR A N 1
ATOM 2508 C CA . TYR A 1 323 ? 6.541 -12.990 -21.507 1.00 87.19 323 TYR A CA 1
ATOM 2509 C C . TYR A 1 323 ? 7.732 -12.941 -20.553 1.00 87.19 323 TYR A C 1
ATOM 2511 O O . TYR A 1 323 ? 7.882 -13.794 -19.674 1.00 87.19 323 TYR A O 1
ATOM 2519 N N . ARG A 1 324 ? 8.611 -11.963 -20.756 1.00 91.38 324 ARG A N 1
ATOM 2520 C CA . ARG A 1 324 ? 9.761 -11.742 -19.886 1.00 91.38 324 ARG A CA 1
ATOM 2521 C C . ARG A 1 324 ? 10.006 -10.268 -19.631 1.00 91.38 324 ARG A C 1
ATOM 2523 O O . ARG A 1 324 ? 9.713 -9.432 -20.483 1.00 91.38 324 ARG A O 1
ATOM 2530 N N . THR A 1 325 ? 10.641 -10.004 -18.501 1.00 92.56 325 THR A N 1
ATOM 2531 C CA . THR A 1 325 ? 11.127 -8.682 -18.113 1.00 92.56 325 THR A CA 1
ATOM 2532 C C . THR A 1 325 ? 12.631 -8.757 -17.910 1.00 92.56 325 THR A C 1
ATOM 2534 O O . THR A 1 325 ? 13.122 -9.614 -17.173 1.00 92.56 325 THR A O 1
ATOM 2537 N N . ILE A 1 326 ? 13.372 -7.872 -18.570 1.00 95.19 326 ILE A N 1
ATOM 2538 C CA . ILE A 1 326 ? 14.830 -7.778 -18.497 1.00 95.19 326 ILE A CA 1
ATOM 2539 C C . ILE A 1 326 ? 15.183 -6.470 -17.793 1.00 95.19 326 ILE A C 1
ATOM 2541 O O . ILE A 1 326 ? 14.966 -5.399 -18.347 1.00 95.19 326 ILE A O 1
ATOM 2545 N N . ALA A 1 327 ? 15.771 -6.558 -16.603 1.00 96.50 327 ALA A N 1
ATOM 2546 C CA . ALA A 1 327 ? 16.297 -5.424 -15.852 1.00 96.50 327 ALA A CA 1
ATOM 2547 C C . ALA A 1 327 ? 17.824 -5.362 -16.002 1.00 96.50 327 ALA A C 1
ATOM 2549 O O . ALA A 1 327 ? 18.521 -6.320 -15.657 1.00 96.50 327 ALA A O 1
ATOM 2550 N N . ARG A 1 328 ? 18.349 -4.248 -16.515 1.00 97.38 328 ARG A N 1
ATOM 2551 C CA . ARG A 1 328 ? 19.783 -3.995 -16.725 1.00 97.38 328 ARG A CA 1
ATOM 2552 C C . ARG A 1 328 ? 20.242 -2.857 -15.827 1.00 97.38 328 ARG A C 1
ATOM 2554 O O . ARG A 1 328 ? 19.889 -1.709 -16.071 1.00 97.38 328 ARG A O 1
ATOM 2561 N N . GLU A 1 329 ? 21.029 -3.174 -14.814 1.00 97.12 329 GLU A N 1
ATOM 2562 C CA . GLU A 1 329 ? 21.555 -2.210 -13.851 1.00 97.12 329 GLU A CA 1
ATOM 2563 C C . GLU A 1 329 ? 22.989 -1.795 -14.205 1.00 97.12 329 GLU A C 1
ATOM 2565 O O . GLU A 1 329 ? 23.830 -2.637 -14.543 1.00 97.12 329 GLU A O 1
ATOM 2570 N N . GLY A 1 330 ? 23.263 -0.496 -14.078 1.00 94.19 330 GLY A N 1
ATOM 2571 C CA . GLY A 1 330 ? 24.559 0.138 -14.303 1.00 94.19 330 GLY A CA 1
ATOM 2572 C C . GLY A 1 330 ? 24.712 0.778 -15.683 1.00 94.19 330 GLY A C 1
ATOM 2573 O O . GLY A 1 330 ? 24.005 0.448 -16.638 1.00 94.19 330 GLY A O 1
ATOM 2574 N N . ASP A 1 331 ? 25.676 1.694 -15.777 1.00 89.44 331 ASP A N 1
ATOM 2575 C CA . ASP A 1 331 ? 26.129 2.304 -17.028 1.00 89.44 331 ASP A CA 1
ATOM 2576 C C . ASP A 1 331 ? 27.674 2.434 -17.015 1.00 89.44 331 ASP A C 1
ATOM 2578 O O . ASP A 1 331 ? 28.200 3.322 -16.338 1.00 89.44 331 ASP A O 1
ATOM 2582 N N . PRO A 1 332 ? 28.431 1.518 -17.662 1.00 91.94 332 PRO A N 1
ATOM 2583 C CA . PRO A 1 332 ? 27.958 0.372 -18.445 1.00 91.94 332 PRO A CA 1
ATOM 2584 C C . PRO A 1 332 ? 27.247 -0.682 -17.579 1.00 91.94 332 PRO A C 1
ATOM 2586 O O . PRO A 1 332 ? 27.446 -0.745 -16.368 1.00 91.94 332 PRO A O 1
ATOM 2589 N N . VAL A 1 333 ? 26.430 -1.534 -18.207 1.00 95.19 333 VAL A N 1
ATOM 2590 C CA . VAL A 1 333 ? 25.649 -2.571 -17.509 1.00 95.19 333 VAL A CA 1
ATOM 2591 C C . VAL A 1 333 ? 26.572 -3.515 -16.736 1.00 95.19 333 VAL A C 1
ATOM 2593 O O . VAL A 1 333 ? 27.424 -4.184 -17.322 1.00 95.19 333 VAL A O 1
ATOM 2596 N N . ILE A 1 334 ? 26.362 -3.605 -15.423 1.00 95.44 334 ILE A N 1
ATOM 2597 C CA . ILE A 1 334 ? 27.115 -4.485 -14.518 1.00 95.44 334 ILE A CA 1
ATOM 2598 C C . ILE A 1 334 ? 26.319 -5.729 -14.122 1.00 95.44 334 ILE A C 1
ATOM 2600 O O . ILE A 1 334 ? 26.910 -6.751 -13.769 1.00 95.44 334 ILE A O 1
ATOM 2604 N N . ARG A 1 335 ? 24.985 -5.653 -14.187 1.00 97.19 335 ARG A N 1
ATOM 2605 C CA . ARG A 1 335 ? 24.078 -6.716 -13.752 1.00 97.19 335 ARG A CA 1
ATOM 2606 C C . ARG A 1 335 ? 22.849 -6.765 -14.651 1.00 97.19 335 ARG A C 1
ATOM 2608 O O . ARG A 1 335 ? 22.230 -5.743 -14.921 1.00 97.19 335 ARG A O 1
ATOM 2615 N N . THR A 1 336 ? 22.488 -7.958 -15.113 1.00 97.94 336 THR A N 1
ATOM 2616 C CA . THR A 1 336 ? 21.251 -8.200 -15.867 1.00 97.94 336 THR A CA 1
ATOM 2617 C C . THR A 1 336 ? 20.432 -9.273 -15.170 1.00 97.94 336 THR A C 1
ATOM 2619 O O . THR A 1 336 ? 20.926 -10.376 -14.950 1.00 97.94 336 THR A O 1
ATOM 2622 N N . THR A 1 337 ? 19.174 -8.970 -14.863 1.00 97.50 337 THR A N 1
ATOM 2623 C CA . THR A 1 337 ? 18.209 -9.941 -14.340 1.00 97.50 337 THR A CA 1
ATOM 2624 C C . THR A 1 337 ? 17.092 -10.128 -15.354 1.00 97.50 337 THR A C 1
ATOM 2626 O O . THR A 1 337 ? 16.467 -9.157 -15.765 1.00 97.50 337 THR A O 1
ATOM 2629 N N . THR A 1 338 ? 16.836 -11.368 -15.762 1.00 97.06 338 THR A N 1
ATOM 2630 C CA . THR A 1 338 ? 15.718 -11.730 -16.641 1.00 97.06 338 THR A CA 1
ATOM 2631 C C . THR A 1 338 ? 14.708 -12.554 -15.861 1.00 97.06 338 THR A C 1
ATOM 2633 O O . THR A 1 338 ? 15.051 -13.625 -15.361 1.00 97.06 338 THR A O 1
ATOM 2636 N N . TYR A 1 339 ? 13.474 -12.074 -15.783 1.00 94.50 339 TYR A N 1
ATOM 2637 C CA . TYR A 1 339 ? 12.340 -12.794 -15.212 1.00 94.50 339 TYR A CA 1
ATOM 2638 C C . TYR A 1 339 ? 11.478 -13.343 -16.342 1.00 94.50 339 TYR A C 1
ATOM 2640 O O . TYR A 1 339 ? 11.117 -12.590 -17.242 1.00 94.50 339 TYR A O 1
ATOM 2648 N N . ASN A 1 340 ? 11.153 -14.633 -16.304 1.00 93.06 340 ASN A N 1
ATOM 2649 C CA . ASN A 1 340 ? 10.246 -15.268 -17.259 1.00 93.06 340 ASN A CA 1
ATOM 2650 C C . ASN A 1 340 ? 8.927 -15.602 -16.568 1.00 93.06 340 ASN A C 1
ATOM 2652 O O . ASN A 1 340 ? 8.935 -16.080 -15.431 1.00 93.06 340 ASN A O 1
ATOM 2656 N N . TYR A 1 341 ? 7.823 -15.381 -17.273 1.00 88.38 341 TYR A N 1
ATOM 2657 C CA . TYR A 1 341 ? 6.469 -15.533 -16.758 1.00 88.38 341 TYR A CA 1
ATOM 2658 C C . TYR A 1 341 ? 5.610 -16.381 -17.692 1.00 88.38 341 TYR A C 1
ATOM 2660 O O . TYR A 1 341 ? 5.775 -16.336 -18.916 1.00 88.38 341 TYR A O 1
ATOM 2668 N N . ASN A 1 342 ? 4.669 -17.119 -17.104 1.00 86.06 342 ASN A N 1
ATOM 2669 C CA . ASN A 1 342 ? 3.646 -17.865 -17.834 1.00 86.06 342 ASN A CA 1
ATOM 2670 C C . ASN A 1 342 ? 2.389 -17.003 -18.098 1.00 86.06 342 ASN A C 1
ATOM 2672 O O . ASN A 1 342 ? 2.314 -15.830 -17.728 1.00 86.06 342 ASN A O 1
ATOM 2676 N N . LYS A 1 343 ? 1.363 -17.611 -18.703 1.00 79.88 343 LYS A N 1
ATOM 2677 C CA . LYS A 1 343 ? 0.085 -16.962 -19.047 1.00 79.88 343 LYS A CA 1
ATOM 2678 C C . LYS A 1 343 ? -0.750 -16.511 -17.844 1.00 79.88 343 LYS A C 1
ATOM 2680 O O . LYS A 1 343 ? -1.658 -15.712 -18.017 1.00 79.88 343 LYS A O 1
ATOM 2685 N N . ASN A 1 344 ? -0.463 -17.048 -16.659 1.00 76.75 344 ASN A N 1
ATOM 2686 C CA . ASN A 1 344 ? -1.097 -16.666 -15.399 1.00 76.75 344 ASN A CA 1
ATOM 2687 C C . ASN A 1 344 ? -0.279 -15.591 -14.664 1.00 76.75 344 ASN A C 1
ATOM 2689 O O . ASN A 1 344 ? -0.589 -15.273 -13.523 1.00 76.75 344 ASN A O 1
ATOM 2693 N N . HIS A 1 345 ? 0.779 -15.063 -15.292 1.00 77.38 345 HIS A N 1
ATOM 2694 C CA . HIS A 1 345 ? 1.719 -14.110 -14.703 1.00 77.38 345 HIS A CA 1
ATOM 2695 C C . HIS A 1 345 ? 2.555 -14.660 -13.538 1.00 77.38 345 HIS A C 1
ATOM 2697 O O . HIS A 1 345 ? 3.239 -13.906 -12.839 1.00 77.38 345 HIS A O 1
ATOM 2703 N N . ASP A 1 346 ? 2.578 -15.983 -13.359 1.00 82.00 346 ASP A N 1
ATOM 2704 C CA . ASP A 1 346 ? 3.478 -16.613 -12.404 1.00 82.00 346 ASP A CA 1
ATOM 2705 C C . ASP A 1 346 ? 4.895 -16.599 -12.970 1.00 82.00 346 ASP A C 1
ATOM 2707 O O . ASP A 1 346 ? 5.135 -16.981 -14.120 1.00 82.00 346 ASP A O 1
ATOM 2711 N N . VAL A 1 347 ? 5.858 -16.206 -12.140 1.00 86.69 347 VAL A N 1
ATOM 2712 C CA . VAL A 1 347 ? 7.273 -16.288 -12.500 1.00 86.69 347 VAL A CA 1
ATOM 2713 C C . VAL A 1 347 ? 7.704 -17.757 -12.568 1.00 86.69 347 VAL A C 1
ATOM 2715 O O . VAL A 1 347 ? 7.590 -18.500 -11.596 1.00 86.69 347 VAL A O 1
ATOM 2718 N N . THR A 1 348 ? 8.229 -18.176 -13.716 1.00 91.12 348 THR A N 1
ATOM 2719 C CA . THR A 1 348 ? 8.696 -19.548 -13.970 1.00 91.12 348 THR A CA 1
ATOM 2720 C C . THR A 1 348 ? 10.202 -19.678 -13.783 1.00 91.12 348 THR A C 1
ATOM 2722 O O . THR A 1 348 ? 10.697 -20.723 -13.359 1.00 91.12 348 THR A O 1
ATOM 2725 N N . SER A 1 349 ? 10.958 -18.619 -14.078 1.00 93.50 349 SER A N 1
ATOM 2726 C CA . SER A 1 349 ? 12.393 -18.576 -13.803 1.00 93.50 349 SER A CA 1
ATOM 2727 C C . SER A 1 349 ? 12.933 -17.156 -13.675 1.00 93.50 349 SER A C 1
ATOM 2729 O O . SER A 1 349 ? 12.371 -16.199 -14.205 1.00 93.50 349 SER A O 1
ATOM 2731 N N . GLN A 1 350 ? 14.060 -17.046 -12.979 1.00 95.69 350 GLN A N 1
ATOM 2732 C CA . GLN A 1 350 ? 14.881 -15.852 -12.865 1.00 95.69 350 GLN A CA 1
ATOM 2733 C C . GLN A 1 350 ? 16.317 -16.207 -13.259 1.00 95.69 350 GLN A C 1
ATOM 2735 O O . GLN A 1 350 ? 16.922 -17.096 -12.660 1.00 95.69 350 GLN A O 1
ATOM 2740 N N . VAL A 1 351 ? 16.873 -15.491 -14.232 1.00 96.94 351 VAL A N 1
ATOM 2741 C CA . VAL A 1 351 ? 18.275 -15.613 -14.648 1.00 96.94 351 VAL A CA 1
ATOM 2742 C C . VAL A 1 351 ? 19.005 -14.330 -14.279 1.00 96.94 351 VAL A C 1
ATOM 2744 O O . VAL A 1 351 ? 18.637 -13.254 -14.745 1.00 96.94 351 VAL A O 1
ATOM 2747 N N . LEU A 1 352 ? 20.035 -14.439 -13.448 1.00 96.94 352 LEU A N 1
ATOM 2748 C CA . LEU A 1 352 ? 20.907 -13.337 -13.053 1.00 96.94 352 LEU A CA 1
ATOM 2749 C C . LEU A 1 352 ? 22.274 -13.513 -13.715 1.00 96.94 352 LEU A C 1
ATOM 2751 O O . LEU A 1 352 ? 22.918 -14.542 -13.522 1.00 96.94 352 LEU A O 1
ATOM 2755 N N . VAL A 1 353 ? 22.727 -12.496 -14.443 1.00 97.06 353 VAL A N 1
ATOM 2756 C CA . VAL A 1 353 ? 24.068 -12.421 -15.033 1.00 97.06 353 VAL A CA 1
ATOM 2757 C C . VAL A 1 353 ? 24.804 -11.227 -14.434 1.00 97.06 353 VAL A C 1
ATOM 2759 O O . VAL A 1 353 ? 24.312 -10.097 -14.490 1.00 97.06 353 VAL A O 1
ATOM 2762 N N . GLN A 1 354 ? 25.984 -11.470 -13.867 1.00 95.31 354 GLN A N 1
ATOM 2763 C CA . GLN A 1 354 ? 26.846 -10.432 -13.299 1.00 95.31 354 GLN A CA 1
ATOM 2764 C C . GLN A 1 354 ? 28.316 -10.794 -13.532 1.00 95.31 354 GLN A C 1
ATOM 2766 O O . GLN A 1 354 ? 28.814 -11.806 -13.032 1.00 95.31 354 GLN A O 1
ATOM 2771 N N . GLY A 1 355 ? 29.024 -9.971 -14.310 1.00 91.31 355 GLY A N 1
ATOM 2772 C CA . GLY A 1 355 ? 30.370 -10.306 -14.781 1.00 91.31 355 GLY A CA 1
ATOM 2773 C C . GLY A 1 355 ? 30.376 -11.625 -15.565 1.00 91.31 355 GLY A C 1
ATOM 2774 O O . GLY A 1 355 ? 29.603 -11.793 -16.503 1.00 91.31 355 GLY A O 1
ATOM 2775 N N . GLY A 1 356 ? 31.238 -12.569 -15.175 1.00 91.81 356 GLY A N 1
ATOM 2776 C CA . GLY A 1 356 ? 31.285 -13.916 -15.764 1.00 91.81 356 GLY A CA 1
ATOM 2777 C C . GLY A 1 356 ? 30.350 -14.940 -15.108 1.00 91.81 356 GLY A C 1
ATOM 2778 O O . GLY A 1 356 ? 30.329 -16.092 -15.536 1.00 91.81 356 GLY A O 1
ATOM 2779 N N . ALA A 1 357 ? 29.613 -14.561 -14.060 1.00 94.62 357 ALA A N 1
ATOM 2780 C CA . ALA A 1 357 ? 28.741 -15.468 -13.323 1.00 94.62 357 ALA A CA 1
ATOM 2781 C C . ALA A 1 357 ? 27.309 -15.425 -13.866 1.00 94.62 357 ALA A C 1
ATOM 2783 O O . ALA A 1 357 ? 26.768 -14.355 -14.150 1.00 94.62 357 ALA A O 1
ATOM 2784 N N . THR A 1 358 ? 26.689 -16.601 -13.969 1.00 96.12 358 THR A N 1
ATOM 2785 C CA . THR A 1 358 ? 25.262 -16.761 -14.264 1.00 96.12 358 THR A CA 1
ATOM 2786 C C . THR A 1 358 ? 24.637 -17.629 -13.184 1.00 96.12 358 THR A C 1
ATOM 2788 O O . THR A 1 358 ? 25.214 -18.638 -12.790 1.00 96.12 358 THR A O 1
ATOM 2791 N N . THR A 1 359 ? 23.472 -17.226 -12.695 1.00 96.06 359 THR A N 1
ATOM 2792 C CA . THR A 1 359 ? 22.661 -18.007 -11.762 1.00 96.06 359 THR A CA 1
ATOM 2793 C C . THR A 1 359 ? 21.259 -18.123 -12.324 1.00 96.06 359 THR A C 1
ATOM 2795 O O . THR A 1 359 ? 20.637 -17.106 -12.638 1.00 96.06 359 THR A O 1
ATOM 2798 N N . GLU A 1 360 ? 20.742 -19.342 -12.407 1.00 95.69 360 GLU A N 1
ATOM 2799 C CA . GLU A 1 360 ? 19.354 -19.596 -12.780 1.00 95.69 360 GLU A CA 1
ATOM 2800 C C . GLU A 1 360 ? 18.586 -20.107 -11.562 1.00 95.69 360 GLU A C 1
ATOM 2802 O O . GLU A 1 360 ? 19.000 -21.042 -10.881 1.00 95.69 360 GLU A O 1
ATOM 2807 N N . THR A 1 361 ? 17.446 -19.488 -11.277 1.00 93.62 361 THR A N 1
ATOM 2808 C CA . THR A 1 361 ? 16.472 -19.983 -10.303 1.00 93.62 361 THR A CA 1
ATOM 2809 C C . THR A 1 361 ? 15.198 -20.345 -11.048 1.00 93.62 361 THR A C 1
ATOM 2811 O O . THR A 1 361 ? 14.622 -19.494 -11.721 1.00 93.62 361 THR A O 1
ATOM 2814 N N . LYS A 1 362 ? 14.750 -21.596 -10.938 1.00 91.12 362 LYS A N 1
ATOM 2815 C CA . LYS A 1 362 ? 13.479 -22.060 -11.511 1.00 91.12 362 LYS A CA 1
ATOM 2816 C C . LYS A 1 362 ? 12.441 -22.209 -10.420 1.00 91.12 362 LYS A C 1
ATOM 2818 O O . LYS A 1 362 ? 12.754 -22.645 -9.312 1.00 91.12 362 LYS A O 1
ATOM 2823 N N . TYR A 1 363 ? 11.214 -21.863 -10.770 1.00 86.50 363 TYR A N 1
ATOM 2824 C CA . TYR A 1 363 ? 10.065 -21.901 -9.888 1.00 86.50 363 TYR A CA 1
ATOM 2825 C C . TYR A 1 363 ? 9.026 -2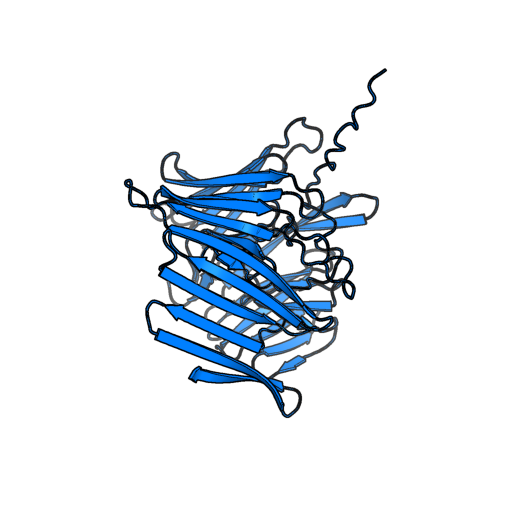2.839 -10.478 1.00 86.50 363 TYR A C 1
ATOM 2827 O O . TYR A 1 363 ? 8.561 -22.635 -11.598 1.00 86.50 363 TYR A O 1
ATOM 2835 N N . THR A 1 364 ? 8.673 -23.867 -9.716 1.00 79.25 364 THR A N 1
ATOM 2836 C CA . THR A 1 364 ? 7.633 -24.818 -10.106 1.00 79.25 364 THR A CA 1
ATOM 2837 C C . THR A 1 364 ? 6.497 -24.721 -9.109 1.00 79.25 364 THR A C 1
ATOM 2839 O O . THR A 1 364 ? 6.684 -25.002 -7.926 1.00 79.25 364 THR A O 1
ATOM 2842 N N . THR A 1 365 ? 5.325 -24.308 -9.578 1.00 69.12 365 THR A N 1
ATOM 2843 C CA . THR A 1 365 ? 4.105 -24.364 -8.775 1.00 69.12 365 THR A CA 1
ATOM 2844 C C . THR A 1 365 ? 3.588 -25.796 -8.795 1.00 69.12 365 THR A C 1
ATOM 2846 O O . THR A 1 365 ? 3.287 -26.341 -9.857 1.00 69.12 365 THR A O 1
ATOM 2849 N N . LEU A 1 366 ? 3.506 -26.412 -7.625 1.00 66.62 366 LEU A N 1
ATOM 2850 C CA . LEU A 1 366 ? 2.946 -27.739 -7.427 1.00 66.62 366 LEU A CA 1
ATOM 2851 C C . LEU A 1 366 ? 1.597 -27.607 -6.733 1.00 66.62 366 LEU A C 1
ATOM 2853 O O . LEU A 1 366 ? 1.440 -26.796 -5.824 1.00 66.62 366 LEU A O 1
ATOM 2857 N N . LEU A 1 367 ? 0.632 -28.418 -7.156 1.00 55.44 367 LEU A N 1
ATOM 2858 C CA . LEU A 1 367 ? -0.655 -28.542 -6.487 1.00 55.44 367 LEU A CA 1
ATOM 2859 C C . LEU A 1 367 ? -0.707 -29.920 -5.826 1.00 55.44 367 LEU A C 1
ATOM 2861 O O . LEU A 1 367 ? -0.838 -30.930 -6.515 1.00 55.44 367 LEU A O 1
ATOM 2865 N N . THR A 1 368 ? -0.555 -29.962 -4.504 1.00 48.56 368 THR A N 1
ATOM 2866 C CA . THR A 1 368 ? -0.552 -31.208 -3.718 1.00 48.56 368 THR A CA 1
ATOM 2867 C C . THR A 1 368 ? -1.670 -31.129 -2.689 1.00 48.56 368 THR A C 1
ATOM 2869 O O . THR A 1 368 ? -1.689 -30.197 -1.895 1.00 48.56 368 THR A O 1
ATOM 2872 N N . ASP A 1 369 ? -2.634 -32.051 -2.720 1.00 55.12 369 ASP A N 1
ATOM 2873 C CA . ASP A 1 369 ? -3.794 -32.071 -1.805 1.00 55.12 369 ASP A CA 1
ATOM 2874 C C . ASP A 1 369 ? -4.591 -30.749 -1.749 1.00 55.12 369 ASP A C 1
ATOM 2876 O O . ASP A 1 369 ? -5.065 -30.322 -0.699 1.00 55.12 369 ASP A O 1
ATOM 2880 N N . GLY A 1 370 ? -4.725 -30.068 -2.893 1.00 48.25 370 GLY A N 1
ATOM 2881 C CA . GLY A 1 370 ? -5.394 -28.762 -2.978 1.00 48.25 370 GLY A CA 1
ATOM 2882 C C . GLY A 1 370 ? -4.545 -27.583 -2.488 1.00 48.25 370 GLY A C 1
ATOM 2883 O O . GLY A 1 370 ? -5.039 -26.460 -2.431 1.00 48.25 370 GLY A O 1
ATOM 2884 N N . LEU A 1 371 ? -3.270 -27.815 -2.163 1.00 43.59 371 LEU A N 1
ATOM 2885 C CA . LEU A 1 371 ? -2.316 -26.800 -1.728 1.00 43.59 371 LEU A CA 1
ATOM 2886 C C . LEU A 1 371 ? -1.392 -26.408 -2.867 1.00 43.59 371 LEU A C 1
ATOM 2888 O O . LEU A 1 371 ? -0.716 -27.258 -3.443 1.00 43.59 371 LEU A O 1
ATOM 2892 N N . LEU A 1 372 ? -1.325 -25.109 -3.136 1.00 54.25 372 LEU A N 1
ATOM 2893 C CA . LEU A 1 372 ? -0.293 -24.533 -3.983 1.00 54.25 372 LEU A CA 1
ATOM 2894 C C . LEU A 1 372 ? 1.002 -24.420 -3.170 1.00 54.25 372 LEU A C 1
ATOM 2896 O O . LEU A 1 372 ? 1.069 -23.677 -2.191 1.00 54.25 372 LEU A O 1
ATOM 2900 N N . SER A 1 373 ? 2.034 -25.158 -3.568 1.00 53.59 373 SER A N 1
ATOM 2901 C CA . SER A 1 373 ? 3.398 -25.024 -3.054 1.00 53.59 373 SER A CA 1
ATOM 2902 C C . SER A 1 373 ? 4.345 -24.620 -4.179 1.00 53.59 373 SER A C 1
ATOM 2904 O O . SER A 1 373 ? 4.087 -24.886 -5.352 1.00 53.59 373 SER A O 1
ATOM 2906 N N . ARG A 1 374 ? 5.449 -23.952 -3.839 1.00 62.94 374 ARG A N 1
ATOM 2907 C CA . ARG A 1 374 ? 6.440 -23.496 -4.818 1.00 62.94 374 ARG A CA 1
ATOM 2908 C C . ARG A 1 374 ? 7.775 -24.171 -4.558 1.00 62.94 374 ARG A C 1
ATOM 2910 O O . ARG A 1 374 ? 8.429 -23.875 -3.561 1.00 62.94 374 ARG A O 1
ATOM 2917 N N . ASP A 1 375 ? 8.181 -25.027 -5.484 1.00 72.25 375 ASP A N 1
ATOM 2918 C CA . ASP A 1 375 ? 9.509 -25.627 -5.489 1.00 72.25 375 ASP A CA 1
ATOM 2919 C C . ASP A 1 375 ? 10.499 -24.689 -6.176 1.00 72.25 375 ASP A C 1
ATOM 2921 O O . ASP A 1 375 ? 10.215 -24.107 -7.229 1.00 72.25 375 ASP A O 1
ATOM 2925 N N . ILE A 1 376 ? 11.671 -24.538 -5.558 1.00 76.75 376 ILE A N 1
ATOM 2926 C CA . ILE A 1 376 ? 12.729 -23.639 -6.011 1.00 76.75 376 ILE A CA 1
ATOM 2927 C C . ILE A 1 376 ? 13.994 -24.458 -6.244 1.00 76.75 376 ILE A C 1
ATOM 2929 O O . ILE A 1 376 ? 14.547 -25.035 -5.310 1.00 76.75 376 ILE A O 1
ATOM 2933 N N . SER A 1 377 ? 14.486 -24.470 -7.482 1.00 75.31 377 SER A N 1
ATOM 2934 C CA . SER A 1 377 ? 15.787 -25.057 -7.819 1.00 75.31 377 SER A CA 1
ATOM 2935 C C . SER A 1 377 ? 16.736 -23.974 -8.315 1.00 75.31 377 SER A C 1
ATOM 2937 O O . SER A 1 377 ? 16.341 -23.161 -9.152 1.00 75.31 377 SER A O 1
ATOM 2939 N N . LYS A 1 378 ? 17.981 -23.984 -7.837 1.00 75.56 378 LYS A N 1
ATOM 2940 C CA . LYS A 1 378 ? 19.014 -23.009 -8.201 1.00 75.56 378 LYS A CA 1
ATOM 2941 C C . LYS A 1 378 ? 20.199 -23.718 -8.855 1.00 75.56 378 LYS A C 1
ATOM 2943 O O . LYS A 1 378 ? 20.618 -24.765 -8.360 1.00 75.56 378 LYS A O 1
ATOM 2948 N N . THR A 1 379 ? 20.717 -23.176 -9.951 1.00 73.94 379 THR A N 1
ATOM 2949 C CA . THR A 1 379 ? 21.895 -23.692 -10.668 1.00 73.94 379 THR A CA 1
ATOM 2950 C C . THR A 1 379 ? 22.879 -22.572 -10.950 1.00 73.94 379 THR A C 1
ATOM 2952 O O . THR A 1 379 ? 22.424 -21.435 -11.231 1.00 73.94 379 THR A O 1
#

Secondary structure (DSSP, 8-state):
---PPP-------TT---TTSTTS--SSPPP--SS-EE-TTT--EEEEE--PEEE-GGGT--EEE--EEE-TTS-STTSSSTTEEE---EEETTTTEEE-TTS-EEE--TT--EE-SSEEEEEETTEEEEEETTS-EEEEEE-TTSSEEEEEEEESSSSSEEEEEEEEEEEEETTEEEEEEEEEEEE-SS-EEEEEEEE---TTSSS-EEEEEEEESTT-TTT-EEEEEEEETTEEEEEESSSSSEEEEEEEEETTTEEEEEEEE-TT--EEEEEEE------TTSTTGGG--EEEEEEEE-TTTPPPEEEEEEEEEEETTEEEEEEEETTTT-EEEEEEE-TT--EEEEEEEETTEEEEEEEEEEEETTEEEEEEEE-